Protein AF-A0A7Y2FA26-F1 (afdb_monomer_lite)

Radius of gyration: 32.88 Å; chains: 1; bounding box: 73×70×102 Å

Sequence (683 aa):
MTRTVPLDYLRNGADVVDGISVIQYDFAPSWLGDDPNRPGIVADTTYFNIISEQQKERVREVLTLFSEYLGVSFVEVEGEPTSPAFFSIAVGDLYGGDERATSGSTGLGGASNLAVVTRDRNLDGIPDLGVLDFQDFDESTDDQFGGEFFRGAMFVVGQLLGYGYADDLPQPVSQSTDFIFAPGTANEPAFPSVADIVHGQYLYRPDSIDIDLYRFTLDAPGQLAVETIAERLGDPSLLDTNIKLYRADGTGSFVELAQNDDYFSNDSLINVRVNAGTYMVGVSAKGNNTYDPSIPGSGFGGRSEGTYELRLDFRPSVTTSILDTTGVALDGDADGRPGGFFDFWFVPSDANNTLYVDKVGISTAGQLGTVGNPYREIDQAIAAAQPGDTIRIVGNGGVDGLVETAEDNFSYQIGFSNNGLPLPDGSSLNLPQGVRMIIDSGAILKMSRSRIGVGSVSPLIDVSDAALQVLGTPTIIGNNGLPARDAANQIIPGSVFITSVNDDTVGMGNSSGFTPEARAGDWGGIDFRGDLDTADELRRNRENEGVFLNHIQFADLRYGGGAVSIGGRQVVVSPIDMAITRATIINSNVTLSADAAMAATPDTFAETRFTDNRFQADNAFTPDYVRVGPNIRGNFIDENSINGLFIRLQTRTGDVLETITTSTRMDDTDITHVLTENLVIEG

Secondary structure (DSSP, 8-state):
------TTSBSS-----SS-EEEEEE--SEEEE--TTSSS----EEEE----HHHHHHHHHHHHHHHHHSSEEEEE-SSS-SSSSEEEEEEE-GGGT-TT-----S-SS-----SEEEE-SS-SSS--EEEEETTTS-STTTTSTTSHHHHHHHHHHHHHTTB---TTSSS--TTSGGGTTS--SSS---SS-HHHHHHHHHHS------EEEEEEEESS-EEEEEEEESTTSSS-----EEEEEEEE-TTS-EEEEEEES-BBBTB-EEEEEE-SEEEEEEEEETT--S--TTSTT-----------EEEEEEEEPP----B-TTSPBPBSS--SSSB-----------TTTEEEE-TTPPP-SS-TTBTTB-BSSHHHHHHH--TT-EEEEPP--TTTT-TT-TTTSBPEEEEB-TTSPBPTT-S-EEPPTT-EEEEETT-EEEEES--EEES-SBTTB--TT-EEEEE-BSS-B-TTSSB-B-TTSPBPPBPEEEEETT--SS-B-PPSS--PPP-TTSS--EEEE-HHHHS-TTS--GGGGT----EEESEEEES---EEEETTEEEE--SEEEES---EEES-EEES-SSEEEEE-GGGGBEEETTSHHHHSTT----S-EEES-EEES-EEESSSEEEEEE--B-TTSSSBPPB-S-B----TTS-EE--SPPPB--

Structure (mmCIF, N/CA/C/O backbone):
data_AF-A0A7Y2FA26-F1
#
_entry.id   AF-A0A7Y2FA26-F1
#
loop_
_atom_site.group_PDB
_atom_site.id
_atom_site.type_symbol
_atom_site.label_atom_id
_atom_site.label_alt_id
_atom_site.label_comp_id
_atom_site.label_asym_id
_atom_site.label_entity_id
_atom_site.label_seq_id
_atom_site.pdbx_PDB_ins_code
_atom_site.Cartn_x
_atom_site.Cartn_y
_atom_site.Cartn_z
_atom_site.occupancy
_atom_site.B_iso_or_equiv
_atom_site.auth_seq_id
_atom_site.auth_comp_id
_atom_site.auth_asym_id
_atom_site.auth_atom_id
_atom_site.pdbx_PDB_model_num
ATOM 1 N N . MET A 1 1 ? -32.741 -15.307 50.517 1.00 34.56 1 MET A N 1
ATOM 2 C CA . MET A 1 1 ? -31.558 -14.698 51.157 1.00 34.56 1 MET A CA 1
ATOM 3 C C . MET A 1 1 ? -31.200 -13.483 50.326 1.00 34.56 1 MET A C 1
ATOM 5 O O . MET A 1 1 ? -30.686 -13.641 49.232 1.00 34.56 1 MET A O 1
ATOM 9 N N . THR A 1 2 ? -31.601 -12.297 50.770 1.00 34.31 2 THR A N 1
ATOM 10 C CA . THR A 1 2 ? -31.262 -11.022 50.129 1.00 34.31 2 THR A CA 1
ATOM 11 C C . THR A 1 2 ? -29.808 -10.704 50.458 1.00 34.31 2 THR A C 1
ATOM 13 O O . THR A 1 2 ? -29.495 -10.402 51.608 1.00 34.31 2 THR A O 1
ATOM 16 N N . ARG A 1 3 ? -28.911 -10.864 49.481 1.00 29.09 3 ARG A N 1
ATOM 17 C CA . ARG A 1 3 ? -27.505 -10.472 49.611 1.00 29.09 3 ARG A CA 1
ATOM 18 C C . ARG A 1 3 ? -27.429 -8.967 49.370 1.00 29.09 3 ARG A C 1
ATOM 20 O O . ARG A 1 3 ? -27.538 -8.532 48.231 1.00 29.09 3 ARG A O 1
ATOM 27 N N . THR A 1 4 ? -27.305 -8.191 50.439 1.00 31.19 4 THR A N 1
ATOM 28 C CA . THR A 1 4 ? -27.004 -6.759 50.361 1.00 31.19 4 THR A CA 1
ATOM 29 C C . THR A 1 4 ? -25.598 -6.614 49.777 1.00 31.19 4 THR A C 1
ATOM 31 O O . THR A 1 4 ? -24.632 -7.050 50.401 1.00 31.19 4 THR A O 1
ATOM 34 N N . VAL A 1 5 ? -25.495 -6.099 48.553 1.00 37.56 5 VAL A N 1
ATOM 35 C CA . VAL A 1 5 ? -24.223 -5.669 47.953 1.00 37.56 5 VAL A CA 1
ATOM 36 C C . VAL A 1 5 ? -23.851 -4.329 48.611 1.00 37.56 5 VAL A C 1
ATOM 38 O O . VAL A 1 5 ? -24.766 -3.534 48.845 1.00 37.56 5 VAL A O 1
ATOM 41 N N . PRO A 1 6 ? -22.583 -4.071 48.981 1.00 45.22 6 PRO A N 1
ATOM 42 C CA . PRO A 1 6 ? -22.168 -2.745 49.437 1.00 45.22 6 PRO A CA 1
ATOM 43 C C . PRO A 1 6 ? -22.497 -1.703 48.360 1.00 45.22 6 PRO A C 1
ATOM 45 O O . PRO A 1 6 ? -22.300 -1.945 47.174 1.00 45.22 6 PRO A O 1
ATOM 48 N N . LEU A 1 7 ? -23.075 -0.586 48.790 1.00 49.38 7 LEU A N 1
ATOM 49 C CA . LEU A 1 7 ? -23.899 0.333 47.999 1.00 49.38 7 LEU A CA 1
ATOM 50 C C . LEU A 1 7 ? -23.114 1.321 47.112 1.00 49.38 7 LEU A C 1
ATOM 52 O O . LEU A 1 7 ? -23.710 2.294 46.676 1.00 49.38 7 LEU A O 1
ATOM 56 N N . ASP A 1 8 ? -21.822 1.094 46.853 1.00 67.56 8 ASP A N 1
ATOM 57 C CA . ASP A 1 8 ? -20.940 2.140 46.300 1.00 67.56 8 ASP A CA 1
ATOM 58 C C . ASP A 1 8 ? -19.988 1.686 45.177 1.00 67.56 8 ASP A C 1
ATOM 60 O O . ASP A 1 8 ? -19.121 2.456 44.784 1.00 67.56 8 ASP A O 1
ATOM 64 N N . TYR A 1 9 ? -20.131 0.466 44.632 1.00 79.38 9 TYR A N 1
ATOM 65 C CA . TYR A 1 9 ? -19.304 -0.008 43.498 1.00 79.38 9 TYR A CA 1
ATOM 66 C C . TYR A 1 9 ? -19.888 0.317 42.116 1.00 79.38 9 TYR A C 1
ATOM 68 O O . TYR A 1 9 ? -19.185 0.227 41.113 1.00 79.38 9 TYR A O 1
ATOM 76 N N . LEU A 1 10 ? -21.174 0.659 42.052 1.00 84.31 10 LEU A N 1
ATOM 77 C CA . LEU A 1 10 ? -21.909 0.982 40.831 1.00 84.31 10 LEU A CA 1
ATOM 78 C C . LEU A 1 10 ? -22.829 2.160 41.138 1.00 84.31 10 LEU A C 1
ATOM 80 O O . LEU A 1 10 ? -23.618 2.087 42.081 1.00 84.31 10 LEU A O 1
ATOM 84 N N . ARG A 1 11 ? -22.735 3.227 40.349 1.00 81.38 11 ARG A N 1
ATOM 85 C CA . ARG A 1 11 ? -23.596 4.415 40.463 1.00 81.38 11 ARG A CA 1
ATOM 86 C C . ARG A 1 11 ? -24.843 4.304 39.589 1.00 81.38 11 ARG A C 1
ATOM 88 O O . ARG A 1 11 ? -25.875 4.878 39.924 1.00 81.38 11 ARG A O 1
ATOM 95 N N . ASN A 1 12 ? -24.759 3.495 38.532 1.00 81.12 12 ASN A N 1
ATOM 96 C CA . ASN A 1 12 ? -25.825 3.284 37.560 1.00 81.12 12 ASN A CA 1
ATOM 97 C C . ASN A 1 12 ? -26.496 1.905 37.703 1.00 81.12 12 ASN A C 1
ATOM 99 O O . ASN A 1 12 ? -25.989 0.981 38.348 1.00 81.12 12 ASN A O 1
ATOM 103 N N . GLY A 1 13 ? -27.700 1.795 37.136 1.00 83.25 13 GLY A N 1
ATOM 104 C CA . GLY A 1 13 ? -28.491 0.563 37.113 1.00 83.25 13 GLY A CA 1
ATOM 105 C C . GLY A 1 13 ? -27.959 -0.476 36.123 1.00 83.25 13 GLY A C 1
ATOM 106 O O . GLY A 1 13 ? -27.009 -0.223 35.396 1.00 83.25 13 GLY A O 1
ATOM 107 N N . ALA A 1 14 ? -28.587 -1.656 36.102 1.00 86.81 14 ALA A N 1
ATOM 108 C CA . ALA A 1 14 ? -28.282 -2.669 35.091 1.00 86.81 14 ALA A CA 1
ATOM 109 C C . ALA A 1 14 ? -28.565 -2.134 33.684 1.00 86.81 14 ALA A C 1
ATOM 111 O O . ALA A 1 14 ? -29.518 -1.369 33.523 1.00 86.81 14 ALA A O 1
ATOM 112 N N . ASP A 1 15 ? -27.822 -2.629 32.696 1.00 88.75 15 ASP A N 1
ATOM 113 C CA . ASP A 1 15 ? -28.067 -2.306 31.293 1.00 88.75 15 ASP A CA 1
ATOM 114 C C . ASP A 1 15 ? -29.520 -2.603 30.877 1.00 88.75 15 ASP A C 1
ATOM 116 O O . ASP A 1 15 ? -30.093 -3.649 31.232 1.00 88.75 15 ASP A O 1
ATOM 120 N N . VAL A 1 16 ? -30.098 -1.655 30.143 1.00 87.44 16 VAL A N 1
ATOM 121 C CA . VAL A 1 16 ? -31.459 -1.668 29.588 1.00 87.44 16 VAL A CA 1
ATOM 122 C C . VAL A 1 16 ? -31.486 -1.326 28.097 1.00 87.44 16 VAL A C 1
ATOM 124 O O . VAL A 1 16 ? -32.577 -1.270 27.528 1.00 87.44 16 VAL A O 1
ATOM 127 N N . VAL A 1 17 ? -30.332 -1.043 27.488 1.00 84.88 17 VAL A N 1
ATOM 128 C CA . VAL A 1 17 ? -30.215 -0.756 26.060 1.00 84.88 17 VAL A CA 1
ATOM 129 C C . VAL A 1 17 ? -30.217 -2.086 25.310 1.00 84.88 17 VAL A C 1
ATOM 131 O O . VAL A 1 17 ? -29.514 -3.022 25.683 1.00 84.88 17 VAL A O 1
ATOM 134 N N . ASP A 1 18 ? -31.048 -2.190 24.274 1.00 84.94 18 ASP A N 1
ATOM 135 C CA . ASP A 1 18 ? -30.964 -3.311 23.339 1.00 84.94 18 ASP A CA 1
ATOM 136 C C . ASP A 1 18 ? -29.778 -3.043 22.398 1.00 84.94 18 ASP A C 1
ATOM 138 O O . ASP A 1 18 ? -29.770 -2.005 21.736 1.00 84.94 18 ASP A O 1
ATOM 142 N N . GLY A 1 19 ? -28.810 -3.961 22.328 1.00 86.50 19 GLY A N 1
ATOM 143 C CA . GLY A 1 19 ? -27.636 -3.825 21.457 1.00 86.50 19 GLY A CA 1
ATOM 144 C C . GLY A 1 19 ? -26.409 -3.244 22.162 1.00 86.50 19 GLY A C 1
ATOM 145 O O . GLY A 1 19 ? -26.139 -3.581 23.316 1.00 86.50 19 GLY A O 1
ATOM 146 N N . ILE A 1 20 ? -25.649 -2.407 21.456 1.00 91.38 20 ILE A N 1
ATOM 147 C CA . ILE A 1 20 ? -24.400 -1.794 21.929 1.00 91.38 20 ILE A CA 1
ATOM 148 C C . ILE A 1 20 ? -24.616 -0.309 22.224 1.00 91.38 20 ILE A C 1
ATOM 150 O O . ILE A 1 20 ? -25.138 0.450 21.410 1.00 91.38 20 ILE A O 1
ATOM 154 N N . SER A 1 21 ? -24.180 0.140 23.401 1.00 92.00 21 SER A N 1
ATOM 155 C CA . SER A 1 21 ? -24.270 1.555 23.767 1.00 92.00 21 SER A CA 1
ATOM 156 C C . SER A 1 21 ? -23.215 2.380 23.031 1.00 92.00 21 SER A C 1
ATOM 158 O O . SER A 1 21 ? -22.034 2.063 23.094 1.00 92.00 21 SER A O 1
ATOM 160 N N . VAL A 1 22 ? -23.607 3.483 22.392 1.00 92.06 22 VAL A N 1
ATOM 161 C CA . VAL A 1 22 ? -22.663 4.422 21.762 1.00 92.06 22 VAL A CA 1
ATOM 162 C C . VAL A 1 22 ? -22.507 5.660 22.640 1.00 92.06 22 VAL A C 1
ATOM 164 O O . VAL A 1 22 ? -23.481 6.377 22.879 1.00 92.06 22 VAL A O 1
ATOM 167 N N . ILE A 1 23 ? -21.285 5.922 23.106 1.00 93.25 23 ILE A N 1
ATOM 168 C CA . ILE A 1 23 ? -20.956 7.077 23.948 1.00 93.25 23 ILE A CA 1
ATOM 169 C C . ILE A 1 23 ? -20.009 8.003 23.189 1.00 93.25 23 ILE A C 1
ATOM 171 O O . ILE A 1 23 ? -18.946 7.589 22.727 1.00 93.25 23 ILE A O 1
ATOM 175 N N . GLN A 1 24 ? -20.392 9.270 23.066 1.00 94.88 24 GLN A N 1
ATOM 176 C CA . GLN A 1 24 ? -19.526 10.285 22.476 1.00 94.88 24 GLN A CA 1
ATOM 177 C C . GLN A 1 24 ? -18.546 10.821 23.514 1.00 94.88 24 GLN A C 1
ATOM 179 O O . GLN A 1 24 ? -18.887 10.950 24.689 1.00 94.88 24 GLN A O 1
ATOM 184 N N . TYR A 1 25 ? -17.340 11.176 23.094 1.00 95.75 25 TYR A N 1
ATOM 185 C CA . TYR A 1 25 ? -16.416 11.882 23.968 1.00 95.75 25 TYR A CA 1
ATOM 186 C C . TYR A 1 25 ? -15.648 12.964 23.229 1.00 95.75 25 TYR A C 1
ATOM 188 O O . TYR A 1 25 ? -15.497 12.919 22.009 1.00 95.75 25 TYR A O 1
ATOM 196 N N . ASP A 1 26 ? -15.160 13.942 23.980 1.00 95.25 26 ASP A N 1
ATOM 197 C CA . ASP A 1 26 ? -14.295 14.984 23.450 1.00 95.25 26 ASP A CA 1
ATOM 198 C C . ASP A 1 26 ? -13.164 15.353 24.419 1.00 95.25 26 ASP A C 1
ATOM 200 O O . ASP A 1 26 ? -13.172 15.051 25.620 1.00 95.25 26 ASP A O 1
ATOM 204 N N . PHE A 1 27 ? -12.181 16.059 23.869 1.00 95.06 27 PHE A N 1
ATOM 205 C CA . PHE A 1 27 ? -11.164 16.774 24.630 1.00 95.06 27 PHE A CA 1
ATOM 206 C C . PHE A 1 27 ? -11.490 18.267 24.602 1.00 95.06 27 PHE A C 1
ATOM 208 O O . PHE A 1 27 ? -10.803 19.050 23.941 1.00 95.06 27 PHE A O 1
ATOM 215 N N . ALA A 1 28 ? -12.575 18.657 25.285 1.00 89.62 28 ALA A N 1
ATOM 216 C CA . ALA A 1 28 ? -13.088 20.026 25.275 1.00 89.62 28 ALA A CA 1
ATOM 217 C C . ALA A 1 28 ? -11.958 21.049 25.526 1.00 89.62 28 ALA A C 1
ATOM 219 O O . ALA A 1 28 ? -11.237 20.911 26.516 1.00 89.62 28 ALA A O 1
ATOM 220 N N . PRO A 1 29 ? -11.787 22.097 24.694 1.00 90.62 29 PRO A N 1
ATOM 221 C CA . PRO A 1 29 ? -10.668 23.043 24.826 1.00 90.62 29 PRO A CA 1
ATOM 222 C C . PRO A 1 29 ? -10.737 23.874 26.116 1.00 90.62 29 PRO A C 1
ATOM 224 O O . PRO A 1 29 ? -9.737 24.420 26.588 1.00 90.62 29 PRO A O 1
ATOM 227 N N . SER A 1 30 ? -11.932 23.990 26.689 1.00 91.75 30 SER A N 1
ATOM 228 C CA . SER A 1 30 ? -12.198 24.690 27.939 1.00 91.75 30 SER A CA 1
ATOM 229 C C . SER A 1 30 ? -13.490 24.187 28.570 1.00 91.75 30 SER A C 1
ATOM 231 O O . SER A 1 30 ? -14.374 23.714 27.856 1.00 91.75 30 SER A O 1
ATOM 233 N N . TRP A 1 31 ? -13.647 24.379 29.877 1.00 91.19 31 TRP A N 1
ATOM 234 C CA . TRP A 1 31 ? -14.898 24.116 30.592 1.00 91.19 31 TRP A CA 1
ATOM 235 C C . TRP A 1 31 ? -15.233 25.249 31.564 1.00 91.19 31 TRP A C 1
ATOM 237 O O . TRP A 1 31 ? -14.396 26.099 31.877 1.00 91.19 31 TRP A O 1
ATOM 247 N N . LEU A 1 32 ? -16.486 25.279 32.019 1.00 89.81 32 LEU A N 1
ATOM 248 C CA . LEU A 1 32 ? -16.944 26.219 33.037 1.00 89.81 32 LEU A CA 1
ATOM 249 C C . LEU A 1 32 ? -16.849 25.588 34.425 1.00 89.81 32 LEU A C 1
ATOM 251 O O . LEU A 1 32 ? -17.321 24.474 34.646 1.00 89.81 32 LEU A O 1
ATOM 255 N N . GLY A 1 33 ? -16.268 26.340 35.349 1.00 87.31 33 GLY A N 1
ATOM 256 C CA . GLY A 1 33 ? -16.162 26.031 36.765 1.00 87.31 33 GLY A CA 1
ATOM 257 C C . GLY A 1 33 ? -16.348 27.288 37.612 1.00 87.31 33 GLY A C 1
ATOM 258 O O . GLY A 1 33 ? -16.713 28.355 37.110 1.00 87.31 33 GLY A O 1
ATOM 259 N N . ASP A 1 34 ? -16.117 27.163 38.913 1.00 86.56 34 ASP A N 1
ATOM 260 C CA . ASP A 1 34 ? -16.269 28.262 39.868 1.00 86.56 34 ASP A CA 1
ATOM 261 C C . ASP A 1 34 ? -14.963 29.043 40.057 1.00 86.56 34 ASP A C 1
ATOM 263 O O . ASP A 1 34 ? -13.884 28.502 39.851 1.00 86.56 34 ASP A O 1
ATOM 267 N N . ASP A 1 35 ? -15.038 30.319 40.452 1.00 82.50 35 ASP A N 1
ATOM 268 C CA . ASP A 1 35 ? -13.843 31.094 40.824 1.00 82.50 35 ASP A CA 1
ATOM 269 C C . ASP A 1 35 ? -13.529 30.866 42.313 1.00 82.50 35 ASP A C 1
ATOM 271 O O . ASP A 1 35 ? -14.308 31.321 43.161 1.00 82.50 35 ASP A O 1
ATOM 275 N N . PRO A 1 36 ? -12.374 30.283 42.683 1.00 80.56 36 PRO A N 1
ATOM 276 C CA . PRO A 1 36 ? -12.009 30.090 44.089 1.00 80.56 36 PRO A CA 1
ATOM 277 C C . PRO A 1 36 ? -11.857 31.414 44.857 1.00 80.56 36 PRO A C 1
ATOM 279 O O . PRO A 1 36 ? -11.868 31.437 46.089 1.00 80.56 36 PRO A O 1
ATOM 282 N N . ASN A 1 37 ? -11.729 32.541 44.148 1.00 82.88 37 ASN A N 1
ATOM 283 C CA . ASN A 1 37 ? -11.592 33.874 44.727 1.00 82.88 37 ASN A CA 1
ATOM 284 C C . ASN A 1 37 ? -12.916 34.649 44.808 1.00 82.88 37 ASN A C 1
ATOM 286 O O . ASN A 1 37 ? -12.928 35.757 45.360 1.00 82.88 37 ASN A O 1
ATOM 290 N N . ARG A 1 38 ? -14.029 34.115 44.280 1.00 80.44 38 ARG A N 1
ATOM 291 C CA . ARG A 1 38 ? -15.352 34.753 44.371 1.00 80.44 38 ARG A CA 1
ATOM 292 C C . ARG A 1 38 ? -16.286 33.940 45.266 1.00 80.44 38 ARG A C 1
ATOM 294 O O . ARG A 1 38 ? -16.364 32.727 45.156 1.00 80.44 38 ARG A O 1
ATOM 301 N N . PRO A 1 39 ? -17.051 34.595 46.152 1.00 74.38 39 PRO A N 1
ATOM 302 C CA . PRO A 1 39 ? -18.047 33.898 46.951 1.00 74.38 39 PRO A CA 1
ATOM 303 C C . PRO A 1 39 ? -19.261 33.489 46.100 1.00 74.38 39 PRO A C 1
ATOM 305 O O . PRO A 1 39 ? -19.974 34.352 45.586 1.00 74.38 39 PRO A O 1
ATOM 308 N N . GLY A 1 40 ? -19.540 32.185 46.039 1.00 74.00 40 GLY A N 1
ATOM 309 C CA . GLY A 1 40 ? -20.720 31.597 45.392 1.00 74.00 40 GLY A CA 1
ATOM 310 C C . GLY A 1 40 ? -20.357 30.421 44.480 1.00 74.00 40 GLY A C 1
ATOM 311 O O . GLY A 1 40 ? -19.214 30.314 44.066 1.00 74.00 40 GLY A O 1
ATOM 312 N N . ILE A 1 41 ? -21.334 29.556 44.184 1.00 77.75 41 ILE A N 1
ATOM 313 C CA . ILE A 1 41 ? -21.231 28.495 43.168 1.00 77.75 41 ILE A CA 1
ATOM 314 C C . ILE A 1 41 ? -22.084 28.969 41.987 1.00 77.75 41 ILE A C 1
ATOM 316 O O . ILE A 1 41 ? -23.315 28.945 42.063 1.00 77.75 41 ILE A O 1
ATOM 320 N N . VAL A 1 42 ? -21.440 29.540 40.974 1.00 77.81 42 VAL A N 1
ATOM 321 C CA . VAL A 1 42 ? -22.066 30.234 39.835 1.00 77.81 42 VAL A CA 1
ATOM 322 C C . VAL A 1 42 ? -21.649 29.626 38.488 1.00 77.81 42 VAL A C 1
ATOM 324 O O . VAL A 1 42 ? -22.351 29.841 37.503 1.00 77.81 42 VAL A O 1
ATOM 327 N N . ALA A 1 43 ? -20.564 28.848 38.442 1.00 81.12 43 ALA A N 1
ATOM 328 C CA . ALA A 1 43 ? -19.956 28.288 37.236 1.00 81.12 43 ALA A CA 1
ATOM 329 C C . ALA A 1 43 ? -19.643 29.357 36.164 1.00 81.12 43 ALA A C 1
ATOM 331 O O . ALA A 1 43 ? -19.945 29.187 34.983 1.00 81.12 43 ALA A O 1
ATOM 332 N N . ASP A 1 44 ? -19.091 30.504 36.584 1.00 83.31 44 ASP A N 1
ATOM 333 C CA . ASP A 1 44 ? -18.848 31.676 35.728 1.00 83.31 44 ASP A CA 1
ATOM 334 C C . ASP A 1 44 ? -17.389 31.830 35.266 1.00 83.31 44 ASP A C 1
ATOM 336 O O . ASP A 1 44 ? -17.057 32.812 34.594 1.00 83.31 44 ASP A O 1
ATOM 340 N N . THR A 1 45 ? -16.520 30.882 35.619 1.00 88.88 45 THR A N 1
ATOM 341 C CA . THR A 1 45 ? -15.085 30.937 35.332 1.00 88.88 45 THR A CA 1
ATOM 342 C C . THR A 1 45 ? -14.692 29.885 34.313 1.00 88.88 45 THR A C 1
ATOM 344 O O . THR A 1 45 ? -15.009 28.709 34.450 1.00 88.88 45 THR A O 1
ATOM 347 N N . THR A 1 46 ? -13.992 30.319 33.269 1.00 91.94 46 THR A N 1
ATOM 348 C CA . THR A 1 46 ? -13.496 29.433 32.216 1.00 91.94 46 THR A CA 1
ATOM 349 C C . THR A 1 46 ? -12.137 28.864 32.602 1.00 91.94 46 THR A C 1
ATOM 351 O O . THR A 1 46 ? -11.184 29.616 32.812 1.00 91.94 46 THR A O 1
ATOM 354 N N . TYR A 1 47 ? -12.056 27.541 32.640 1.00 92.44 47 TYR A N 1
ATOM 355 C CA . TYR A 1 47 ? -10.832 26.765 32.787 1.00 92.44 47 TYR A CA 1
ATOM 356 C C . TYR A 1 47 ? -10.391 26.234 31.423 1.00 92.44 47 TYR A C 1
ATOM 358 O O . TYR A 1 47 ? -11.229 25.994 30.554 1.00 92.44 47 TYR A O 1
ATOM 366 N N . PHE A 1 48 ? -9.085 26.070 31.223 1.00 93.19 48 PHE A N 1
ATOM 367 C CA . PHE A 1 48 ? -8.514 25.613 29.955 1.00 93.19 48 PHE A CA 1
ATOM 368 C C . PHE A 1 48 ? -8.006 24.187 30.070 1.00 93.19 48 PHE A C 1
ATOM 370 O O . PHE A 1 48 ? -7.359 23.838 31.057 1.00 93.19 48 PHE A O 1
ATOM 377 N N . ASN A 1 49 ? -8.265 23.402 29.030 1.00 93.88 49 ASN A N 1
ATOM 378 C CA . ASN A 1 49 ? -7.739 22.055 28.916 1.00 93.88 49 ASN A CA 1
ATOM 379 C C . ASN A 1 49 ? -6.325 22.109 28.360 1.00 93.88 49 ASN A C 1
ATOM 381 O O . ASN A 1 49 ? -6.099 22.633 27.269 1.00 93.88 49 ASN A O 1
ATOM 385 N N . ILE A 1 50 ? -5.382 21.595 29.139 1.00 93.69 50 ILE A N 1
ATOM 386 C CA . ILE A 1 50 ? -3.961 21.552 28.790 1.00 93.69 50 ILE A CA 1
ATOM 387 C C . ILE A 1 50 ? -3.484 20.129 28.486 1.00 93.69 50 ILE A C 1
ATOM 389 O O . ILE A 1 50 ? -2.282 19.880 28.503 1.00 93.69 50 ILE A O 1
ATOM 393 N N . ILE A 1 51 ? -4.415 19.215 28.188 1.00 92.81 51 ILE A N 1
ATOM 394 C CA . ILE A 1 51 ? -4.106 17.839 27.792 1.00 92.81 51 ILE A CA 1
ATOM 395 C C . ILE A 1 51 ? -3.189 17.808 26.561 1.00 92.81 51 ILE A C 1
ATOM 397 O O . ILE A 1 51 ? -3.439 18.486 25.559 1.00 92.81 51 ILE A O 1
ATOM 401 N N . SER A 1 52 ? -2.113 17.025 26.641 1.00 91.75 52 SER A N 1
ATOM 402 C CA . SER A 1 52 ? -1.157 16.850 25.542 1.00 91.75 52 SER A CA 1
ATOM 403 C C . SER A 1 52 ? -1.672 15.856 24.488 1.00 91.75 52 SER A C 1
ATOM 405 O O . SER A 1 52 ? -2.559 15.052 24.766 1.00 91.75 52 SER A O 1
ATOM 407 N N . GLU A 1 53 ? -1.105 15.851 23.274 1.00 88.50 53 GLU A N 1
ATOM 408 C CA . GLU A 1 53 ? -1.464 14.840 22.257 1.00 88.50 53 GLU A CA 1
ATOM 409 C C . GLU A 1 53 ? -1.136 13.409 22.718 1.00 88.50 53 GLU A C 1
ATOM 411 O O . GLU A 1 53 ? -1.937 12.500 22.521 1.00 88.50 53 GLU A O 1
ATOM 416 N N . GLN A 1 54 ? -0.022 13.223 23.436 1.00 87.81 54 GLN A N 1
ATOM 417 C CA . GLN A 1 54 ? 0.358 11.930 24.024 1.00 87.81 54 GLN A CA 1
ATOM 418 C C . GLN A 1 54 ? -0.666 11.461 25.069 1.00 87.81 54 GLN A C 1
ATOM 420 O O . GLN A 1 54 ? -1.018 10.286 25.132 1.00 87.81 54 GLN A O 1
ATOM 425 N N . GLN A 1 55 ? -1.198 12.384 25.869 1.00 92.06 55 GLN A N 1
ATOM 426 C CA . GLN A 1 55 ? -2.241 12.090 26.850 1.00 92.06 55 GLN A CA 1
ATOM 427 C C . GLN A 1 55 ? -3.581 11.753 26.190 1.00 92.06 55 GLN A C 1
ATOM 429 O O . GLN A 1 55 ? -4.264 10.831 26.636 1.00 92.06 55 GLN A O 1
ATOM 434 N N . LYS A 1 56 ? -3.945 12.437 25.096 1.00 93.44 56 LYS A N 1
ATOM 435 C CA . LYS A 1 56 ? -5.129 12.077 24.300 1.00 93.44 56 LYS A CA 1
ATOM 436 C C . LYS A 1 56 ? -5.026 10.649 23.769 1.00 93.44 56 LYS A C 1
ATOM 438 O O . LYS A 1 56 ? -5.979 9.888 23.910 1.00 93.44 56 LYS A O 1
ATOM 443 N N . GLU A 1 57 ? -3.869 10.255 23.233 1.00 91.56 57 GLU A N 1
ATOM 444 C CA . GLU A 1 57 ? -3.614 8.872 22.802 1.00 91.56 57 GLU A CA 1
ATOM 445 C C . GLU A 1 57 ? -3.808 7.867 23.947 1.00 91.56 57 GLU A C 1
ATOM 447 O O . GLU A 1 57 ? -4.483 6.854 23.766 1.00 91.56 57 GLU A O 1
ATOM 452 N N . ARG A 1 58 ? -3.304 8.160 25.155 1.00 92.94 58 ARG A N 1
ATOM 453 C CA . ARG A 1 58 ? -3.501 7.284 26.327 1.00 92.94 58 ARG A CA 1
ATOM 454 C C . ARG A 1 58 ? -4.959 7.167 26.747 1.00 92.94 58 ARG A C 1
ATOM 456 O O . ARG A 1 58 ? -5.392 6.088 27.139 1.00 92.94 58 ARG A O 1
ATOM 463 N N . VAL A 1 59 ? -5.733 8.243 26.646 1.00 95.88 59 VAL A N 1
ATOM 464 C CA . VAL A 1 59 ? -7.177 8.196 26.907 1.00 95.88 59 VAL A CA 1
ATOM 465 C C . VAL A 1 59 ? -7.897 7.336 25.862 1.00 95.88 59 VAL A C 1
ATOM 467 O O . VAL A 1 59 ? -8.721 6.504 26.239 1.00 95.88 59 VAL A O 1
ATOM 470 N N . ARG A 1 60 ? -7.560 7.470 24.571 1.00 95.06 60 ARG A N 1
ATOM 471 C CA . ARG A 1 60 ? -8.108 6.618 23.495 1.00 95.06 60 ARG A CA 1
ATOM 472 C C . ARG A 1 60 ? -7.815 5.138 23.736 1.00 95.06 60 ARG A C 1
ATOM 474 O O . ARG A 1 60 ? -8.699 4.297 23.590 1.00 95.06 60 ARG A O 1
ATOM 481 N N . GLU A 1 61 ? -6.599 4.825 24.173 1.00 94.00 61 GLU A N 1
ATOM 482 C CA . GLU A 1 61 ? -6.190 3.467 24.539 1.00 94.00 61 GLU A CA 1
ATOM 483 C C . GLU A 1 61 ? -7.019 2.914 25.710 1.00 94.00 61 GLU A C 1
ATOM 485 O O . GLU A 1 61 ? -7.517 1.792 25.646 1.00 94.00 61 GLU A O 1
ATOM 490 N N . VAL A 1 62 ? -7.246 3.717 26.754 1.00 96.06 62 VAL A N 1
ATOM 491 C CA . VAL A 1 62 ? -8.118 3.351 27.883 1.00 96.06 62 VAL A CA 1
ATOM 492 C C . VAL A 1 62 ? -9.550 3.059 27.428 1.00 96.06 62 VAL A C 1
ATOM 494 O O . VAL A 1 62 ? -10.131 2.050 27.830 1.00 96.06 62 VAL A O 1
ATOM 497 N N . LEU A 1 63 ? -10.126 3.920 26.588 1.00 96.44 63 LEU A N 1
ATOM 498 C CA . LEU A 1 63 ? -11.472 3.726 26.040 1.00 96.44 63 LEU A CA 1
ATOM 499 C C . LEU A 1 63 ? -11.549 2.437 25.213 1.00 96.44 63 LEU A C 1
ATOM 501 O O . LEU A 1 63 ? -12.474 1.642 25.390 1.00 96.44 63 LEU A O 1
ATOM 505 N N . THR A 1 64 ? -10.524 2.185 24.396 1.00 92.94 64 THR A N 1
ATOM 506 C CA . THR A 1 64 ? -10.383 0.951 23.614 1.00 92.94 64 THR A CA 1
ATOM 507 C C . THR A 1 64 ? -10.377 -0.274 24.526 1.00 92.94 64 THR A C 1
ATOM 509 O O . THR A 1 64 ? -11.165 -1.190 24.308 1.00 92.94 64 THR A O 1
ATOM 512 N N . LEU A 1 65 ? -9.592 -0.268 25.608 1.00 94.88 65 LEU A N 1
ATOM 513 C CA . LEU A 1 65 ? -9.540 -1.366 26.583 1.00 94.88 65 LEU A CA 1
ATOM 514 C C . LEU A 1 65 ? -10.884 -1.633 27.275 1.00 94.88 65 LEU A C 1
ATOM 516 O O . LEU A 1 65 ? -11.188 -2.781 27.595 1.00 94.88 65 LEU A O 1
ATOM 520 N N . PHE A 1 66 ? -11.711 -0.612 27.511 1.00 95.38 66 PHE A N 1
ATOM 521 C CA . PHE A 1 66 ? -13.071 -0.824 28.014 1.00 95.38 66 PHE A CA 1
ATOM 522 C C . PHE A 1 66 ? -13.987 -1.429 26.941 1.00 95.38 66 PHE A C 1
ATOM 524 O O . PHE A 1 66 ? -14.647 -2.430 27.225 1.00 95.38 66 PHE A O 1
ATOM 531 N N . SER A 1 67 ? -13.997 -0.890 25.715 1.00 92.69 67 SER A N 1
ATOM 532 C CA . SER A 1 67 ? -14.769 -1.462 24.589 1.00 92.69 67 SER A CA 1
ATOM 533 C C . SER A 1 67 ? -14.337 -2.897 24.247 1.00 92.69 67 SER A C 1
ATOM 535 O O . SER A 1 67 ? -15.166 -3.732 23.897 1.00 92.69 67 SER A O 1
ATOM 537 N N . GLU A 1 68 ? -13.063 -3.196 24.536 1.00 90.31 68 GLU A N 1
ATOM 538 C CA . GLU A 1 68 ? -12.474 -4.482 24.895 1.00 90.31 68 GLU A CA 1
ATOM 539 C C . GLU A 1 68 ? -13.512 -5.482 25.376 1.00 90.31 68 GLU A C 1
ATOM 541 O O . GLU A 1 68 ? -13.755 -6.490 24.743 1.00 90.31 68 GLU A O 1
ATOM 546 N N . TYR A 1 69 ? -14.127 -5.223 26.525 1.00 92.44 69 TYR A N 1
ATOM 547 C CA . TYR A 1 69 ? -14.848 -6.237 27.297 1.00 92.44 69 TYR A CA 1
ATOM 548 C C . TYR A 1 69 ? -16.348 -5.984 27.421 1.00 92.44 69 TYR A C 1
ATOM 550 O O . TYR A 1 69 ? -17.077 -6.870 27.892 1.00 92.44 69 TYR A O 1
ATOM 558 N N . LEU A 1 70 ? -16.785 -4.784 27.052 1.00 93.88 70 LEU A N 1
ATOM 559 C CA . LEU A 1 70 ? -18.100 -4.233 27.346 1.00 93.88 70 LEU A CA 1
ATOM 560 C C . LEU A 1 70 ? -18.919 -4.052 26.067 1.00 93.88 70 LEU A C 1
ATOM 562 O O . LEU A 1 70 ? -18.365 -3.920 24.983 1.00 93.88 70 LEU A O 1
ATOM 566 N N . GLY A 1 71 ? -20.245 -4.012 26.200 1.00 93.00 71 GLY A N 1
ATOM 567 C CA . GLY A 1 71 ? -21.139 -3.652 25.095 1.00 93.00 71 GLY A CA 1
ATOM 568 C C . GLY A 1 71 ? -21.216 -2.140 24.879 1.00 93.00 71 GLY A C 1
ATOM 569 O O . GLY A 1 71 ? -22.301 -1.567 24.970 1.00 93.00 71 GLY A O 1
ATOM 570 N N . VAL A 1 72 ? -20.071 -1.484 24.665 1.00 92.50 72 VAL A N 1
ATOM 571 C CA . VAL A 1 72 ? -19.985 -0.029 24.477 1.00 92.50 72 VAL A CA 1
ATOM 572 C C . VAL A 1 72 ? -19.004 0.337 23.364 1.00 92.50 72 VAL A C 1
ATOM 574 O O . VAL A 1 72 ? -17.901 -0.201 23.300 1.00 92.50 72 VAL A O 1
ATOM 577 N N . SER A 1 73 ? -19.389 1.294 22.524 1.00 92.06 73 SER A N 1
ATOM 578 C CA . SER A 1 73 ? -18.544 1.904 21.498 1.00 92.06 73 SER A CA 1
ATOM 579 C C . SER A 1 73 ? -18.333 3.382 21.809 1.00 92.06 73 SER A C 1
ATOM 581 O O . SER A 1 73 ? -19.287 4.104 22.108 1.00 92.06 73 SER A O 1
ATOM 583 N N . PHE A 1 74 ? -17.086 3.840 21.723 1.00 94.19 74 PHE A N 1
ATOM 584 C CA . PHE A 1 74 ? -16.722 5.233 21.964 1.00 94.19 74 PHE A CA 1
ATOM 585 C C . PHE A 1 74 ? -16.477 5.959 20.647 1.00 94.19 74 PHE A C 1
ATOM 587 O O . PHE A 1 74 ? -15.785 5.438 19.778 1.00 94.19 74 PHE A O 1
ATOM 594 N N . VAL A 1 75 ? -17.026 7.164 20.510 1.00 92.56 75 VAL A N 1
ATOM 595 C CA . VAL A 1 75 ? -16.865 7.990 19.306 1.00 92.56 75 VAL A CA 1
ATOM 596 C C . VAL A 1 75 ? -16.321 9.354 19.704 1.00 92.56 75 VAL A C 1
ATOM 598 O O . VAL A 1 75 ? -17.001 10.112 20.398 1.00 92.56 75 VAL A O 1
ATOM 601 N N . GLU A 1 76 ? -15.106 9.672 19.261 1.00 93.25 76 GLU A N 1
ATOM 602 C CA . GLU A 1 76 ? -14.550 11.016 19.427 1.00 93.25 76 GLU A CA 1
ATOM 603 C C . GLU A 1 76 ? -15.316 12.000 18.545 1.00 93.25 76 GLU A C 1
ATOM 605 O O . GLU A 1 76 ? -15.550 11.734 17.364 1.00 93.25 76 GLU A O 1
ATOM 610 N N . VAL A 1 77 ? -15.712 13.140 19.104 1.00 91.88 77 VAL A N 1
ATOM 611 C CA . VAL A 1 77 ? -16.408 14.192 18.360 1.00 91.88 77 VAL A CA 1
ATOM 612 C C . VAL A 1 77 ? -15.667 15.517 18.465 1.00 91.88 77 VAL A C 1
ATOM 614 O O . VAL A 1 77 ? -15.200 15.914 19.530 1.00 91.88 77 VAL A O 1
ATOM 617 N N . GLU A 1 78 ? -15.596 16.236 17.346 1.00 86.06 78 GLU A N 1
ATOM 618 C CA . GLU A 1 78 ? -15.155 17.627 17.327 1.00 86.06 78 GLU A CA 1
ATOM 619 C C . GLU A 1 78 ? -16.375 18.556 17.413 1.00 86.06 78 GLU A C 1
ATOM 621 O O . GLU A 1 78 ? -17.209 18.601 16.506 1.00 86.06 78 GLU A O 1
ATOM 626 N N . GLY A 1 79 ? -16.474 19.333 18.494 1.00 75.56 79 GLY A N 1
ATOM 627 C CA . GLY A 1 79 ? -17.529 20.332 18.683 1.00 75.56 79 GLY A CA 1
ATOM 628 C C . GLY A 1 79 ? -18.626 19.900 19.656 1.00 75.56 79 GLY A C 1
ATOM 629 O O . GLY A 1 79 ? -18.381 19.142 20.586 1.00 75.56 79 GLY A O 1
ATOM 630 N N . GLU A 1 80 ? -19.832 20.449 19.485 1.00 76.81 80 GLU A N 1
ATOM 631 C CA . GLU A 1 80 ? -20.946 20.183 20.404 1.00 76.81 80 GLU A CA 1
ATOM 632 C C . GLU A 1 80 ? -21.432 18.727 20.277 1.00 76.81 80 GLU A C 1
ATOM 634 O O . GLU A 1 80 ? -21.636 18.251 19.152 1.00 76.81 80 GLU A O 1
ATOM 639 N N . PRO A 1 81 ? -21.676 18.029 21.399 1.00 77.31 81 PRO A N 1
ATOM 640 C CA . PRO A 1 81 ? -22.140 16.649 21.383 1.00 77.31 81 PRO A CA 1
ATOM 641 C C . PRO A 1 81 ? -23.485 16.524 20.664 1.00 77.31 81 PRO A C 1
ATOM 643 O O . PRO A 1 81 ? -24.386 17.355 20.804 1.00 77.31 81 PRO A O 1
ATOM 646 N N . THR A 1 82 ? -23.636 15.450 19.892 1.00 83.44 82 THR A N 1
ATOM 647 C CA . THR A 1 82 ? -24.873 15.142 19.152 1.00 83.44 82 THR A CA 1
ATOM 648 C C . THR A 1 82 ? -25.702 14.048 19.825 1.00 83.44 82 THR A C 1
ATOM 650 O O . THR A 1 82 ? -26.866 13.853 19.470 1.00 83.44 82 THR A O 1
ATOM 653 N N . SER A 1 83 ? -25.130 13.373 20.826 1.00 84.19 83 SER A N 1
ATOM 654 C CA . SER A 1 83 ? -25.775 12.370 21.672 1.00 84.19 83 SER A CA 1
ATOM 655 C C . SER A 1 83 ? -25.909 12.870 23.117 1.00 84.19 83 SER A C 1
ATOM 657 O O . SER A 1 83 ? -25.001 13.536 23.613 1.00 84.19 83 SER A O 1
ATOM 659 N N . PRO A 1 84 ? -27.002 12.532 23.832 1.00 79.88 84 PRO A N 1
ATOM 660 C CA . PRO A 1 84 ? -27.085 12.753 25.276 1.00 79.88 84 PRO A CA 1
ATOM 661 C C . PRO A 1 84 ? -26.114 11.864 26.072 1.00 79.88 84 PRO A C 1
ATOM 663 O O . PRO A 1 84 ? -25.778 12.209 27.198 1.00 79.88 84 PRO A O 1
ATOM 666 N N . ALA A 1 85 ? -25.666 10.735 25.509 1.00 87.50 85 ALA A N 1
ATOM 667 C CA . ALA A 1 85 ? -24.614 9.909 26.094 1.00 87.50 85 ALA A CA 1
ATOM 668 C C . ALA A 1 85 ? -23.254 10.465 25.657 1.00 87.50 85 ALA A C 1
ATOM 670 O O . ALA A 1 85 ? -22.766 10.154 24.566 1.00 87.50 85 ALA A O 1
ATOM 671 N N . PHE A 1 86 ? -22.690 11.334 26.494 1.00 92.44 86 PHE A N 1
ATOM 672 C CA . PHE A 1 86 ? -21.474 12.076 26.195 1.00 92.44 86 PHE A CA 1
ATOM 673 C C . PHE A 1 86 ? -20.669 12.386 27.462 1.00 92.44 86 PHE A C 1
ATOM 675 O O . PHE A 1 86 ? -21.256 12.647 28.512 1.00 92.44 86 PHE A O 1
ATOM 682 N N . PHE A 1 87 ? -19.339 12.423 27.355 1.00 94.88 87 PHE A N 1
ATOM 683 C CA . PHE A 1 87 ? -18.484 13.015 28.384 1.00 94.88 87 PHE A CA 1
ATOM 684 C C . PHE A 1 87 ? -17.264 13.746 27.809 1.00 94.88 87 PHE A C 1
ATOM 686 O O . PHE A 1 87 ? -16.766 13.421 26.736 1.00 94.88 87 PHE A O 1
ATOM 693 N N . SER A 1 88 ? -16.733 14.701 28.571 1.00 94.38 88 SER A N 1
ATOM 694 C CA . SER A 1 88 ? -15.476 15.393 28.263 1.00 94.38 88 SER A CA 1
ATOM 695 C C . SER A 1 88 ? -14.352 14.936 29.181 1.00 94.38 88 SER A C 1
ATOM 697 O O . SER A 1 88 ? -14.567 14.756 30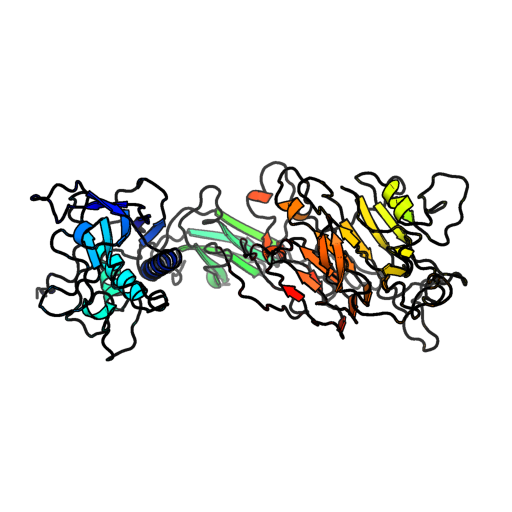.383 1.00 94.38 88 SER A O 1
ATOM 699 N N . ILE A 1 89 ? -13.135 14.836 28.647 1.00 96.00 89 ILE A N 1
ATOM 700 C CA . ILE A 1 89 ? -11.924 14.579 29.438 1.00 96.00 89 ILE A CA 1
ATOM 701 C C . ILE A 1 89 ? -10.975 15.770 29.324 1.00 96.00 89 ILE A C 1
ATOM 703 O O . ILE A 1 89 ? -10.655 16.240 28.229 1.00 96.00 89 ILE A O 1
ATOM 707 N N . ALA A 1 90 ? -10.517 16.264 30.473 1.00 95.06 90 ALA A N 1
ATOM 708 C CA . ALA A 1 90 ? -9.630 17.411 30.551 1.00 95.06 90 ALA A CA 1
ATOM 709 C C . ALA A 1 90 ? -8.488 17.217 31.548 1.00 95.06 90 ALA A C 1
ATOM 711 O O . ALA A 1 90 ? -8.631 16.532 32.557 1.00 95.06 90 ALA A O 1
ATOM 712 N N . VAL A 1 91 ? -7.368 17.884 31.277 1.00 94.19 91 VAL A N 1
ATOM 713 C CA . VAL A 1 91 ? -6.255 18.054 32.216 1.00 94.19 91 VAL A CA 1
ATOM 714 C C . VAL A 1 91 ? -6.189 19.527 32.605 1.00 94.19 91 VAL A C 1
ATOM 716 O O . VAL A 1 91 ? -6.191 20.399 31.732 1.00 94.19 91 VAL A O 1
ATOM 719 N N . GLY A 1 92 ? -6.156 19.819 33.904 1.00 91.69 92 GLY A N 1
ATOM 720 C CA . GLY A 1 92 ? -6.077 21.184 34.420 1.00 91.69 92 GLY A CA 1
ATOM 721 C C . GLY A 1 92 ? -6.370 21.276 35.914 1.00 91.69 92 GLY A C 1
ATOM 722 O O . GLY A 1 92 ? -6.121 20.336 36.659 1.00 91.69 92 GLY A O 1
ATOM 723 N N . ASP A 1 93 ? -6.848 22.436 36.365 1.00 89.19 93 ASP A N 1
ATOM 724 C CA . ASP A 1 93 ? -7.108 22.687 37.789 1.00 89.19 93 ASP A CA 1
ATOM 725 C C . ASP A 1 93 ? -8.396 21.986 38.253 1.00 89.19 93 ASP A C 1
ATOM 727 O O . ASP A 1 93 ? -9.484 22.238 37.716 1.00 89.19 93 ASP A O 1
ATOM 731 N N . LEU A 1 94 ? -8.275 21.134 39.276 1.00 89.19 94 LEU A N 1
ATOM 732 C CA . LEU A 1 94 ? -9.375 20.340 39.827 1.00 89.19 94 LEU A CA 1
ATOM 733 C C . LEU A 1 94 ? -10.519 21.196 40.375 1.00 89.19 94 LEU A C 1
ATOM 735 O O . LEU A 1 94 ? -11.668 20.752 40.332 1.00 89.19 94 LEU A O 1
ATOM 739 N N . TYR A 1 95 ? -10.247 22.424 40.833 1.00 87.88 95 TYR A N 1
ATOM 740 C CA . TYR A 1 95 ? -11.292 23.323 41.335 1.00 87.88 95 TYR A CA 1
ATOM 741 C C . TYR A 1 95 ? -12.343 23.633 40.259 1.00 87.88 95 TYR A C 1
ATOM 743 O O . TYR A 1 95 ? -13.524 23.829 40.551 1.00 87.88 95 TYR A O 1
ATOM 751 N N . GLY A 1 96 ? -11.932 23.643 38.985 1.00 85.62 96 GLY A N 1
ATOM 752 C CA . GLY A 1 96 ? -12.856 23.829 37.871 1.00 85.62 96 GLY A CA 1
ATOM 753 C C . GLY A 1 96 ? -13.845 22.667 37.712 1.00 85.62 96 GLY A C 1
ATOM 754 O O . GLY A 1 96 ? -14.961 22.872 37.229 1.00 85.62 96 GLY A O 1
ATOM 755 N N . GLY A 1 97 ? -13.450 21.454 38.108 1.00 85.38 97 GLY A N 1
ATOM 756 C CA . GLY A 1 97 ? -14.284 20.251 38.064 1.00 85.38 97 GLY A CA 1
ATOM 757 C C . GLY A 1 97 ? -15.123 20.037 39.330 1.00 85.38 97 GLY A C 1
ATOM 758 O O . GLY A 1 97 ? -16.297 19.699 39.221 1.00 85.38 97 GLY A O 1
ATOM 759 N N . ASP A 1 98 ? -14.569 20.290 40.515 1.00 87.56 98 ASP A N 1
ATOM 760 C CA . ASP A 1 98 ? -15.270 20.206 41.805 1.00 87.56 98 ASP A CA 1
ATOM 761 C C . ASP A 1 98 ? -14.827 21.366 42.705 1.00 87.56 98 ASP A C 1
ATOM 763 O O . ASP A 1 98 ? -13.651 21.476 43.051 1.00 87.56 98 ASP A O 1
ATOM 767 N N . GLU A 1 99 ? -15.772 22.202 43.150 1.00 82.75 99 GLU A N 1
ATOM 768 C CA . GLU A 1 99 ? -15.497 23.373 43.992 1.00 82.75 99 GLU A CA 1
ATOM 769 C C . GLU A 1 99 ? -14.911 23.036 45.382 1.00 82.75 99 GLU A C 1
ATOM 771 O O . GLU A 1 99 ? -14.567 23.928 46.167 1.00 82.75 99 GLU A O 1
ATOM 776 N N . ARG A 1 100 ? -14.848 21.745 45.728 1.00 81.56 100 ARG A N 1
ATOM 777 C CA . ARG A 1 100 ? -14.287 21.204 46.975 1.00 81.56 100 ARG A CA 1
ATOM 778 C C . ARG A 1 100 ? -12.891 20.620 46.789 1.00 81.56 100 ARG A C 1
ATOM 780 O O . ARG A 1 100 ? -12.244 20.321 47.795 1.00 81.56 100 ARG A O 1
ATOM 787 N N . ALA A 1 101 ? -12.448 20.442 45.548 1.00 82.56 101 ALA A N 1
ATOM 788 C CA . ALA A 1 101 ? -11.127 19.943 45.214 1.00 82.56 101 ALA A CA 1
ATOM 789 C C . ALA A 1 101 ? -10.174 21.103 44.915 1.00 82.56 101 ALA A C 1
ATOM 791 O O . ALA A 1 101 ? -10.576 22.175 44.473 1.00 82.56 101 ALA A O 1
ATOM 792 N N . THR A 1 102 ? -8.890 20.900 45.184 1.00 78.06 102 THR A N 1
ATOM 793 C CA . THR A 1 102 ? -7.848 21.897 44.926 1.00 78.06 102 THR A CA 1
ATOM 794 C C . THR A 1 102 ? -6.637 21.198 44.348 1.00 78.06 102 THR A C 1
ATOM 796 O O . THR A 1 102 ? -6.145 20.271 44.991 1.00 78.06 102 THR A O 1
ATOM 799 N N . SER A 1 103 ? -6.134 21.676 43.211 1.00 77.00 103 SER A N 1
ATOM 800 C CA . SER A 1 103 ? -4.844 21.231 42.683 1.00 77.00 103 SER A CA 1
ATOM 801 C C . SER A 1 103 ? -3.702 21.659 43.605 1.00 77.00 103 SER A C 1
ATOM 803 O O . SER A 1 103 ? -3.655 22.811 44.058 1.00 77.00 103 SER A O 1
ATOM 805 N N . GLY A 1 104 ? -2.784 20.746 43.920 1.00 65.06 104 GLY A N 1
ATOM 806 C CA . GLY A 1 104 ? -1.682 21.041 44.835 1.00 65.06 104 GLY A CA 1
ATOM 807 C C . GLY A 1 104 ? -0.698 19.891 45.030 1.00 65.06 104 GLY A C 1
ATOM 808 O O . GLY A 1 104 ? -1.079 18.841 45.535 1.00 65.06 104 GLY A O 1
ATOM 809 N N . SER A 1 105 ? 0.596 20.130 44.778 1.00 50.34 105 SER A N 1
ATOM 810 C CA . SER A 1 105 ? 1.635 19.126 45.058 1.00 50.34 105 SER A CA 1
ATOM 811 C C . SER A 1 105 ? 1.707 18.771 46.549 1.00 50.34 105 SER A C 1
ATOM 813 O O . SER A 1 105 ? 1.708 19.659 47.413 1.00 50.34 105 SER A O 1
ATOM 815 N N . THR A 1 106 ? 1.888 17.485 46.844 1.00 49.00 106 THR A N 1
ATOM 816 C CA . THR A 1 106 ? 2.132 16.943 48.188 1.00 49.00 106 THR A CA 1
ATOM 817 C C . THR A 1 106 ? 3.065 17.817 49.048 1.00 49.00 106 THR A C 1
ATOM 819 O O . THR A 1 106 ? 4.262 17.972 48.807 1.00 49.00 106 THR A O 1
ATOM 822 N N . GLY A 1 107 ? 2.518 18.398 50.119 1.00 39.38 107 GLY A N 1
ATOM 823 C CA . GLY A 1 107 ? 3.302 19.267 50.993 1.00 39.38 107 GLY A CA 1
ATOM 824 C C . GLY A 1 107 ? 2.560 19.751 52.231 1.00 39.38 107 GLY A C 1
ATOM 825 O O . GLY A 1 107 ? 2.139 20.897 52.294 1.00 39.38 107 GLY A O 1
ATOM 826 N N . LEU A 1 108 ? 2.500 18.897 53.259 1.00 34.50 108 LEU A N 1
ATOM 827 C CA . LEU A 1 108 ? 2.210 19.255 54.659 1.00 34.50 108 LEU A CA 1
ATOM 828 C C . LEU A 1 108 ? 0.809 19.837 54.943 1.00 34.50 108 LEU A C 1
ATOM 830 O O . LEU A 1 108 ? 0.651 21.035 55.161 1.00 34.50 108 LEU A O 1
ATOM 834 N N . GLY A 1 109 ? -0.171 18.950 55.153 1.00 36.94 109 GLY A N 1
ATOM 835 C CA . GLY A 1 109 ? -1.316 19.262 56.019 1.00 36.94 109 GLY A CA 1
ATOM 836 C C . GLY A 1 109 ? -2.701 18.917 55.480 1.00 36.94 109 GLY A C 1
ATOM 837 O O . GLY A 1 109 ? -3.524 19.806 55.328 1.00 36.94 109 GLY A O 1
ATOM 838 N N . GLY A 1 110 ? -2.997 17.627 55.308 1.00 37.53 110 GLY A N 1
ATOM 839 C CA . GLY A 1 110 ? -4.353 17.091 55.499 1.00 37.53 110 GLY A CA 1
ATOM 840 C C . GLY A 1 110 ? -5.459 17.479 54.506 1.00 37.53 110 GLY A C 1
ATOM 841 O O . GLY A 1 110 ? -6.618 17.238 54.835 1.00 37.53 110 GLY A O 1
ATOM 842 N N . ALA A 1 111 ? -5.148 18.040 53.334 1.00 40.66 111 ALA A N 1
ATOM 843 C CA . ALA A 1 111 ? -6.099 18.112 52.220 1.00 40.66 111 ALA A CA 1
ATOM 844 C C . ALA A 1 111 ? -6.114 16.775 51.452 1.00 40.66 111 ALA A C 1
ATOM 846 O O . ALA A 1 111 ? -5.086 16.108 51.351 1.00 40.66 111 ALA A O 1
ATOM 847 N N . SER A 1 112 ? -7.296 16.359 50.990 1.00 48.84 112 SER A N 1
ATOM 848 C CA . SER A 1 112 ? -7.529 15.103 50.265 1.00 48.84 112 SER A CA 1
ATOM 849 C C . SER A 1 112 ? -6.666 15.030 48.999 1.00 48.84 112 SER A C 1
ATOM 851 O O . SER A 1 112 ? -6.700 15.955 48.197 1.00 48.84 112 SER A O 1
ATOM 853 N N . ASN A 1 113 ? -5.918 13.935 48.835 1.00 60.09 113 ASN A N 1
ATOM 854 C CA . ASN A 1 113 ? -5.000 13.658 47.723 1.00 60.09 113 ASN A CA 1
ATOM 855 C C . ASN A 1 113 ? -5.781 13.206 46.474 1.00 60.09 113 ASN A C 1
ATOM 857 O O . ASN A 1 113 ? -5.755 12.030 46.114 1.00 60.09 113 ASN A O 1
ATOM 861 N N . LEU A 1 114 ? -6.590 14.103 45.909 1.00 75.50 114 LEU A N 1
ATOM 862 C CA . LEU A 1 114 ? -7.409 13.811 44.734 1.00 75.50 114 LEU A CA 1
ATOM 863 C C . LEU A 1 114 ? -6.583 14.074 43.477 1.00 75.50 114 LEU A C 1
ATOM 865 O O . LEU A 1 114 ? -6.184 15.204 43.266 1.00 75.50 114 LEU A O 1
ATOM 869 N N . ALA A 1 115 ? -6.381 13.049 42.652 1.00 83.50 115 ALA A N 1
ATOM 870 C CA . ALA A 1 115 ? -5.743 13.177 41.336 1.00 83.50 115 ALA A CA 1
ATOM 871 C C . ALA A 1 115 ? -6.741 13.555 40.229 1.00 83.50 115 ALA A C 1
ATOM 873 O O . ALA A 1 115 ? -6.379 13.997 39.141 1.00 83.50 115 ALA A O 1
ATOM 874 N N . VAL A 1 116 ? -8.016 13.255 40.480 1.00 88.56 116 VAL A N 1
ATOM 875 C CA . VAL A 1 116 ? -9.089 13.255 39.493 1.00 88.56 116 VAL A CA 1
ATOM 876 C C . VAL A 1 116 ? -10.385 13.675 40.173 1.00 88.56 116 VAL A C 1
ATOM 878 O O . VAL A 1 116 ? -10.688 13.220 41.280 1.00 88.56 116 VAL A O 1
ATOM 881 N N . VAL A 1 117 ? -11.182 14.484 39.480 1.00 90.31 117 VAL A N 1
ATOM 882 C CA . VAL A 1 117 ? -12.562 14.805 39.858 1.00 90.31 117 VAL A CA 1
ATOM 883 C C . VAL A 1 117 ? -13.509 14.596 38.686 1.00 90.31 117 VAL A C 1
ATOM 885 O O . VAL A 1 117 ? -13.110 14.656 37.523 1.00 90.31 117 VAL A O 1
ATOM 888 N N . THR A 1 118 ? -14.783 14.373 38.994 1.00 91.81 118 THR A N 1
ATOM 889 C CA . THR A 1 118 ? -15.844 14.276 37.990 1.00 91.81 118 THR A CA 1
ATOM 890 C C . THR A 1 118 ? -16.954 15.269 38.294 1.00 91.81 118 THR A C 1
ATOM 892 O O . THR A 1 118 ? -17.342 15.401 39.456 1.00 91.81 118 THR A O 1
ATOM 895 N N . ARG A 1 119 ? -17.511 15.912 37.267 1.00 90.31 119 ARG A N 1
ATOM 896 C CA . ARG A 1 119 ? -18.636 16.848 37.380 1.00 90.31 119 ARG A CA 1
ATOM 897 C C . ARG A 1 119 ? -19.804 16.369 36.532 1.00 90.31 119 ARG A C 1
ATOM 899 O O . ARG A 1 119 ? -19.602 15.869 35.433 1.00 90.31 119 ARG A O 1
ATOM 906 N N . ASP A 1 120 ? -21.008 16.571 37.042 1.00 88.50 120 ASP A N 1
ATOM 907 C CA . ASP A 1 120 ? -22.253 16.483 36.284 1.00 88.50 120 ASP A CA 1
ATOM 908 C C . ASP A 1 120 ? -22.651 17.912 35.872 1.00 88.50 120 ASP A C 1
ATOM 910 O O . ASP A 1 120 ? -23.067 18.720 36.713 1.00 88.50 120 ASP A O 1
ATOM 914 N N . ARG A 1 121 ? -22.414 18.276 34.604 1.00 86.38 121 ARG A N 1
ATOM 915 C CA . ARG A 1 121 ? -22.688 19.628 34.088 1.00 86.38 121 ARG A CA 1
ATOM 916 C C . ARG A 1 121 ? -24.158 19.827 33.731 1.00 86.38 121 ARG A C 1
ATOM 918 O O . ARG A 1 121 ? -24.636 20.963 33.796 1.00 86.38 121 ARG A O 1
ATOM 925 N N . ASN A 1 122 ? -24.865 18.768 33.346 1.00 83.31 122 ASN A N 1
ATOM 926 C CA . ASN A 1 122 ? -26.245 18.835 32.865 1.00 83.31 122 ASN A CA 1
ATOM 927 C C . ASN A 1 122 ? -27.296 18.559 33.974 1.00 83.31 122 ASN A C 1
ATOM 929 O O . ASN A 1 122 ? -28.486 18.818 33.767 1.00 83.31 122 ASN A O 1
ATOM 933 N N . LEU A 1 123 ? -26.843 18.149 35.164 1.00 82.50 123 LEU A N 1
ATOM 934 C CA . LEU A 1 123 ? -27.621 17.819 36.361 1.00 82.50 123 LEU A CA 1
ATOM 935 C C . LEU A 1 123 ? -28.576 16.628 36.180 1.00 82.50 123 LEU A C 1
ATOM 937 O O . LEU A 1 123 ? -29.651 16.600 36.794 1.00 82.50 123 LEU A O 1
ATOM 941 N N . ASP A 1 124 ? -28.213 15.657 35.341 1.00 79.25 124 ASP A N 1
ATOM 942 C CA . ASP A 1 124 ? -28.981 14.425 35.128 1.00 79.25 124 ASP A CA 1
ATOM 943 C C . ASP A 1 124 ? -28.648 13.301 36.132 1.00 79.25 124 ASP A C 1
ATOM 945 O O . ASP A 1 124 ? -29.355 12.290 36.196 1.00 79.25 124 ASP A O 1
ATOM 949 N N . GLY A 1 125 ? -27.651 13.522 36.993 1.00 78.88 125 GLY A N 1
ATOM 950 C CA . GLY A 1 125 ? -27.172 12.583 38.000 1.00 78.88 125 GLY A CA 1
ATOM 951 C C . GLY A 1 125 ? -25.997 11.718 37.541 1.00 78.88 125 GLY A C 1
ATOM 952 O O . GLY A 1 125 ? -25.526 10.902 38.338 1.00 78.88 125 GLY A O 1
ATOM 953 N N . ILE A 1 126 ? -25.521 11.886 36.305 1.00 82.50 126 ILE A N 1
ATOM 954 C CA . ILE A 1 126 ? -24.398 11.160 35.717 1.00 82.50 126 ILE A CA 1
ATOM 955 C C . ILE A 1 126 ? -23.277 12.165 35.417 1.00 82.50 126 ILE A C 1
ATOM 957 O O . ILE A 1 126 ? -23.505 13.179 34.763 1.00 82.50 126 ILE A O 1
ATOM 961 N N . PRO A 1 127 ? -22.043 11.931 35.893 1.00 89.12 127 PRO A N 1
ATOM 962 C CA . PRO A 1 127 ? -20.941 12.815 35.547 1.00 89.12 127 PRO A CA 1
ATOM 963 C C . PRO A 1 127 ? -20.620 12.776 34.046 1.00 89.12 127 PRO A C 1
ATOM 965 O O . PRO A 1 127 ? -20.448 11.702 33.477 1.00 89.12 127 PRO A O 1
ATOM 968 N N . ASP A 1 128 ? -20.476 13.952 33.435 1.00 90.69 128 ASP A N 1
ATOM 969 C CA . ASP A 1 128 ? -20.202 14.155 32.006 1.00 90.69 128 ASP A CA 1
ATOM 970 C C . ASP A 1 128 ? -18.899 14.946 31.764 1.00 90.69 128 ASP A C 1
ATOM 972 O O . ASP A 1 128 ? -18.589 15.330 30.636 1.00 90.69 128 ASP A O 1
ATOM 976 N N . LEU A 1 129 ? -18.118 15.214 32.814 1.00 93.44 129 LEU A N 1
ATOM 977 C CA . LEU A 1 129 ? -16.791 15.828 32.750 1.00 93.44 129 LEU A CA 1
ATOM 978 C C . LEU A 1 129 ? -15.849 15.131 33.732 1.00 93.44 129 LEU A C 1
ATOM 980 O O . LEU A 1 129 ? -16.142 15.073 34.924 1.00 93.44 129 LEU A O 1
ATOM 984 N N . GLY A 1 130 ? -14.700 14.667 33.248 1.00 95.12 130 GLY A N 1
ATOM 985 C CA . GLY A 1 130 ? -13.572 14.215 34.059 1.00 95.12 130 GLY A CA 1
ATOM 986 C C . GLY A 1 130 ? -12.405 15.194 33.965 1.00 95.12 130 GLY A C 1
ATOM 987 O O . GLY A 1 130 ? -11.975 15.521 32.860 1.00 95.12 130 GLY A O 1
ATOM 988 N N . VAL A 1 131 ? -11.885 15.654 35.105 1.00 94.00 131 VAL A N 1
ATOM 989 C CA . VAL A 1 131 ? -10.709 16.537 35.170 1.00 94.00 131 VAL A CA 1
ATOM 990 C C . VAL A 1 131 ? -9.589 15.826 35.921 1.00 94.00 131 VAL A C 1
ATOM 992 O O . VAL A 1 131 ? -9.781 15.431 37.071 1.00 94.00 131 VAL A O 1
ATOM 995 N N . LEU A 1 132 ? -8.438 15.670 35.268 1.00 93.12 132 LEU A N 1
ATOM 996 C CA . LEU A 1 132 ? -7.194 15.170 35.853 1.00 93.12 132 LEU A CA 1
ATOM 997 C C . LEU A 1 132 ? -6.294 16.347 36.260 1.00 93.12 132 LEU A C 1
ATOM 999 O O . LEU A 1 132 ? -6.214 17.339 35.528 1.00 93.12 132 LEU A O 1
ATOM 1003 N N . ASP A 1 133 ? -5.621 16.242 37.408 1.00 90.44 133 ASP A N 1
ATOM 1004 C CA . ASP A 1 133 ? -4.780 17.324 37.928 1.00 90.44 133 ASP A CA 1
ATOM 1005 C C . ASP A 1 133 ? -3.505 17.492 37.102 1.00 90.44 133 ASP A C 1
ATOM 1007 O O . ASP A 1 133 ? -2.671 16.595 37.011 1.00 90.44 133 ASP A O 1
ATOM 1011 N N . PHE A 1 134 ? -3.308 18.681 36.541 1.00 86.50 134 PHE A N 1
ATOM 1012 C CA . PHE A 1 134 ? -2.099 18.982 35.781 1.00 86.50 134 PHE A CA 1
ATOM 1013 C C . PHE A 1 134 ? -0.814 18.980 36.616 1.00 86.50 134 PHE A C 1
ATOM 1015 O O . PHE A 1 134 ? 0.261 18.916 36.033 1.00 86.50 134 PHE A O 1
ATOM 1022 N N . GLN A 1 135 ? -0.903 19.130 37.943 1.00 85.25 135 GLN A N 1
ATOM 1023 C CA . GLN A 1 135 ? 0.278 19.127 38.815 1.00 85.25 135 GLN A CA 1
ATOM 1024 C C . GLN A 1 135 ? 0.772 17.725 39.159 1.00 85.25 135 GLN A C 1
ATOM 1026 O O . GLN A 1 135 ? 1.932 17.586 39.533 1.00 85.25 135 GLN A O 1
ATOM 1031 N N . ASP A 1 136 ? -0.103 16.724 39.061 1.00 82.50 136 ASP A N 1
ATOM 1032 C CA . ASP A 1 136 ? 0.219 15.332 39.376 1.00 82.50 136 ASP A CA 1
ATOM 1033 C C . ASP A 1 136 ? 0.628 14.528 38.127 1.00 82.50 136 ASP A C 1
ATOM 1035 O O . ASP A 1 136 ? 1.134 13.420 38.263 1.00 82.50 136 ASP A O 1
ATOM 1039 N N . PHE A 1 137 ? 0.405 15.065 36.920 1.00 84.94 137 PHE A N 1
ATOM 1040 C CA . PHE A 1 137 ? 0.703 14.412 35.637 1.00 84.94 137 PHE A CA 1
ATOM 1041 C C . PHE A 1 137 ? 1.527 15.326 34.713 1.00 84.94 137 PHE A C 1
ATOM 1043 O O . PHE A 1 137 ? 1.140 15.585 33.567 1.00 84.94 137 PHE A O 1
ATOM 1050 N N . ASP A 1 138 ? 2.624 15.885 35.232 1.00 78.31 138 ASP A N 1
ATOM 1051 C CA . ASP A 1 138 ? 3.506 16.808 34.506 1.00 78.31 138 ASP A CA 1
ATOM 1052 C C . ASP A 1 138 ? 4.848 16.190 34.073 1.00 78.31 138 ASP A C 1
ATOM 1054 O O . ASP A 1 138 ? 5.582 16.808 33.287 1.00 78.31 138 ASP A O 1
ATOM 1058 N N . GLU A 1 139 ? 5.176 14.969 34.514 1.00 74.12 139 GLU A N 1
ATOM 1059 C CA . GLU A 1 139 ? 6.405 14.292 34.118 1.00 74.12 139 GLU A CA 1
ATOM 1060 C C . GLU A 1 139 ? 6.207 13.489 32.824 1.00 74.12 139 GLU A C 1
ATOM 1062 O O . GLU A 1 139 ? 5.285 12.696 32.662 1.00 74.12 139 GLU A O 1
ATOM 1067 N N . SER A 1 140 ? 7.156 13.603 31.887 1.00 68.25 140 SER A N 1
ATOM 1068 C CA . SER A 1 140 ? 7.102 12.869 30.604 1.00 68.25 140 SER A CA 1
ATOM 1069 C C . SER A 1 140 ? 7.070 11.335 30.736 1.00 68.25 140 SER A C 1
ATOM 1071 O O . SER A 1 140 ? 6.838 10.629 29.757 1.00 68.25 140 SER A O 1
ATOM 1073 N N . THR A 1 141 ? 7.377 10.796 31.918 1.00 72.94 141 THR A N 1
ATOM 1074 C CA . THR A 1 141 ? 7.302 9.360 32.218 1.00 72.94 141 THR A CA 1
ATOM 1075 C C . THR A 1 141 ? 5.900 8.894 32.594 1.00 72.94 141 THR A C 1
ATOM 1077 O O . THR A 1 141 ? 5.639 7.692 32.520 1.00 72.94 141 THR A O 1
ATOM 1080 N N . ASP A 1 142 ? 5.001 9.809 32.949 1.00 78.38 142 ASP A N 1
ATOM 1081 C CA . ASP A 1 142 ? 3.661 9.483 33.445 1.00 78.38 142 ASP A CA 1
ATOM 1082 C C . ASP A 1 142 ? 2.745 9.012 32.315 1.00 78.38 142 ASP A C 1
ATOM 1084 O O . ASP A 1 142 ? 1.883 8.154 32.524 1.00 78.38 142 ASP A O 1
ATOM 1088 N N . ASP A 1 143 ? 3.014 9.501 31.102 1.00 82.44 143 ASP A N 1
ATOM 1089 C CA . ASP A 1 143 ? 2.288 9.219 29.863 1.00 82.44 143 ASP A CA 1
ATOM 1090 C C . ASP A 1 143 ? 2.674 7.864 29.226 1.00 82.44 143 ASP A C 1
ATOM 1092 O O . ASP A 1 143 ? 2.337 7.583 28.074 1.00 82.44 143 ASP A O 1
ATOM 1096 N N . GLN A 1 144 ? 3.407 6.997 29.935 1.00 85.75 144 GLN A N 1
ATOM 1097 C CA . GLN A 1 144 ? 3.693 5.627 29.489 1.00 85.75 144 GLN A CA 1
ATOM 1098 C C . GLN A 1 144 ? 2.486 4.700 29.705 1.00 85.75 144 GLN A C 1
ATOM 1100 O O . GLN A 1 144 ? 1.653 4.926 30.582 1.00 85.75 144 GLN A O 1
ATOM 1105 N N . PHE A 1 145 ? 2.406 3.605 28.941 1.00 84.06 145 PHE A N 1
ATOM 1106 C CA . PHE A 1 145 ? 1.403 2.563 29.183 1.00 84.06 145 PHE A CA 1
ATOM 1107 C C . PHE A 1 145 ? 1.533 2.001 30.606 1.00 84.06 145 PHE A C 1
ATOM 1109 O O . PHE A 1 145 ? 2.625 1.618 31.031 1.00 84.06 145 PHE A O 1
ATOM 1116 N N . GLY A 1 146 ? 0.428 1.964 31.355 1.00 85.19 146 GLY A N 1
ATOM 1117 C CA . GLY A 1 146 ? 0.437 1.588 32.775 1.00 85.19 146 GLY A CA 1
ATOM 1118 C C . GLY A 1 146 ? 1.072 2.627 33.717 1.00 85.19 146 GLY A C 1
ATOM 1119 O O . GLY A 1 146 ? 1.142 2.382 34.924 1.00 85.19 146 GLY A O 1
ATOM 1120 N N . GLY A 1 147 ? 1.515 3.777 33.196 1.00 88.19 147 GLY A N 1
ATOM 1121 C CA . GLY A 1 147 ? 2.041 4.919 33.947 1.00 88.19 147 GLY A CA 1
ATOM 1122 C C . GLY A 1 147 ? 0.992 5.594 34.836 1.00 88.19 147 GLY A C 1
ATOM 1123 O O . GLY A 1 147 ? -0.139 5.123 34.960 1.00 88.19 147 GLY A O 1
ATOM 1124 N N . GLU A 1 148 ? 1.376 6.666 35.528 1.00 89.19 148 GLU A N 1
ATOM 1125 C CA . GLU A 1 148 ? 0.484 7.377 36.460 1.00 89.19 148 GLU A CA 1
ATOM 1126 C C . GLU A 1 148 ? -0.693 8.029 35.734 1.00 89.19 148 GLU A C 1
ATOM 1128 O O . GLU A 1 148 ? -1.841 7.790 36.117 1.00 89.19 148 GLU A O 1
ATOM 1133 N N . PHE A 1 149 ? -0.437 8.730 34.623 1.00 91.44 149 PHE A N 1
ATOM 1134 C CA . PHE A 1 149 ? -1.499 9.332 33.818 1.00 91.44 149 PHE A CA 1
ATOM 1135 C C . PHE A 1 149 ? -2.450 8.269 33.263 1.00 91.44 149 PHE A C 1
ATOM 1137 O O . PHE A 1 149 ? -3.666 8.387 33.399 1.00 91.44 149 PHE A O 1
ATOM 1144 N N . PHE A 1 150 ? -1.912 7.180 32.704 1.00 92.25 150 PHE A N 1
ATOM 1145 C CA . PHE A 1 150 ? -2.724 6.076 32.182 1.00 92.25 150 PHE A CA 1
ATOM 1146 C C . PHE A 1 150 ? -3.628 5.457 33.264 1.00 92.25 150 PHE A C 1
ATOM 1148 O O . PHE A 1 150 ? -4.803 5.176 33.023 1.00 92.25 150 PHE A O 1
ATOM 1155 N N . ARG A 1 151 ? -3.113 5.278 34.487 1.00 91.94 151 ARG A N 1
ATOM 1156 C CA . ARG A 1 151 ? -3.903 4.790 35.630 1.00 91.94 151 ARG A CA 1
ATOM 1157 C C . ARG A 1 151 ? -4.968 5.796 36.069 1.00 91.94 151 ARG A C 1
ATOM 1159 O O . ARG A 1 151 ? -6.088 5.381 36.364 1.00 91.94 151 ARG A O 1
ATOM 1166 N N . GLY A 1 152 ? -4.653 7.092 36.060 1.00 92.31 152 GLY A N 1
ATOM 1167 C CA . GLY A 1 152 ? -5.618 8.172 36.278 1.00 92.31 152 GLY A CA 1
ATOM 1168 C C . GLY A 1 152 ? -6.729 8.192 35.223 1.00 92.31 152 GLY A C 1
ATOM 1169 O O . GLY A 1 152 ? -7.905 8.307 35.568 1.00 92.31 152 GLY A O 1
ATOM 1170 N N . ALA A 1 153 ? -6.379 7.986 33.952 1.00 95.00 153 ALA A N 1
ATOM 1171 C CA . ALA A 1 153 ? -7.322 7.889 32.843 1.00 95.00 153 ALA A CA 1
ATOM 1172 C C . ALA A 1 153 ? -8.245 6.661 32.977 1.00 95.00 153 ALA A C 1
ATOM 1174 O O . ALA A 1 153 ? -9.463 6.793 32.869 1.00 95.00 153 ALA A O 1
ATOM 1175 N N . MET A 1 154 ? -7.702 5.480 33.305 1.00 94.69 154 MET A N 1
ATOM 1176 C CA . MET A 1 154 ? -8.505 4.282 33.613 1.00 94.69 154 MET A CA 1
ATOM 1177 C C . MET A 1 154 ? -9.499 4.533 34.750 1.00 94.69 154 MET A C 1
ATOM 1179 O O . MET A 1 154 ? -10.659 4.117 34.679 1.00 94.69 154 MET A O 1
ATOM 1183 N N . PHE A 1 155 ? -9.050 5.228 35.798 1.00 93.31 155 PHE A N 1
ATOM 1184 C CA . PHE A 1 155 ? -9.891 5.594 36.926 1.00 93.31 155 PHE A CA 1
ATOM 1185 C C . PHE A 1 155 ? -11.027 6.531 36.484 1.00 93.31 155 PHE A C 1
ATOM 1187 O O . PHE A 1 155 ? -12.195 6.185 36.656 1.00 93.31 155 PHE A O 1
ATOM 1194 N N . VAL A 1 156 ? -10.715 7.677 35.860 1.00 93.94 156 VAL A N 1
ATOM 1195 C CA . VAL A 1 156 ? -11.727 8.683 35.485 1.00 93.94 156 VAL A CA 1
ATOM 1196 C C . VAL A 1 156 ? -12.743 8.149 34.480 1.00 93.94 156 VAL A C 1
ATOM 1198 O O . VAL A 1 156 ? -13.936 8.385 34.650 1.00 93.94 156 VAL A O 1
ATOM 1201 N N . VAL A 1 157 ? -12.301 7.384 33.477 1.00 95.75 157 VAL A N 1
ATOM 1202 C CA . VAL A 1 157 ? -13.197 6.801 32.470 1.00 95.75 157 VAL A CA 1
ATOM 1203 C C . VAL A 1 157 ? -14.163 5.821 33.127 1.00 95.75 157 VAL A C 1
ATOM 1205 O O . VAL A 1 157 ? -15.361 5.891 32.870 1.00 95.75 157 VAL A O 1
ATOM 1208 N N . GLY A 1 158 ? -13.695 4.973 34.048 1.00 93.94 158 GLY A N 1
ATOM 1209 C CA . GLY A 1 158 ? -14.587 4.101 34.816 1.00 93.94 158 GLY A CA 1
ATOM 1210 C C . GLY A 1 158 ? -15.630 4.886 35.622 1.00 93.94 158 GLY A C 1
ATOM 1211 O O . GLY A 1 158 ? -16.815 4.546 35.594 1.00 93.94 158 GLY A O 1
ATOM 1212 N N . GLN A 1 159 ? -15.231 5.983 36.279 1.00 91.19 159 GLN A N 1
ATOM 1213 C CA . GLN A 1 159 ? -16.170 6.851 37.003 1.00 91.19 159 GLN A CA 1
ATOM 1214 C C . GLN A 1 159 ? -17.228 7.471 36.074 1.00 91.19 159 GLN A C 1
ATOM 1216 O O . GLN A 1 159 ? -18.406 7.490 36.436 1.00 91.19 159 GLN A O 1
ATOM 1221 N N . LEU A 1 160 ? -16.827 7.932 34.882 1.00 93.62 160 LEU A N 1
ATOM 1222 C CA . LEU A 1 160 ? -17.722 8.480 33.850 1.00 93.62 160 LEU A CA 1
ATOM 1223 C C . LEU A 1 160 ? -18.663 7.411 33.272 1.00 93.62 160 LEU A C 1
ATOM 1225 O O . LEU A 1 160 ? -19.825 7.689 32.994 1.00 93.62 160 LEU A O 1
ATOM 1229 N N . LEU A 1 161 ? -18.212 6.156 33.186 1.00 92.50 161 LEU A N 1
ATOM 1230 C CA . LEU A 1 161 ? -19.051 5.014 32.810 1.00 92.50 161 LEU A CA 1
ATO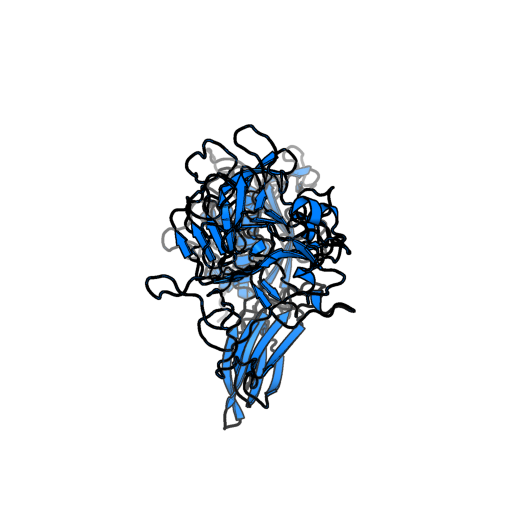M 1231 C C . LEU A 1 161 ? -20.069 4.618 33.893 1.00 92.50 161 LEU A C 1
ATOM 1233 O O . LEU A 1 161 ? -20.961 3.810 33.625 1.00 92.50 161 LEU A O 1
ATOM 1237 N N . GLY A 1 162 ? -19.968 5.182 35.101 1.00 90.75 162 GLY A N 1
ATOM 1238 C CA . GLY A 1 162 ? -20.872 4.920 36.221 1.00 90.75 162 GLY A CA 1
ATOM 1239 C C . GLY A 1 162 ? -20.335 3.915 37.240 1.00 90.75 162 GLY A C 1
ATOM 1240 O O . GLY A 1 162 ? -21.112 3.375 38.038 1.00 90.75 162 GLY A O 1
ATOM 1241 N N . TYR A 1 163 ? -19.030 3.646 37.237 1.00 91.06 163 TYR A N 1
ATOM 1242 C CA . TYR A 1 163 ? -18.397 2.806 38.245 1.00 91.06 163 TYR A CA 1
ATOM 1243 C C . TYR A 1 163 ? -18.277 3.593 39.550 1.00 91.06 163 TYR A C 1
ATOM 1245 O O . TYR A 1 163 ? -18.196 4.822 39.580 1.00 91.06 163 TYR A O 1
ATOM 1253 N N . GLY A 1 164 ? -18.302 2.867 40.657 1.00 87.88 164 GLY A N 1
ATOM 1254 C CA . GLY A 1 164 ? -18.037 3.407 41.979 1.00 87.88 164 GLY A CA 1
ATOM 1255 C C . GLY A 1 164 ? -16.631 3.066 42.472 1.00 87.88 164 GLY A C 1
ATOM 1256 O O . GLY A 1 164 ? -15.815 2.527 41.727 1.00 87.88 164 GLY A O 1
ATOM 1257 N N . TYR A 1 165 ? -16.339 3.390 43.729 1.00 88.25 165 TYR A N 1
ATOM 1258 C CA . TYR A 1 165 ? -15.007 3.203 44.309 1.00 88.25 165 TYR A CA 1
ATOM 1259 C C . TYR A 1 165 ? -14.797 1.760 44.765 1.00 88.25 165 TYR A C 1
ATOM 1261 O O . TYR A 1 165 ? -15.637 1.186 45.456 1.00 88.25 165 TYR A O 1
ATOM 1269 N N . ALA A 1 166 ? -13.652 1.181 44.411 1.00 87.50 166 ALA A N 1
ATOM 1270 C CA . ALA A 1 166 ? -13.313 -0.218 44.655 1.00 87.50 166 ALA A CA 1
ATOM 1271 C C . ALA A 1 166 ? -12.190 -0.420 45.693 1.00 87.50 166 ALA A C 1
ATOM 1273 O O . ALA A 1 166 ? -11.514 -1.449 45.674 1.00 87.50 166 ALA A O 1
ATOM 1274 N N . ASP A 1 167 ? -11.999 0.530 46.615 1.00 84.31 167 ASP A N 1
ATOM 1275 C CA . ASP A 1 167 ? -10.892 0.536 47.591 1.00 84.31 167 ASP A CA 1
ATOM 1276 C C . ASP A 1 167 ? -10.830 -0.742 48.452 1.00 84.31 167 ASP A C 1
ATOM 1278 O O . ASP A 1 167 ? -9.756 -1.265 48.754 1.00 84.31 167 ASP A O 1
ATOM 1282 N N . ASP A 1 168 ? -11.996 -1.299 48.793 1.00 85.19 168 ASP A N 1
ATOM 1283 C CA . ASP A 1 168 ? -12.128 -2.490 49.643 1.00 85.19 168 ASP A CA 1
ATOM 1284 C C . ASP A 1 168 ? -11.873 -3.826 48.908 1.00 85.19 168 ASP A C 1
ATOM 1286 O O . ASP A 1 168 ? -11.869 -4.891 49.539 1.00 85.19 168 ASP A O 1
ATOM 1290 N N . LEU A 1 169 ? -11.703 -3.816 47.579 1.00 85.88 169 LEU A N 1
ATOM 1291 C CA . LEU A 1 169 ? -11.417 -5.030 46.808 1.00 85.88 169 LEU A CA 1
ATOM 1292 C C . LEU A 1 169 ? -9.930 -5.431 46.903 1.00 85.88 169 LEU A C 1
ATOM 1294 O O . LEU A 1 169 ? -9.074 -4.611 47.237 1.00 85.88 169 LEU A O 1
ATOM 1298 N N . PRO A 1 170 ? -9.581 -6.703 46.613 1.00 86.00 170 PRO A N 1
ATOM 1299 C CA . PRO A 1 170 ? -8.186 -7.137 46.575 1.00 86.00 170 PRO A CA 1
ATOM 1300 C C . PRO A 1 170 ? -7.362 -6.338 45.555 1.00 86.00 170 PRO A C 1
ATOM 1302 O O . PRO A 1 170 ? -7.548 -6.489 44.352 1.00 86.00 170 PRO A O 1
ATOM 1305 N N . GLN A 1 171 ? -6.437 -5.517 46.050 1.00 86.38 171 GLN A N 1
ATOM 1306 C CA . GLN A 1 171 ? -5.603 -4.631 45.237 1.00 86.38 171 GLN A CA 1
ATOM 1307 C C . GLN A 1 171 ? -4.543 -5.406 44.421 1.00 86.38 171 GLN A C 1
ATOM 1309 O O . GLN A 1 171 ? -4.064 -6.453 44.880 1.00 86.38 171 GLN A O 1
ATOM 1314 N N . PRO A 1 172 ? -4.112 -4.889 43.256 1.00 87.81 172 PRO A N 1
ATOM 1315 C CA . PRO A 1 172 ? -4.555 -3.640 42.626 1.00 87.81 172 PRO A CA 1
ATOM 1316 C C . PRO A 1 172 ? -5.847 -3.807 41.796 1.00 87.81 172 PRO A C 1
ATOM 1318 O O . PRO A 1 172 ? -5.990 -4.782 41.061 1.00 87.81 172 PRO A O 1
ATOM 1321 N N . VAL A 1 173 ? -6.766 -2.837 41.883 1.00 89.06 173 VAL A N 1
ATOM 1322 C CA . VAL A 1 173 ? -7.955 -2.709 41.007 1.00 89.06 173 VAL A CA 1
ATOM 1323 C C . VAL A 1 173 ? -8.054 -1.285 40.464 1.00 89.06 173 VAL A C 1
ATOM 1325 O O . VAL A 1 173 ? -7.734 -0.345 41.189 1.00 89.06 173 VAL A O 1
ATOM 1328 N N . SER A 1 174 ? -8.494 -1.109 39.213 1.00 90.31 174 SER A N 1
ATOM 1329 C CA . SER A 1 174 ? -8.353 0.195 38.544 1.00 90.31 174 SER A CA 1
ATOM 1330 C C . SER A 1 174 ? -9.242 1.301 39.116 1.00 90.31 174 SER A C 1
ATOM 1332 O O . SER A 1 174 ? -8.875 2.466 39.048 1.00 90.31 174 SER A O 1
ATOM 1334 N N . GLN A 1 175 ? -10.371 0.941 39.735 1.00 90.75 175 GLN A N 1
ATOM 1335 C CA . GLN A 1 175 ? -11.285 1.882 40.397 1.00 90.75 175 GLN A CA 1
ATOM 1336 C C . GLN A 1 175 ? -10.985 2.098 41.891 1.00 90.75 175 GLN A C 1
ATOM 1338 O O . GLN A 1 175 ? -11.860 2.514 42.651 1.00 90.75 175 GLN A O 1
ATOM 1343 N N . SER A 1 176 ? -9.773 1.780 42.347 1.00 87.56 176 SER A N 1
ATOM 1344 C CA . SER A 1 176 ? -9.297 2.129 43.691 1.00 87.56 176 SER A CA 1
ATOM 1345 C C . SER A 1 176 ? -8.626 3.501 43.675 1.00 87.56 176 SER A C 1
ATOM 1347 O O . SER A 1 176 ? -7.861 3.808 42.765 1.00 87.56 176 SER A O 1
ATOM 1349 N N . THR A 1 177 ? -8.865 4.313 44.698 1.00 79.06 177 THR A N 1
ATOM 1350 C CA . THR A 1 177 ? -8.233 5.631 44.870 1.00 79.06 177 THR A CA 1
ATOM 1351 C C . THR A 1 177 ? -6.709 5.543 44.960 1.00 79.06 177 THR A C 1
ATOM 1353 O O . THR A 1 177 ? -6.008 6.366 44.376 1.00 79.06 177 THR A O 1
ATOM 1356 N N . ASP A 1 178 ? -6.183 4.500 45.609 1.00 82.31 178 ASP A N 1
ATOM 1357 C CA . ASP A 1 178 ? -4.739 4.271 45.735 1.00 82.31 178 ASP A CA 1
ATOM 1358 C C . ASP A 1 178 ? -4.095 3.800 44.415 1.00 82.31 178 ASP A C 1
ATOM 1360 O O . ASP A 1 178 ? -2.875 3.850 44.270 1.00 82.31 178 ASP A O 1
ATOM 1364 N N . PHE A 1 179 ? -4.881 3.347 43.429 1.00 84.62 179 PHE A N 1
ATOM 1365 C CA . PHE A 1 179 ? -4.364 2.749 42.192 1.00 84.62 179 PHE A CA 1
ATOM 1366 C C . PHE A 1 179 ? -3.497 3.701 41.363 1.00 84.62 179 PHE A C 1
ATOM 1368 O O . PHE A 1 179 ? -2.511 3.269 40.757 1.00 84.62 179 PHE A O 1
ATOM 1375 N N . ILE A 1 180 ? -3.854 4.987 41.358 1.00 85.56 180 ILE A N 1
ATOM 1376 C CA . ILE A 1 180 ? -3.239 6.010 40.508 1.00 85.56 180 ILE A CA 1
ATOM 1377 C C . ILE A 1 180 ? -1.759 6.190 40.873 1.00 85.56 180 ILE A C 1
ATOM 1379 O O . ILE A 1 180 ? -0.900 6.037 40.009 1.00 85.56 180 ILE A O 1
ATOM 1383 N N . PHE A 1 181 ? -1.448 6.383 42.159 1.00 85.25 181 PHE A N 1
ATOM 1384 C CA . PHE A 1 181 ? -0.082 6.682 42.621 1.00 85.25 181 PHE A CA 1
ATOM 1385 C C . PHE A 1 181 ? 0.594 5.534 43.383 1.00 85.25 181 PHE A C 1
ATOM 1387 O O . PHE A 1 181 ? 1.818 5.436 43.413 1.00 85.25 181 PHE A O 1
ATOM 1394 N N . ALA A 1 182 ? -0.173 4.638 44.009 1.00 83.81 182 ALA A N 1
ATOM 1395 C CA . ALA A 1 182 ? 0.351 3.592 44.890 1.00 83.81 182 ALA A CA 1
ATOM 1396 C C . ALA A 1 182 ? -0.391 2.248 44.720 1.00 83.81 182 ALA A C 1
ATOM 1398 O O . ALA A 1 182 ? -0.954 1.719 45.684 1.00 83.81 182 ALA A O 1
ATOM 1399 N N . PRO A 1 183 ? -0.388 1.651 43.512 1.00 82.25 183 PRO A N 1
ATOM 1400 C CA . PRO A 1 183 ? -1.116 0.423 43.243 1.00 82.25 183 PRO A CA 1
ATOM 1401 C C . PRO A 1 183 ? -0.577 -0.701 44.126 1.00 82.25 183 PRO A C 1
ATOM 1403 O O . PRO A 1 183 ? 0.632 -0.853 44.329 1.00 82.25 183 PRO A O 1
ATOM 1406 N N . GLY A 1 184 ? -1.491 -1.515 44.652 1.00 77.56 184 GLY A N 1
ATOM 1407 C CA . GLY A 1 184 ? -1.122 -2.679 45.448 1.00 77.56 184 GLY A CA 1
ATOM 1408 C C . GLY A 1 184 ? -0.183 -3.610 44.677 1.00 77.56 184 GLY A C 1
ATOM 1409 O O . GLY A 1 184 ? -0.386 -3.886 43.503 1.00 77.56 184 GLY A O 1
ATOM 1410 N N . THR A 1 185 ? 0.831 -4.141 45.356 1.00 81.31 185 THR A N 1
ATOM 1411 C CA . THR A 1 185 ? 1.844 -5.033 44.757 1.00 81.31 185 THR A CA 1
ATOM 1412 C C . THR A 1 185 ? 1.551 -6.515 44.982 1.00 81.31 185 THR A C 1
ATOM 1414 O O . THR A 1 185 ? 2.385 -7.375 44.701 1.00 81.31 185 THR A O 1
ATOM 1417 N N . ALA A 1 186 ? 0.376 -6.832 45.536 1.00 77.00 186 ALA A N 1
ATOM 1418 C CA . ALA A 1 186 ? -0.004 -8.200 45.869 1.00 77.00 186 ALA A CA 1
ATOM 1419 C C . ALA A 1 186 ? -0.222 -9.073 44.622 1.00 77.00 186 ALA A C 1
ATOM 1421 O O . ALA A 1 186 ? -0.028 -10.284 44.705 1.00 77.00 186 ALA A O 1
ATOM 1422 N N . ASN A 1 187 ? -0.593 -8.461 43.493 1.00 75.19 187 ASN A N 1
ATOM 1423 C CA . ASN A 1 187 ? -0.750 -9.088 42.183 1.00 75.19 187 ASN A CA 1
ATOM 1424 C C . ASN A 1 187 ? -0.268 -8.128 41.084 1.00 75.19 187 ASN A C 1
ATOM 1426 O O . ASN A 1 187 ? -0.056 -6.943 41.339 1.00 75.19 187 ASN A O 1
ATOM 1430 N N . GLU A 1 188 ? -0.120 -8.641 39.865 1.00 81.75 188 GLU A N 1
ATOM 1431 C CA . GLU A 1 188 ? 0.146 -7.825 38.680 1.00 81.75 188 GLU A CA 1
ATOM 1432 C C . GLU A 1 188 ? -1.108 -7.008 38.297 1.00 81.75 188 GLU A C 1
ATOM 1434 O O . GLU A 1 188 ? -2.208 -7.574 38.294 1.00 81.75 188 GLU A O 1
ATOM 1439 N N . PRO A 1 189 ? -0.984 -5.696 38.014 1.00 83.06 189 PRO A N 1
ATOM 1440 C CA . PRO A 1 189 ? -2.101 -4.882 37.547 1.00 83.06 189 PRO A CA 1
ATOM 1441 C C . PRO A 1 189 ? -2.639 -5.386 36.205 1.00 83.06 189 PRO A C 1
ATOM 1443 O O . PRO A 1 189 ? -1.869 -5.672 35.293 1.00 83.06 189 PRO A O 1
ATOM 1446 N N . ALA A 1 190 ? -3.963 -5.443 36.079 1.00 87.88 190 ALA A N 1
ATOM 1447 C CA . ALA A 1 190 ? -4.656 -5.713 34.823 1.00 87.88 190 ALA A CA 1
ATOM 1448 C C . ALA A 1 190 ? -5.540 -4.516 34.453 1.00 87.88 190 ALA A C 1
ATOM 1450 O O . ALA A 1 190 ? -6.122 -3.880 35.338 1.00 87.88 190 ALA A O 1
ATOM 1451 N N . PHE A 1 191 ? -5.644 -4.235 33.155 1.00 90.88 191 PHE A N 1
ATOM 1452 C CA . PHE A 1 191 ? -6.366 -3.091 32.606 1.00 90.88 191 PHE A CA 1
ATOM 1453 C C . PHE A 1 191 ? -7.328 -3.560 31.501 1.00 90.88 191 PHE A C 1
ATOM 1455 O O . PHE A 1 191 ? -6.852 -4.050 30.480 1.00 90.88 191 PHE A O 1
ATOM 1462 N N . PRO A 1 192 ? -8.655 -3.435 31.687 1.00 92.69 192 PRO A N 1
ATOM 1463 C CA . PRO A 1 192 ? -9.344 -3.219 32.961 1.00 92.69 192 PRO A CA 1
ATOM 1464 C C . PRO A 1 192 ? -9.115 -4.393 33.931 1.00 92.69 192 PRO A C 1
ATOM 1466 O O . PRO A 1 192 ? -8.758 -5.501 33.526 1.00 92.69 192 PRO A O 1
ATOM 1469 N N . SER A 1 193 ? -9.324 -4.185 35.234 1.00 91.50 193 SER A N 1
ATOM 1470 C CA . SER A 1 193 ? -9.229 -5.293 36.190 1.00 91.50 193 SER A CA 1
ATOM 1471 C C . SER A 1 193 ? -10.432 -6.236 36.060 1.00 91.50 193 SER A C 1
ATOM 1473 O O . SER A 1 193 ? -11.484 -5.877 35.532 1.00 91.50 193 SER A O 1
ATOM 1475 N N . VAL A 1 194 ? -10.331 -7.454 36.600 1.00 91.06 194 VAL A N 1
ATOM 1476 C CA . VAL A 1 194 ? -11.441 -8.430 36.557 1.00 91.06 194 VAL A CA 1
ATOM 1477 C C . VAL A 1 194 ? -12.714 -7.882 37.214 1.00 91.06 194 VAL A C 1
ATOM 1479 O O . VAL A 1 194 ? -13.818 -8.156 36.745 1.00 91.06 194 VAL A O 1
ATOM 1482 N N . ALA A 1 195 ? -12.578 -7.099 38.289 1.00 90.25 195 ALA A N 1
ATOM 1483 C CA . ALA A 1 195 ? -13.718 -6.448 38.930 1.00 90.25 195 ALA A CA 1
ATOM 1484 C C . ALA A 1 195 ? -14.381 -5.434 37.986 1.00 90.25 195 ALA A C 1
ATOM 1486 O O . ALA A 1 195 ? -15.606 -5.387 37.904 1.00 90.25 195 ALA A O 1
ATOM 1487 N N . ASP A 1 196 ? -13.570 -4.696 37.230 1.00 92.38 196 ASP A N 1
ATOM 1488 C CA . ASP A 1 196 ? -14.037 -3.683 36.288 1.00 92.38 196 ASP A CA 1
ATOM 1489 C C . ASP A 1 196 ? -14.790 -4.305 35.116 1.00 92.38 196 ASP A C 1
ATOM 1491 O O . ASP A 1 196 ? -15.810 -3.771 34.693 1.00 92.38 196 ASP A O 1
ATOM 1495 N N . ILE A 1 197 ? -14.338 -5.464 34.632 1.00 93.56 197 ILE A N 1
ATOM 1496 C CA . ILE A 1 197 ? -15.033 -6.224 33.586 1.00 93.56 197 ILE A CA 1
ATOM 1497 C C . ILE A 1 197 ? -16.403 -6.690 34.090 1.00 93.56 197 ILE A C 1
ATOM 1499 O O . ILE A 1 197 ? -17.407 -6.505 33.412 1.00 93.56 197 ILE A O 1
ATOM 1503 N N . VAL A 1 198 ? -16.475 -7.264 35.296 1.00 92.56 198 VAL A N 1
ATOM 1504 C CA . VAL A 1 198 ? -17.740 -7.771 35.859 1.00 92.56 198 VAL A CA 1
ATOM 1505 C C . VAL A 1 198 ? -18.734 -6.639 36.127 1.00 92.56 198 VAL A C 1
ATOM 1507 O O . VAL A 1 198 ? -19.920 -6.777 35.831 1.00 92.56 198 VAL A O 1
ATOM 1510 N N . HIS A 1 199 ? -18.266 -5.529 36.699 1.00 91.94 199 HIS A N 1
ATOM 1511 C CA . HIS A 1 199 ? -19.092 -4.349 36.949 1.00 91.94 199 HIS A CA 1
ATOM 1512 C C . HIS A 1 199 ? -19.531 -3.687 35.642 1.00 91.94 199 HIS A C 1
ATOM 1514 O O . HIS A 1 199 ? -20.710 -3.381 35.480 1.00 91.94 199 HIS A O 1
ATOM 1520 N N . GLY A 1 200 ? -18.620 -3.556 34.682 1.00 92.56 200 GLY A N 1
ATOM 1521 C CA . GLY A 1 200 ? -18.920 -3.013 33.367 1.00 92.56 200 GLY A CA 1
ATOM 1522 C C . GLY A 1 200 ? -19.930 -3.834 32.602 1.00 92.56 200 GLY A C 1
ATOM 1523 O O . GLY A 1 200 ? -20.884 -3.269 32.104 1.00 92.56 200 GLY A O 1
ATOM 1524 N N . GLN A 1 201 ? -19.794 -5.161 32.562 1.00 92.88 201 GLN A N 1
ATOM 1525 C CA . GLN A 1 201 ? -20.748 -6.029 31.860 1.00 92.88 201 GLN A CA 1
ATOM 1526 C C . GLN A 1 201 ? -22.139 -6.023 32.501 1.00 92.88 201 GLN A C 1
ATOM 1528 O O . GLN A 1 201 ? -23.116 -6.404 31.865 1.00 92.88 201 GLN A O 1
ATOM 1533 N N . TYR A 1 202 ? -22.257 -5.603 33.763 1.00 92.44 202 TYR A N 1
ATOM 1534 C CA . TYR A 1 202 ? -23.558 -5.342 34.371 1.00 92.44 202 TYR A CA 1
ATOM 1535 C C . TYR A 1 202 ? -24.176 -4.023 33.875 1.00 92.44 202 TYR A C 1
ATOM 1537 O O . TYR A 1 202 ? -25.396 -3.969 33.700 1.00 92.44 202 TYR A O 1
ATOM 1545 N N . LEU A 1 203 ? -23.348 -2.993 33.657 1.00 91.50 203 LEU A N 1
ATOM 1546 C CA . LEU A 1 203 ? -23.748 -1.668 33.164 1.00 91.50 203 LEU A CA 1
ATOM 1547 C C . LEU A 1 203 ? -23.951 -1.616 31.639 1.00 91.50 203 LEU A C 1
ATOM 1549 O O . LEU A 1 203 ? -24.855 -0.922 31.193 1.00 91.50 203 LEU A O 1
ATOM 1553 N N . TYR A 1 204 ? -23.142 -2.359 30.879 1.00 93.38 204 TYR A N 1
ATOM 1554 C CA . TYR A 1 204 ? -23.066 -2.392 29.414 1.00 93.38 204 TYR A CA 1
ATOM 1555 C C . TYR A 1 204 ? -22.826 -3.836 28.949 1.00 93.38 204 TYR A C 1
ATOM 1557 O O . TYR A 1 204 ? -21.689 -4.332 28.944 1.00 93.38 204 TYR A O 1
ATOM 1565 N N . ARG A 1 205 ? -23.894 -4.557 28.608 1.00 91.69 205 ARG A N 1
ATOM 1566 C CA . ARG A 1 205 ? -23.824 -5.987 28.282 1.00 91.69 205 ARG A CA 1
ATOM 1567 C C . ARG A 1 205 ? -23.335 -6.203 26.851 1.00 91.69 205 ARG A C 1
ATOM 1569 O O . ARG A 1 205 ? -23.864 -5.585 25.936 1.00 91.69 205 ARG A O 1
ATOM 1576 N N . PRO A 1 206 ? -22.397 -7.137 26.616 1.00 90.06 206 PRO A N 1
ATOM 1577 C CA . PRO A 1 206 ? -22.003 -7.539 25.268 1.00 90.06 206 PRO A CA 1
ATOM 1578 C C . PRO A 1 206 ? -23.051 -8.492 24.653 1.00 90.06 206 PRO A C 1
ATOM 1580 O O . PRO A 1 206 ? -22.786 -9.677 24.428 1.00 90.06 206 PRO A O 1
ATOM 1583 N N . ASP A 1 207 ? -24.266 -7.982 24.440 1.00 85.06 207 ASP A N 1
ATOM 1584 C CA . ASP A 1 207 ? -25.444 -8.738 23.990 1.00 85.06 207 ASP A CA 1
ATOM 1585 C C . ASP A 1 207 ? -25.763 -8.509 22.492 1.00 85.06 207 ASP A C 1
ATOM 1587 O O . ASP A 1 207 ? -26.882 -8.769 22.045 1.00 85.06 207 ASP A O 1
ATOM 1591 N N . SER A 1 208 ? -24.780 -8.097 21.677 1.00 88.38 208 SER A N 1
ATOM 1592 C CA . SER A 1 208 ? -24.914 -8.126 20.210 1.00 88.38 208 SER A CA 1
ATOM 1593 C C . SER A 1 208 ? -24.894 -9.580 19.718 1.00 88.38 208 SER A C 1
ATOM 1595 O O . SER A 1 208 ? -23.855 -10.194 19.467 1.00 88.38 208 SER A O 1
ATOM 1597 N N . ILE A 1 209 ? -26.079 -10.189 19.681 1.00 88.94 209 ILE A N 1
ATOM 1598 C CA . ILE A 1 209 ? -26.280 -11.610 19.354 1.00 88.94 209 ILE A CA 1
ATOM 1599 C C . ILE A 1 209 ? -26.744 -11.843 17.915 1.00 88.94 209 ILE A C 1
ATOM 1601 O O . ILE A 1 209 ? -27.040 -12.987 17.557 1.00 88.94 209 ILE A O 1
ATOM 1605 N N . ASP A 1 210 ? -26.834 -10.783 17.110 1.00 90.44 210 ASP A N 1
ATOM 1606 C CA . ASP A 1 210 ? -27.291 -10.889 15.729 1.00 90.44 210 ASP A CA 1
ATOM 1607 C C . ASP A 1 210 ? -26.274 -11.640 14.863 1.00 90.44 210 ASP A C 1
ATOM 1609 O O . ASP A 1 210 ? -25.056 -11.481 15.003 1.00 90.44 210 ASP A O 1
ATOM 1613 N N . ILE A 1 211 ? -26.796 -12.534 14.024 1.00 93.69 211 ILE A N 1
ATOM 1614 C CA . ILE A 1 211 ? -26.014 -13.401 13.145 1.00 93.69 211 ILE A CA 1
ATOM 1615 C C . ILE A 1 211 ? -26.788 -13.571 11.845 1.00 93.69 211 ILE A C 1
ATOM 1617 O O . ILE A 1 211 ? -27.831 -14.234 11.802 1.00 93.69 211 ILE A O 1
ATOM 1621 N N . ASP A 1 212 ? -26.205 -13.084 10.761 1.00 94.88 212 ASP A N 1
ATOM 1622 C CA . ASP A 1 212 ? -26.738 -13.283 9.425 1.00 94.88 212 ASP A CA 1
ATOM 1623 C C . ASP A 1 212 ? -26.108 -14.508 8.765 1.00 94.88 212 ASP A C 1
ATOM 1625 O O . ASP A 1 212 ? -24.887 -14.648 8.699 1.00 94.88 212 ASP A O 1
ATOM 1629 N N . LEU A 1 213 ? -26.947 -15.407 8.239 1.00 94.81 213 LEU A N 1
ATOM 1630 C CA . LEU A 1 213 ? -26.513 -16.641 7.578 1.00 94.81 213 LEU A CA 1
ATOM 1631 C C . LEU A 1 213 ? -26.870 -16.636 6.086 1.00 94.81 213 LEU A C 1
ATOM 1633 O O . LEU A 1 213 ? -28.041 -16.649 5.701 1.00 94.81 213 LEU A O 1
ATOM 1637 N N . TYR A 1 214 ? -25.851 -16.741 5.236 1.00 96.38 214 TYR A N 1
ATOM 1638 C CA . TYR A 1 214 ? -25.968 -16.756 3.778 1.00 96.38 214 TYR A CA 1
ATOM 1639 C C . TYR A 1 214 ? -25.549 -18.110 3.219 1.00 96.38 214 TYR A C 1
ATOM 1641 O O . TYR A 1 214 ? -24.449 -18.579 3.487 1.00 96.38 214 TYR A O 1
ATOM 1649 N N . ARG A 1 215 ? -26.389 -18.751 2.398 1.00 95.06 215 ARG A N 1
ATOM 1650 C CA . ARG A 1 215 ? -26.095 -20.070 1.805 1.00 95.06 215 ARG A CA 1
ATOM 1651 C C . ARG A 1 215 ? -25.958 -19.994 0.288 1.00 95.06 215 ARG A C 1
ATOM 1653 O O . ARG A 1 215 ? -26.842 -19.467 -0.380 1.00 95.06 215 ARG A O 1
ATOM 1660 N N . PHE A 1 216 ? -24.927 -20.635 -0.259 1.00 95.50 216 PHE A N 1
ATOM 1661 C CA . PHE A 1 216 ? -24.677 -20.721 -1.703 1.00 95.50 216 PHE A CA 1
ATOM 1662 C C . PHE A 1 216 ? -24.127 -22.096 -2.115 1.00 95.50 216 PHE A C 1
ATOM 1664 O O . PHE A 1 216 ? -23.854 -22.961 -1.280 1.00 95.50 216 PHE A O 1
ATOM 1671 N N . THR A 1 217 ? -24.031 -22.351 -3.421 1.00 96.00 217 THR A N 1
ATOM 1672 C CA . THR A 1 217 ? -23.490 -23.599 -3.986 1.00 96.00 217 THR A CA 1
ATOM 1673 C C . THR A 1 217 ? -22.512 -23.280 -5.107 1.00 96.00 217 THR A C 1
ATOM 1675 O O . THR A 1 217 ? -22.763 -22.382 -5.904 1.00 96.00 217 THR A O 1
ATOM 1678 N N . LEU A 1 218 ? -21.403 -24.016 -5.143 1.00 95.56 218 LEU A N 1
ATOM 1679 C CA . LEU A 1 218 ? -20.349 -23.907 -6.145 1.00 95.56 218 LEU A CA 1
ATOM 1680 C C . LEU A 1 218 ? -20.312 -25.177 -6.995 1.00 95.56 218 LEU A C 1
ATOM 1682 O O . LEU A 1 218 ? -20.224 -26.282 -6.454 1.00 95.56 218 LEU A O 1
ATOM 1686 N N . ASP A 1 219 ? -20.314 -25.015 -8.316 1.00 95.25 219 ASP A N 1
ATOM 1687 C CA . ASP A 1 219 ? -20.311 -26.132 -9.273 1.00 95.25 219 ASP A CA 1
ATOM 1688 C C . ASP A 1 219 ? -18.895 -26.608 -9.648 1.00 95.25 219 ASP A C 1
ATOM 1690 O O . ASP A 1 219 ? -18.724 -27.658 -10.270 1.00 95.25 219 ASP A O 1
ATOM 1694 N N . ALA A 1 220 ? -17.865 -25.852 -9.266 1.00 94.31 220 ALA A N 1
ATOM 1695 C CA . ALA A 1 220 ? -16.467 -26.122 -9.584 1.00 94.31 220 ALA A CA 1
ATOM 1696 C C . ALA A 1 220 ? -15.551 -25.799 -8.389 1.00 94.31 220 ALA A C 1
ATOM 1698 O O . ALA A 1 220 ? -15.933 -25.016 -7.520 1.00 94.31 220 ALA A O 1
ATOM 1699 N N . PRO A 1 221 ? -14.339 -26.381 -8.322 1.00 93.94 221 PRO A N 1
ATOM 1700 C CA . PRO A 1 221 ? -13.318 -25.946 -7.376 1.00 93.94 221 PRO A CA 1
ATOM 1701 C C . PRO A 1 221 ? -12.705 -24.602 -7.798 1.00 93.94 221 PRO A C 1
ATOM 1703 O O . PRO A 1 221 ? -12.504 -24.341 -8.987 1.00 93.94 221 PRO A O 1
ATOM 1706 N N . GLY A 1 222 ? -12.327 -23.766 -6.838 1.00 92.44 222 GLY A N 1
ATOM 1707 C CA . GLY A 1 222 ? -11.815 -22.421 -7.107 1.00 92.44 222 GLY A CA 1
ATOM 1708 C C . GLY A 1 222 ? -11.344 -21.694 -5.856 1.00 92.44 222 GLY A C 1
ATOM 1709 O O . GLY A 1 222 ? -11.295 -22.279 -4.776 1.00 92.44 222 GLY A O 1
ATOM 1710 N N . GLN A 1 223 ? -10.977 -20.429 -6.022 1.00 91.69 223 GLN A N 1
ATOM 1711 C CA . GLN A 1 223 ? -10.696 -19.507 -4.930 1.00 91.69 223 GLN A CA 1
ATOM 1712 C C . GLN A 1 223 ? -11.994 -18.793 -4.540 1.00 91.69 223 GLN A C 1
ATOM 1714 O O . GLN A 1 223 ? -12.694 -18.293 -5.418 1.00 91.69 223 GLN A O 1
ATOM 1719 N N . LEU A 1 224 ? -12.318 -18.772 -3.249 1.00 94.12 224 LEU A N 1
ATOM 1720 C CA . LEU A 1 224 ? -13.452 -18.047 -2.683 1.00 94.12 224 LEU A CA 1
ATOM 1721 C C . LEU A 1 224 ? -12.920 -16.957 -1.751 1.00 94.12 224 LEU A C 1
ATOM 1723 O O . LEU A 1 224 ? -12.200 -17.275 -0.802 1.00 94.12 224 LEU A O 1
ATOM 1727 N N . ALA A 1 225 ? -13.321 -15.714 -2.000 1.00 93.31 225 ALA A N 1
ATOM 1728 C CA . ALA A 1 225 ? -13.151 -14.602 -1.080 1.00 93.31 225 ALA A CA 1
ATOM 1729 C C . ALA A 1 225 ? -14.514 -14.180 -0.511 1.00 93.31 225 ALA A C 1
ATOM 1731 O O . ALA A 1 225 ? -15.489 -14.024 -1.247 1.00 93.31 225 ALA A O 1
ATOM 1732 N N . VAL A 1 226 ? -14.575 -14.038 0.810 1.00 95.50 226 VAL A N 1
ATOM 1733 C CA . VAL A 1 226 ? -15.744 -13.605 1.579 1.00 95.50 226 VAL A CA 1
ATOM 1734 C C . VAL A 1 226 ? -15.310 -12.403 2.397 1.00 95.50 226 VAL A C 1
ATOM 1736 O O . VAL A 1 226 ? -14.449 -12.552 3.260 1.00 95.50 226 VAL A O 1
ATOM 1739 N N . GLU A 1 227 ? -15.870 -11.240 2.106 1.00 94.25 227 GLU A N 1
ATOM 1740 C CA . GLU A 1 227 ? -15.437 -9.959 2.666 1.00 94.25 227 GLU A CA 1
ATOM 1741 C C . GLU A 1 227 ? -16.635 -9.178 3.191 1.00 94.25 227 GLU A C 1
ATOM 1743 O O . GLU A 1 227 ? -17.666 -9.099 2.516 1.00 94.25 227 GLU A O 1
ATOM 1748 N N . THR A 1 228 ? -16.491 -8.601 4.377 1.00 94.81 228 THR A N 1
ATOM 1749 C CA . THR A 1 228 ? -17.417 -7.608 4.915 1.00 94.81 228 THR A CA 1
ATOM 1750 C C . THR A 1 228 ? -16.852 -6.209 4.707 1.00 94.81 228 THR A C 1
ATOM 1752 O O . THR A 1 228 ? -15.642 -5.992 4.731 1.00 94.81 228 THR A O 1
ATOM 1755 N N . ILE A 1 229 ? -17.748 -5.260 4.458 1.00 92.31 229 ILE A N 1
ATOM 1756 C CA . ILE A 1 229 ? -17.432 -3.840 4.331 1.00 92.31 229 ILE A CA 1
ATOM 1757 C C . ILE A 1 229 ? -18.361 -3.109 5.298 1.00 92.31 229 ILE A C 1
ATOM 1759 O O . ILE A 1 229 ? -19.562 -3.008 5.039 1.00 92.31 229 ILE A O 1
ATOM 1763 N N . ALA A 1 230 ? -17.824 -2.659 6.425 1.00 93.50 230 ALA A N 1
ATOM 1764 C CA . ALA A 1 230 ? -18.534 -1.932 7.469 1.00 93.50 230 ALA A CA 1
ATOM 1765 C C . ALA A 1 230 ? -17.846 -0.588 7.730 1.00 93.50 230 ALA A C 1
ATOM 1767 O O . ALA A 1 230 ? -18.439 0.463 7.479 1.00 93.50 230 ALA A O 1
ATOM 1768 N N . GLU A 1 231 ? -16.582 -0.604 8.144 1.00 89.56 231 GLU A N 1
ATOM 1769 C CA . GLU A 1 231 ? -15.808 0.614 8.408 1.00 89.56 231 GLU A CA 1
ATOM 1770 C C . GLU A 1 231 ? -15.510 1.384 7.111 1.00 89.56 231 GLU A C 1
ATOM 1772 O O . GLU A 1 231 ? -15.535 2.612 7.081 1.00 89.56 231 GLU A O 1
ATOM 1777 N N . ARG A 1 232 ? -15.316 0.668 5.995 1.00 88.38 232 ARG A N 1
ATOM 1778 C CA . ARG A 1 232 ? -15.025 1.259 4.675 1.00 88.38 232 ARG A CA 1
ATOM 1779 C C . ARG A 1 232 ? -16.270 1.647 3.861 1.00 88.38 232 ARG A C 1
ATOM 1781 O O . ARG A 1 232 ? -16.162 1.921 2.662 1.00 88.38 232 ARG A O 1
ATOM 1788 N N . LEU A 1 233 ? -17.462 1.642 4.463 1.00 87.31 233 LEU A N 1
ATOM 1789 C CA . LEU A 1 233 ? -18.676 2.135 3.805 1.00 87.31 233 LEU A CA 1
ATOM 1790 C C . LEU A 1 233 ? -18.590 3.647 3.540 1.00 87.31 233 LEU A C 1
ATOM 1792 O O . LEU A 1 233 ? -17.838 4.369 4.186 1.00 87.31 233 LEU A O 1
ATOM 1796 N N . GLY A 1 234 ? -19.392 4.139 2.586 1.00 84.12 234 GLY A N 1
ATOM 1797 C CA . GLY A 1 234 ? -19.466 5.580 2.302 1.00 84.12 234 GLY A CA 1
ATOM 1798 C C . GLY A 1 234 ? -19.905 6.403 3.520 1.00 84.12 234 GLY A C 1
ATOM 1799 O O . GLY A 1 234 ? -19.404 7.506 3.715 1.00 84.12 234 GLY A O 1
ATOM 1800 N N . ASP A 1 235 ? -20.783 5.821 4.342 1.00 86.56 235 ASP A N 1
ATOM 1801 C CA . ASP A 1 235 ? -21.056 6.233 5.717 1.00 86.56 235 ASP A CA 1
ATOM 1802 C C . ASP A 1 235 ? -20.497 5.129 6.645 1.00 86.56 235 ASP A C 1
ATOM 1804 O O . ASP A 1 235 ? -21.129 4.071 6.748 1.00 86.56 235 ASP A O 1
ATOM 1808 N N . PRO A 1 236 ? -19.309 5.316 7.258 1.00 89.25 236 PRO A N 1
ATOM 1809 C CA . PRO A 1 236 ? -18.648 4.295 8.072 1.00 89.25 236 PRO A CA 1
ATOM 1810 C C . PRO A 1 236 ? -19.526 3.758 9.204 1.00 89.25 236 PRO A C 1
ATOM 1812 O O . PRO A 1 236 ? -20.167 4.514 9.938 1.00 89.25 236 PRO A O 1
ATOM 1815 N N . SER A 1 237 ? -19.535 2.438 9.354 1.00 92.69 237 SER A N 1
ATOM 1816 C CA . SER A 1 237 ? -20.237 1.730 10.422 1.00 92.69 237 SER A CA 1
ATOM 1817 C C . SER A 1 237 ? -19.315 1.471 11.617 1.00 92.69 237 SER A C 1
ATOM 1819 O O . SER A 1 237 ? -18.122 1.252 11.441 1.00 92.69 237 SER A O 1
ATOM 1821 N N . LEU A 1 238 ? -19.881 1.428 12.829 1.00 91.94 238 LEU A N 1
ATOM 1822 C CA . LEU A 1 238 ? -19.173 1.034 14.061 1.00 91.94 238 LEU A CA 1
ATOM 1823 C C . LEU A 1 238 ? -19.068 -0.494 14.230 1.00 91.94 238 LEU A C 1
ATOM 1825 O O . LEU A 1 238 ? -18.592 -0.980 15.259 1.00 91.94 238 LEU A O 1
ATOM 1829 N N . LEU A 1 239 ? -19.558 -1.266 13.255 1.00 93.81 239 LEU A N 1
ATOM 1830 C CA . LEU A 1 239 ? -19.522 -2.7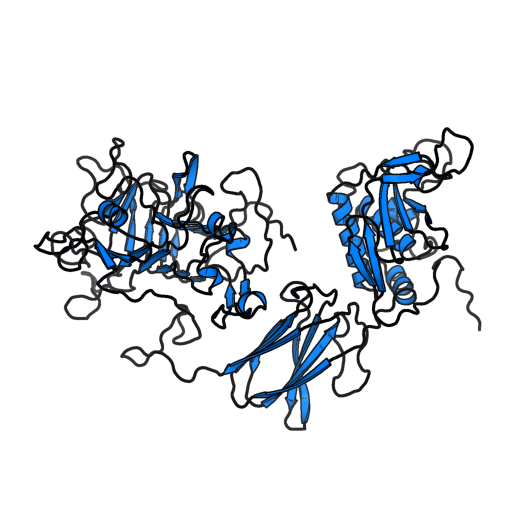19 13.312 1.00 93.81 239 LEU A CA 1
ATOM 1831 C C . LEU A 1 239 ? -18.106 -3.230 13.045 1.00 93.81 239 LEU A C 1
ATOM 1833 O O . LEU A 1 239 ? -17.647 -3.240 11.909 1.00 93.81 239 LEU A O 1
ATOM 1837 N N . ASP A 1 240 ? -17.489 -3.762 14.092 1.00 93.56 240 ASP A N 1
ATOM 1838 C CA . ASP A 1 240 ? -16.360 -4.679 13.983 1.00 93.56 240 ASP A CA 1
ATOM 1839 C C . ASP A 1 240 ? -16.874 -6.089 13.663 1.00 93.56 240 ASP A C 1
ATOM 1841 O O . ASP A 1 240 ? -17.646 -6.678 14.432 1.00 93.56 240 ASP A O 1
ATOM 1845 N N . THR A 1 241 ? -16.542 -6.569 12.467 1.00 95.69 241 THR A N 1
ATOM 1846 C CA . THR A 1 241 ? -17.171 -7.743 11.861 1.00 95.69 241 THR A CA 1
ATOM 1847 C C . THR A 1 241 ? -16.469 -9.045 12.241 1.00 95.69 241 THR A C 1
ATOM 1849 O O . THR A 1 241 ? -15.294 -9.096 12.566 1.00 95.69 241 THR A O 1
ATOM 1852 N N . ASN A 1 242 ? -17.204 -10.154 12.202 1.00 95.75 242 ASN A N 1
ATOM 1853 C CA . ASN A 1 242 ? -16.658 -11.502 12.232 1.00 95.75 242 ASN A CA 1
ATOM 1854 C C . ASN A 1 242 ? -17.328 -12.352 11.157 1.00 95.75 242 ASN A C 1
ATOM 1856 O O . ASN A 1 242 ? -18.554 -12.417 11.063 1.00 95.75 242 ASN A O 1
ATOM 1860 N N . ILE A 1 243 ? -16.520 -13.048 10.360 1.00 97.00 243 ILE A N 1
ATOM 1861 C CA . ILE A 1 243 ? -16.987 -13.970 9.328 1.00 97.00 243 ILE A CA 1
ATOM 1862 C C . ILE A 1 243 ? -16.627 -15.400 9.715 1.00 97.00 243 ILE A C 1
ATOM 1864 O O . ILE A 1 243 ? -15.485 -15.706 10.061 1.00 97.00 243 ILE A O 1
ATOM 1868 N N . LYS A 1 244 ? -17.588 -16.314 9.547 1.00 96.62 244 LYS A N 1
ATOM 1869 C CA . LYS A 1 244 ? -17.392 -17.768 9.623 1.00 96.62 244 LYS A CA 1
ATOM 1870 C C . LYS A 1 244 ? -17.835 -18.439 8.332 1.00 96.62 244 LYS A C 1
ATOM 1872 O O . LYS A 1 244 ? -18.980 -18.301 7.907 1.00 96.62 244 LYS A O 1
ATOM 1877 N N . LEU A 1 245 ? -16.950 -19.216 7.717 1.00 96.94 245 LEU A N 1
ATOM 1878 C CA . LEU A 1 245 ? -17.241 -20.013 6.529 1.00 96.94 245 LEU A CA 1
ATOM 1879 C C . LEU A 1 245 ? -17.460 -21.474 6.916 1.00 96.94 245 LEU A C 1
ATOM 1881 O O . LEU A 1 245 ? -16.581 -22.124 7.477 1.00 96.94 245 LEU A O 1
ATOM 1885 N N . TYR A 1 246 ? -18.599 -22.023 6.513 1.00 96.00 246 TYR A N 1
ATOM 1886 C CA . TYR A 1 246 ? -18.974 -23.413 6.716 1.00 96.00 246 TYR A CA 1
ATOM 1887 C C . TYR A 1 246 ? -19.165 -24.145 5.390 1.00 96.00 246 TYR A C 1
ATOM 1889 O O . TYR A 1 246 ? -19.575 -23.569 4.379 1.00 96.00 246 TYR A O 1
ATOM 1897 N N . ARG A 1 247 ? -18.962 -25.461 5.413 1.00 95.19 247 ARG A N 1
ATOM 1898 C CA . ARG A 1 247 ? -19.252 -26.368 4.300 1.00 95.19 247 ARG A CA 1
ATOM 1899 C C . ARG A 1 247 ? -20.239 -27.438 4.726 1.00 95.19 247 ARG A C 1
ATOM 1901 O O . ARG A 1 247 ? -20.078 -28.044 5.781 1.00 95.19 247 ARG A O 1
ATOM 1908 N N . ALA A 1 248 ? -21.219 -27.707 3.870 1.00 93.69 248 ALA A N 1
ATOM 1909 C CA . ALA A 1 248 ? -22.115 -28.835 4.052 1.00 93.69 248 ALA A CA 1
ATOM 1910 C C . ALA A 1 248 ? -21.343 -30.156 3.906 1.00 93.69 248 ALA A C 1
ATOM 1912 O O . ALA A 1 248 ? -20.646 -30.388 2.912 1.00 93.69 248 ALA A O 1
ATOM 1913 N N . ASP A 1 249 ? -21.480 -31.033 4.889 1.00 87.81 249 ASP A N 1
ATOM 1914 C CA . ASP A 1 249 ? -21.000 -32.401 4.819 1.00 87.81 249 ASP A CA 1
ATOM 1915 C C . ASP A 1 249 ? -21.983 -33.305 4.049 1.00 87.81 249 ASP A C 1
ATOM 1917 O O . ASP A 1 249 ? -23.078 -32.905 3.645 1.00 87.81 249 ASP A O 1
ATOM 1921 N N . GLY A 1 250 ? -21.600 -34.568 3.840 1.00 79.31 250 GLY A N 1
ATOM 1922 C CA . GLY A 1 250 ? -22.447 -35.553 3.155 1.00 79.31 250 GLY A CA 1
ATOM 1923 C C . GLY A 1 250 ? -23.725 -35.947 3.913 1.00 79.31 250 GLY A C 1
ATOM 1924 O O . GLY A 1 250 ? -24.519 -36.719 3.380 1.00 79.31 250 GLY A O 1
ATOM 1925 N N . THR A 1 251 ? -23.921 -35.454 5.140 1.00 80.38 251 THR A N 1
ATOM 1926 C CA . THR A 1 251 ? -25.106 -35.688 5.981 1.00 80.38 251 THR A CA 1
ATOM 1927 C C . THR A 1 251 ? -26.056 -34.488 6.022 1.00 80.38 251 THR A C 1
ATOM 1929 O O . THR A 1 251 ? -27.164 -34.615 6.540 1.00 80.38 251 THR A O 1
ATOM 1932 N N . GLY A 1 252 ? -25.661 -33.353 5.430 1.00 74.88 252 GLY A N 1
ATOM 1933 C CA . GLY A 1 252 ? -26.411 -32.096 5.446 1.00 74.88 252 GLY A CA 1
ATOM 1934 C C . GLY A 1 252 ? -26.100 -31.192 6.642 1.00 74.88 252 GLY A C 1
ATOM 1935 O O . GLY A 1 252 ? -26.753 -30.159 6.784 1.00 74.88 252 GLY A O 1
ATOM 1936 N N . SER A 1 253 ? -25.122 -31.553 7.479 1.00 86.38 253 SER A N 1
ATOM 1937 C CA . SER A 1 253 ? -24.627 -30.713 8.578 1.00 86.38 253 SER A CA 1
ATOM 1938 C C . SER A 1 253 ? -23.554 -29.754 8.067 1.00 86.38 253 SER A C 1
ATOM 1940 O O . SER A 1 253 ? -22.884 -30.041 7.078 1.00 86.38 253 SER A O 1
ATOM 1942 N N . PHE A 1 254 ? -23.369 -28.618 8.734 1.00 90.19 254 PHE A N 1
ATOM 1943 C CA . PHE A 1 254 ? -22.349 -27.637 8.369 1.00 90.19 254 PHE A CA 1
ATOM 1944 C C . PHE A 1 254 ? -21.123 -27.779 9.269 1.00 90.19 254 PHE A C 1
ATOM 1946 O O . PHE A 1 254 ? -21.242 -27.780 10.490 1.00 90.19 254 PHE A O 1
ATOM 1953 N N . VAL A 1 255 ? -19.947 -27.903 8.656 1.00 93.00 255 VAL A N 1
ATOM 1954 C CA . VAL A 1 255 ? -18.652 -27.949 9.344 1.00 93.00 255 VAL A CA 1
ATOM 1955 C C . VAL A 1 255 ? -17.903 -26.659 9.046 1.00 93.00 255 VAL A C 1
ATOM 1957 O O . VAL A 1 255 ? -17.821 -26.253 7.885 1.00 93.00 255 VAL A O 1
ATOM 1960 N N . GLU A 1 256 ? -17.372 -26.019 10.082 1.00 94.62 256 GLU A N 1
ATOM 1961 C CA . GLU A 1 256 ? -16.549 -24.816 9.953 1.00 94.62 256 GLU A CA 1
ATOM 1962 C C . GLU A 1 256 ? -15.272 -25.119 9.157 1.00 94.62 256 GLU A C 1
ATOM 1964 O O . GLU A 1 256 ? -14.613 -26.140 9.366 1.00 94.62 256 GLU A O 1
ATOM 1969 N N . LEU A 1 257 ? -14.947 -24.246 8.207 1.00 95.00 257 LEU A N 1
ATOM 1970 C CA . LEU A 1 257 ? -13.733 -24.315 7.399 1.00 95.00 257 LEU A CA 1
ATOM 1971 C C . LEU A 1 257 ? -12.731 -23.226 7.756 1.00 95.00 257 LEU A C 1
ATOM 1973 O O . LEU A 1 257 ? -11.529 -23.480 7.720 1.00 95.00 257 LEU A O 1
ATOM 1977 N N . ALA A 1 258 ? -13.225 -22.018 8.004 1.00 95.88 258 ALA A N 1
ATOM 1978 C CA . ALA A 1 258 ? -12.414 -20.847 8.279 1.00 95.88 258 ALA A CA 1
ATOM 1979 C C . ALA A 1 258 ? -13.242 -19.816 9.046 1.00 95.88 258 ALA A C 1
ATOM 1981 O O . ALA A 1 258 ? -14.466 -19.766 8.904 1.00 95.88 258 ALA A O 1
ATOM 1982 N N . GLN A 1 259 ? -12.555 -18.976 9.805 1.00 95.44 259 GLN A N 1
ATOM 1983 C CA . GLN A 1 259 ? -13.119 -17.857 10.540 1.00 95.44 259 GLN A CA 1
ATOM 1984 C C . GLN A 1 259 ? -12.090 -16.726 10.563 1.00 95.44 259 GLN A C 1
ATOM 1986 O O . GLN A 1 259 ? -10.894 -17.009 10.640 1.00 95.44 259 GLN A O 1
ATOM 1991 N N . ASN A 1 260 ? -12.553 -15.481 10.480 1.00 95.31 260 ASN A N 1
ATOM 1992 C CA . ASN A 1 260 ? -11.724 -14.289 10.640 1.00 95.31 260 ASN A CA 1
ATOM 1993 C C . ASN A 1 260 ? -12.581 -13.112 11.134 1.00 95.31 260 ASN A C 1
ATOM 1995 O O . ASN A 1 260 ? -13.713 -12.980 10.676 1.00 95.31 260 ASN A O 1
ATOM 1999 N N . ASP A 1 261 ? -12.071 -12.303 12.057 1.00 90.31 261 ASP A N 1
ATOM 2000 C CA . ASP A 1 261 ? -12.655 -11.028 12.507 1.00 90.31 261 ASP A CA 1
ATOM 2001 C C . ASP A 1 261 ? -11.970 -9.819 11.863 1.00 90.31 261 ASP A C 1
ATOM 2003 O O . ASP A 1 261 ? -12.657 -8.965 11.323 1.00 90.31 261 ASP A O 1
ATOM 2007 N N . ASP A 1 262 ? -10.646 -9.813 11.741 1.00 88.94 262 ASP A N 1
ATOM 2008 C CA . ASP A 1 262 ? -9.936 -8.604 11.301 1.00 88.94 262 ASP A CA 1
ATOM 2009 C C . ASP A 1 262 ? -9.114 -8.849 10.018 1.00 88.94 262 ASP A C 1
ATOM 2011 O O . ASP A 1 262 ? -8.430 -9.868 9.862 1.00 88.94 262 ASP A O 1
ATOM 2015 N N . TYR A 1 263 ? -9.176 -7.923 9.054 1.00 89.44 263 TYR A N 1
ATOM 2016 C CA . TYR A 1 263 ? -8.260 -7.900 7.900 1.00 89.44 263 TYR A CA 1
ATOM 2017 C C . TYR A 1 263 ? -7.977 -6.474 7.419 1.00 89.44 263 TYR A C 1
ATOM 2019 O O . TYR A 1 263 ? -6.816 -6.078 7.326 1.00 89.44 263 TYR A O 1
ATOM 2027 N N . PHE A 1 264 ? -9.021 -5.701 7.117 1.00 86.06 264 PHE A N 1
ATOM 2028 C CA . PHE A 1 264 ? -8.917 -4.282 6.774 1.00 86.06 264 PHE A CA 1
ATOM 2029 C C . PHE A 1 264 ? -9.386 -3.457 7.964 1.00 86.06 264 PHE A C 1
ATOM 2031 O O . PHE A 1 264 ? -10.519 -2.987 7.968 1.00 86.06 264 PHE A O 1
ATOM 2038 N N . SER A 1 265 ? -8.528 -3.328 8.982 1.00 86.44 265 SER A N 1
ATOM 2039 C CA . SER A 1 265 ? -8.972 -2.857 10.300 1.00 86.44 265 SER A CA 1
ATOM 2040 C C . SER A 1 265 ? -10.100 -3.779 10.802 1.00 86.44 265 SER A C 1
ATOM 2042 O O . SER A 1 265 ? -9.885 -4.994 10.841 1.00 86.44 265 SER A O 1
ATOM 2044 N N . ASN A 1 266 ? -11.288 -3.245 11.081 1.00 90.56 266 ASN A N 1
ATOM 2045 C CA . ASN A 1 266 ? -12.435 -3.959 11.651 1.00 90.56 266 ASN A CA 1
ATOM 2046 C C . ASN A 1 266 ? -13.292 -4.714 10.601 1.00 90.56 266 ASN A C 1
ATOM 2048 O O . ASN A 1 266 ? -14.294 -5.371 10.918 1.00 90.56 266 ASN A O 1
ATOM 2052 N N . ASP A 1 267 ? -12.923 -4.611 9.320 1.00 92.62 267 ASP A N 1
ATOM 2053 C CA . ASP A 1 267 ? -13.550 -5.344 8.221 1.00 92.62 267 ASP A CA 1
ATOM 2054 C C . ASP A 1 267 ? -12.885 -6.721 8.028 1.00 92.62 267 ASP A C 1
ATOM 2056 O O . ASP A 1 267 ? -11.695 -6.834 7.701 1.00 92.62 267 ASP A O 1
ATOM 2060 N N . SER A 1 268 ? -13.672 -7.788 8.167 1.00 95.31 268 SER A N 1
ATOM 2061 C CA . SER A 1 268 ? -13.220 -9.170 8.027 1.00 95.31 268 SER A CA 1
ATOM 2062 C C . SER A 1 268 ? -13.054 -9.613 6.570 1.00 95.31 268 SER A C 1
ATOM 2064 O O . SER A 1 268 ? -13.842 -9.299 5.675 1.00 95.31 268 SER A O 1
ATOM 2066 N N . LEU A 1 269 ? -12.099 -10.521 6.355 1.00 94.25 269 LEU A N 1
ATOM 2067 C CA . LEU A 1 269 ? -11.939 -11.249 5.096 1.00 94.25 269 LEU A CA 1
ATOM 2068 C C . LEU A 1 269 ? -11.560 -12.715 5.325 1.00 94.25 269 LEU A C 1
ATOM 2070 O O . LEU A 1 269 ? -10.627 -13.020 6.062 1.00 94.25 269 LEU A O 1
ATOM 2074 N N . ILE A 1 270 ? -12.185 -13.625 4.578 1.00 96.12 270 ILE A N 1
ATOM 2075 C CA . ILE A 1 270 ? -11.709 -14.999 4.378 1.00 96.12 270 ILE A CA 1
ATOM 2076 C C . ILE A 1 270 ? -11.376 -15.192 2.901 1.00 96.12 270 ILE A C 1
ATOM 2078 O O . ILE A 1 270 ? -12.236 -15.002 2.048 1.00 96.12 270 ILE A O 1
ATOM 2082 N N . ASN A 1 271 ? -10.158 -15.641 2.589 1.00 93.06 271 ASN A N 1
ATOM 2083 C CA . ASN A 1 271 ? -9.742 -15.959 1.222 1.00 93.06 271 ASN A CA 1
ATOM 2084 C C . ASN A 1 271 ? -9.146 -17.373 1.151 1.00 93.06 271 ASN A C 1
ATOM 2086 O O . ASN A 1 271 ? -7.999 -17.597 1.537 1.00 93.06 271 ASN A O 1
ATOM 2090 N N . VAL A 1 272 ? -9.927 -18.351 0.679 1.00 94.88 272 VAL A N 1
ATOM 2091 C CA . VAL A 1 272 ? -9.556 -19.776 0.730 1.00 94.88 272 VAL A CA 1
ATOM 2092 C C . VAL A 1 272 ? -9.895 -20.530 -0.551 1.00 94.88 272 VAL A C 1
ATOM 2094 O O . VAL A 1 272 ? -10.869 -20.244 -1.248 1.00 94.88 272 VAL A O 1
ATOM 2097 N N . ARG A 1 273 ? -9.105 -21.569 -0.845 1.00 94.06 273 ARG A N 1
ATOM 2098 C CA . ARG A 1 273 ? -9.403 -22.491 -1.943 1.00 94.06 273 ARG A CA 1
ATOM 2099 C C . ARG A 1 273 ? -10.464 -23.500 -1.513 1.00 94.06 273 ARG A C 1
ATOM 2101 O O . ARG A 1 273 ? -10.302 -24.201 -0.516 1.00 94.06 273 ARG A O 1
ATOM 2108 N N . VAL A 1 274 ? -11.524 -23.618 -2.302 1.00 95.12 274 VAL A N 1
ATOM 2109 C CA . VAL A 1 274 ? -12.691 -24.459 -2.023 1.00 95.12 274 VAL A CA 1
ATOM 2110 C C . VAL A 1 274 ? -12.975 -25.430 -3.168 1.00 95.12 274 VAL A C 1
ATOM 2112 O O . VAL A 1 274 ? -12.546 -25.236 -4.305 1.00 95.12 274 VAL A O 1
ATOM 2115 N N . ASN A 1 275 ? -13.691 -26.510 -2.859 1.00 95.06 275 ASN A N 1
ATOM 2116 C CA . ASN A 1 275 ? -14.162 -27.476 -3.850 1.00 95.06 275 ASN A CA 1
ATOM 2117 C C . ASN A 1 275 ? -15.604 -27.153 -4.260 1.00 95.06 275 ASN A C 1
ATOM 2119 O O . ASN A 1 275 ? -16.276 -26.361 -3.606 1.00 95.06 275 ASN A O 1
ATOM 2123 N N . ALA A 1 276 ? -16.109 -27.836 -5.288 1.00 94.75 276 ALA A N 1
ATOM 2124 C CA . ALA A 1 276 ? -17.543 -27.840 -5.553 1.00 94.75 276 ALA A CA 1
ATOM 2125 C C . ALA A 1 276 ? -18.321 -28.358 -4.323 1.00 94.75 276 ALA A C 1
ATOM 2127 O O . ALA A 1 276 ? -17.887 -29.300 -3.640 1.00 94.75 276 ALA A O 1
ATOM 2128 N N . GLY A 1 277 ? -19.466 -27.745 -4.033 1.00 94.94 277 GLY A N 1
ATOM 2129 C CA . GLY A 1 277 ? -20.291 -28.079 -2.874 1.00 94.94 277 GLY A CA 1
ATOM 2130 C C . GLY A 1 277 ? -21.168 -26.929 -2.391 1.00 94.94 277 GLY A C 1
ATOM 2131 O O . GLY A 1 277 ? -21.161 -25.838 -2.955 1.00 94.94 277 GLY A O 1
ATOM 2132 N N . THR A 1 278 ? -21.930 -27.188 -1.329 1.00 95.44 278 THR A N 1
ATOM 2133 C CA . THR A 1 278 ? -22.779 -26.192 -0.664 1.00 95.44 278 THR A CA 1
ATOM 2134 C C . THR A 1 278 ? -22.047 -25.597 0.533 1.00 95.44 278 THR A C 1
ATOM 2136 O O . THR A 1 278 ? -21.480 -26.326 1.351 1.00 95.44 278 THR A O 1
ATOM 2139 N N . TYR A 1 279 ? -22.089 -24.275 0.632 1.00 96.00 279 TYR A N 1
ATOM 2140 C CA . TYR A 1 279 ? -21.396 -23.479 1.637 1.00 96.00 279 TYR A CA 1
ATOM 2141 C C . TYR A 1 279 ? -22.374 -22.541 2.336 1.00 96.00 279 TYR A C 1
ATOM 2143 O O . TYR A 1 279 ? -23.438 -22.218 1.798 1.00 96.00 279 TYR A O 1
ATOM 2151 N N . MET A 1 280 ? -22.005 -22.123 3.540 1.00 95.69 280 MET A N 1
ATOM 2152 C CA . MET A 1 280 ? -22.723 -21.115 4.304 1.00 95.69 280 MET A CA 1
ATOM 2153 C C . MET A 1 280 ? -21.727 -20.146 4.926 1.00 95.69 280 MET A C 1
ATOM 2155 O O . MET A 1 280 ? -20.685 -20.572 5.411 1.00 95.69 280 MET A O 1
ATOM 2159 N N . VAL A 1 281 ? -22.046 -18.862 4.896 1.00 97.00 281 VAL A N 1
ATOM 2160 C CA . VAL A 1 281 ? -21.286 -17.794 5.539 1.00 97.00 281 VAL A CA 1
ATOM 2161 C C . VAL A 1 281 ? -22.137 -17.248 6.670 1.00 97.00 281 VAL A C 1
ATOM 2163 O O . VAL A 1 281 ? -23.308 -16.950 6.447 1.00 97.00 281 VAL A O 1
ATOM 2166 N N . GLY A 1 282 ? -21.559 -17.165 7.862 1.00 96.44 282 GLY A N 1
ATOM 2167 C CA . GLY A 1 282 ? -22.118 -16.417 8.976 1.00 96.44 282 GLY A CA 1
ATOM 2168 C C . GLY A 1 282 ? -21.378 -15.103 9.147 1.00 96.44 282 GLY A C 1
ATOM 2169 O O . GLY A 1 282 ? -20.149 -15.117 9.167 1.00 96.44 282 GLY A O 1
ATOM 2170 N N . VAL A 1 283 ? -22.122 -14.007 9.242 1.00 97.25 283 VAL A N 1
ATOM 2171 C CA . VAL A 1 283 ? -21.608 -12.684 9.603 1.00 97.25 283 VAL A CA 1
ATOM 2172 C C . VAL A 1 283 ? -22.169 -12.325 10.971 1.00 97.25 283 VAL A C 1
ATOM 2174 O O . VAL A 1 283 ? -23.371 -12.454 11.198 1.00 97.25 283 VAL A O 1
ATOM 2177 N N . SER A 1 284 ? -21.299 -11.921 11.884 1.00 95.50 284 SER A N 1
ATOM 2178 C CA . SER A 1 284 ? -21.648 -11.500 13.238 1.00 95.50 284 SER A CA 1
ATOM 2179 C C . SER A 1 284 ? -20.735 -10.363 13.691 1.00 95.50 284 SER A C 1
ATOM 2181 O O . SER A 1 284 ? -19.815 -9.973 12.978 1.00 95.50 284 SER A O 1
ATOM 2183 N N . ALA A 1 285 ? -20.992 -9.823 14.877 1.00 94.00 285 ALA A N 1
ATOM 2184 C CA . ALA A 1 285 ? -20.112 -8.862 15.528 1.00 94.00 285 ALA A CA 1
ATOM 2185 C C . ALA A 1 285 ? -18.914 -9.535 16.218 1.00 94.00 285 ALA A C 1
ATOM 2187 O O . ALA A 1 285 ? -19.002 -10.688 16.668 1.00 94.00 285 ALA A O 1
ATOM 2188 N N . LYS A 1 286 ? -17.820 -8.788 16.398 1.00 90.75 286 LYS A N 1
ATOM 2189 C CA . LYS A 1 286 ? -16.672 -9.207 17.213 1.00 90.75 286 LYS A CA 1
ATOM 2190 C C . LYS A 1 286 ? -17.098 -9.654 18.602 1.00 90.75 286 LYS A C 1
ATOM 2192 O O . LYS A 1 286 ? -17.942 -9.041 19.253 1.00 90.75 286 LYS A O 1
ATOM 2197 N N . GLY A 1 287 ? -16.509 -10.760 19.049 1.00 89.12 287 GLY A N 1
ATOM 2198 C CA . GLY A 1 287 ? -16.862 -11.444 20.293 1.00 89.12 287 GLY A CA 1
ATOM 2199 C C . GLY A 1 287 ? -18.007 -12.459 20.152 1.00 89.12 287 GLY A C 1
ATOM 2200 O O . GLY A 1 287 ? -17.969 -13.493 20.820 1.00 89.12 287 GLY A O 1
ATOM 2201 N N . ASN A 1 288 ? -18.949 -12.271 19.217 1.00 92.25 288 ASN A N 1
ATOM 2202 C CA . ASN A 1 288 ? -19.985 -13.261 18.899 1.00 92.25 288 ASN A CA 1
ATOM 2203 C C . ASN A 1 288 ? -19.475 -14.279 17.870 1.00 92.25 288 ASN A C 1
ATOM 2205 O O . ASN A 1 288 ? -19.896 -14.301 16.716 1.00 92.25 288 ASN A O 1
ATOM 2209 N N . ASN A 1 289 ? -18.515 -15.106 18.284 1.00 91.19 289 ASN A N 1
ATOM 2210 C CA . ASN A 1 289 ? -17.669 -15.864 17.360 1.00 91.19 289 ASN A CA 1
ATOM 2211 C C . ASN A 1 289 ? -17.644 -17.393 17.635 1.00 91.19 289 ASN A C 1
ATOM 2213 O O . ASN A 1 289 ? -17.002 -18.164 16.916 1.00 91.19 289 ASN A O 1
ATOM 2217 N N . THR A 1 290 ? -18.400 -17.853 18.642 1.00 90.56 290 THR A N 1
ATOM 2218 C CA . THR A 1 290 ? -18.492 -19.268 19.077 1.00 90.56 290 THR A CA 1
ATOM 2219 C C . THR A 1 290 ? -19.853 -19.931 18.817 1.00 90.56 290 THR A C 1
ATOM 2221 O O . THR A 1 290 ? -20.088 -21.055 19.262 1.00 90.56 290 THR A O 1
ATOM 2224 N N . TYR A 1 291 ? -20.748 -19.266 18.084 1.00 91.38 291 TYR A N 1
ATOM 2225 C CA . TYR A 1 291 ? -22.109 -19.743 17.833 1.00 91.38 291 TYR A CA 1
ATOM 2226 C C . TYR A 1 291 ? -22.175 -21.002 16.951 1.00 91.38 291 TYR A C 1
ATOM 2228 O O . TYR A 1 291 ? -21.285 -21.282 16.145 1.00 91.38 291 TYR A O 1
ATOM 2236 N N . ASP A 1 292 ? -23.283 -21.737 17.079 1.00 89.75 292 ASP A N 1
ATOM 2237 C CA . ASP A 1 292 ? -23.636 -22.874 16.222 1.00 89.75 292 ASP A CA 1
ATOM 2238 C C . ASP A 1 292 ? -24.759 -22.455 15.259 1.00 89.75 292 ASP A C 1
ATOM 2240 O O . ASP A 1 292 ? -25.882 -22.192 15.712 1.00 89.75 292 ASP A O 1
ATOM 2244 N N . PRO A 1 293 ? -24.517 -22.429 13.936 1.00 89.50 293 PRO A N 1
ATOM 2245 C CA . PRO A 1 293 ? -25.503 -21.949 12.972 1.00 89.50 293 PRO A CA 1
ATOM 2246 C C . PRO A 1 293 ? -26.713 -22.887 12.800 1.00 89.50 293 PRO A C 1
ATOM 2248 O O . PRO A 1 293 ? -27.674 -22.537 12.117 1.00 89.50 293 PRO A O 1
ATOM 2251 N N . SER A 1 294 ? -26.691 -24.087 13.388 1.00 86.81 294 SER A N 1
ATOM 2252 C CA . SER A 1 294 ? -27.819 -25.026 13.384 1.00 86.81 294 SER A CA 1
ATOM 2253 C C . SER A 1 294 ? -28.789 -24.831 14.555 1.00 86.81 294 SER A C 1
ATOM 2255 O O . SER A 1 294 ? -29.902 -25.367 14.525 1.00 86.81 294 SER A O 1
ATOM 2257 N N . ILE A 1 295 ? -28.397 -24.056 15.573 1.00 89.62 295 ILE A N 1
ATOM 2258 C CA . ILE A 1 295 ? -29.168 -23.837 16.799 1.00 89.62 295 ILE A CA 1
ATOM 2259 C C . ILE A 1 295 ? -29.581 -22.359 16.875 1.00 89.62 295 ILE A C 1
ATOM 2261 O O . ILE A 1 295 ? -28.723 -21.499 17.071 1.00 89.62 295 ILE A O 1
ATOM 2265 N N . PRO A 1 296 ? -30.884 -22.035 16.767 1.00 88.25 296 PRO A N 1
ATOM 2266 C CA . PRO A 1 296 ? -31.362 -20.663 16.926 1.00 88.25 296 PRO A CA 1
ATOM 2267 C C . PRO A 1 296 ? -30.988 -20.073 18.293 1.00 88.25 296 PRO A C 1
ATOM 2269 O O . PRO A 1 296 ? -31.219 -20.713 19.320 1.00 88.25 296 PRO A O 1
ATOM 2272 N N . GLY A 1 297 ? -30.461 -18.844 18.301 1.00 86.06 297 GLY A N 1
ATOM 2273 C CA . GLY A 1 297 ? -30.096 -18.121 19.526 1.00 86.06 297 GLY A CA 1
ATOM 2274 C C . GLY A 1 297 ? -28.846 -18.654 20.236 1.00 86.06 297 GLY A C 1
ATOM 2275 O O . GLY A 1 297 ? -28.741 -18.522 21.450 1.00 86.06 297 GLY A O 1
ATOM 2276 N N . SER A 1 298 ? -27.929 -19.298 19.508 1.00 90.69 298 SER A N 1
ATOM 2277 C CA . SER A 1 298 ? -26.651 -19.789 20.044 1.00 90.69 298 SER A CA 1
ATOM 2278 C C . SER A 1 298 ? -25.552 -18.717 20.133 1.00 90.69 298 SER A C 1
ATOM 2280 O O . SER A 1 298 ? -24.491 -19.000 20.688 1.00 90.69 298 SER A O 1
ATOM 2282 N N . GLY A 1 299 ? -25.793 -17.518 19.591 1.00 89.06 299 GLY A N 1
ATOM 2283 C CA . GLY A 1 299 ? -24.882 -16.373 19.654 1.00 89.06 299 GLY A CA 1
ATOM 2284 C C . GLY A 1 299 ? -24.818 -15.722 21.030 1.00 89.06 299 GLY A C 1
ATOM 2285 O O . GLY A 1 299 ? -25.815 -15.683 21.752 1.00 89.06 299 GLY A O 1
ATOM 2286 N N . PHE A 1 300 ? -23.635 -15.226 21.392 1.00 89.06 300 PHE A N 1
ATOM 2287 C CA . PHE A 1 300 ? -23.386 -14.507 22.642 1.00 89.06 300 PHE A CA 1
ATOM 2288 C C . PHE A 1 300 ? -22.063 -13.735 22.582 1.00 89.06 300 PHE A C 1
ATOM 2290 O O . PHE A 1 300 ? -21.119 -14.196 21.944 1.00 89.06 300 PHE A O 1
ATOM 2297 N N . GLY A 1 301 ? -21.964 -12.626 23.320 1.00 88.56 301 GLY A N 1
ATOM 2298 C CA . GLY A 1 301 ? -20.696 -11.942 23.577 1.00 88.56 301 GLY A CA 1
ATOM 2299 C C . GLY A 1 301 ? -20.278 -10.929 22.515 1.00 88.56 301 GLY A C 1
ATOM 2300 O O . GLY A 1 301 ? -19.108 -10.552 22.505 1.00 88.56 301 GLY A O 1
ATOM 2301 N N . GLY A 1 302 ? -21.186 -10.507 21.631 1.00 91.31 302 GLY A N 1
ATOM 2302 C CA . GLY A 1 302 ? -20.896 -9.477 20.635 1.00 91.31 302 GLY A CA 1
ATOM 2303 C C . GLY A 1 302 ? -20.733 -8.095 21.265 1.00 91.31 302 GLY A C 1
ATOM 2304 O O . GLY A 1 302 ? -21.483 -7.738 22.174 1.00 91.31 302 GLY A O 1
ATOM 2305 N N . ARG A 1 303 ? -19.747 -7.332 20.788 1.00 91.69 303 ARG A N 1
ATOM 2306 C CA . ARG A 1 303 ? -19.314 -6.048 21.382 1.00 91.69 303 ARG A CA 1
ATOM 2307 C C . ARG A 1 303 ? -19.485 -4.839 20.465 1.00 91.69 303 ARG A C 1
ATOM 2309 O O . ARG A 1 303 ? -19.331 -3.710 20.910 1.00 91.69 303 ARG A O 1
ATOM 2316 N N . SER A 1 304 ? -19.829 -5.083 19.209 1.00 92.81 304 SER A N 1
ATOM 2317 C CA . SER A 1 304 ? -20.065 -4.077 18.179 1.00 92.81 304 SER A CA 1
ATOM 2318 C C . SER A 1 304 ? -21.402 -4.345 17.484 1.00 92.81 304 SER A C 1
ATOM 2320 O O . SER A 1 304 ? -21.968 -5.440 17.569 1.00 92.81 304 SER A O 1
ATOM 2322 N N . GLU A 1 305 ? -21.939 -3.333 16.816 1.00 91.50 305 GLU A N 1
ATOM 2323 C CA . GLU A 1 305 ? -23.116 -3.463 15.962 1.00 91.50 305 GLU A CA 1
ATOM 2324 C C . GLU A 1 305 ? -23.103 -2.381 14.882 1.00 91.50 305 GLU A C 1
ATOM 2326 O O . GLU A 1 305 ? -22.413 -1.369 15.003 1.00 91.50 305 GLU A O 1
ATOM 2331 N N . GLY A 1 306 ? -23.872 -2.588 13.816 1.00 92.44 306 GLY A N 1
ATOM 2332 C CA . GLY A 1 306 ? -23.980 -1.620 12.733 1.00 92.44 306 GLY A CA 1
ATOM 2333 C C . GLY A 1 306 ? -24.333 -2.269 11.403 1.00 92.44 306 GLY A C 1
ATOM 2334 O O . GLY A 1 306 ? -24.609 -3.465 11.315 1.00 92.44 306 GLY A O 1
ATOM 2335 N N . THR A 1 307 ? -24.351 -1.461 10.350 1.00 94.62 307 THR A N 1
ATOM 2336 C CA . THR A 1 307 ? -24.599 -1.927 8.983 1.00 94.62 307 THR A CA 1
ATOM 2337 C C . THR A 1 307 ? -23.329 -2.474 8.343 1.00 94.62 307 THR A C 1
ATOM 2339 O O . THR A 1 307 ? -22.233 -2.013 8.654 1.00 94.62 307 THR A O 1
ATOM 2342 N N . TYR A 1 308 ? -23.480 -3.405 7.404 1.00 95.25 308 TYR A N 1
ATOM 2343 C CA . TYR A 1 308 ? -22.388 -3.897 6.569 1.00 95.25 308 TYR A CA 1
ATOM 2344 C C . TYR A 1 308 ? -22.889 -4.272 5.172 1.00 95.25 308 TYR A C 1
ATOM 2346 O O . TYR A 1 308 ? -24.072 -4.555 4.967 1.00 95.25 308 TYR A O 1
ATOM 2354 N N . GLU A 1 309 ? -21.966 -4.328 4.218 1.00 93.75 309 GLU A N 1
ATOM 2355 C CA . GLU A 1 309 ? -22.141 -5.011 2.939 1.00 93.75 309 GLU A CA 1
ATOM 2356 C C . GLU A 1 309 ? -21.338 -6.321 2.934 1.00 93.75 309 GLU A C 1
ATOM 2358 O O . GLU A 1 309 ? -20.227 -6.382 3.457 1.00 93.75 309 GLU A O 1
ATOM 2363 N N . LEU A 1 310 ? -21.898 -7.388 2.349 1.00 94.06 310 LEU A N 1
ATOM 2364 C CA . LEU A 1 310 ? -21.213 -8.672 2.163 1.00 94.06 310 LEU A CA 1
ATOM 2365 C C . LEU A 1 310 ? -20.861 -8.870 0.693 1.00 94.06 310 LEU A C 1
ATOM 2367 O O . LEU A 1 310 ? -21.746 -8.954 -0.165 1.00 94.06 310 LEU A O 1
ATOM 2371 N N . ARG A 1 311 ? -19.573 -9.060 0.418 1.00 91.12 311 ARG A N 1
ATOM 2372 C CA . ARG A 1 311 ? -19.068 -9.426 -0.900 1.00 91.12 311 ARG A CA 1
ATOM 2373 C C . ARG A 1 311 ? -18.646 -10.893 -0.925 1.00 91.12 311 ARG A C 1
ATOM 2375 O O . ARG A 1 311 ? -17.852 -11.350 -0.106 1.00 91.12 311 ARG A O 1
ATOM 2382 N N . LEU A 1 312 ? -19.152 -11.622 -1.920 1.00 92.44 312 LEU A N 1
ATOM 2383 C CA . LEU A 1 312 ? -18.736 -12.988 -2.238 1.00 92.44 312 LEU A CA 1
ATOM 2384 C C . LEU A 1 312 ? -18.118 -13.010 -3.634 1.00 92.44 312 LEU A C 1
ATOM 2386 O O . LEU A 1 312 ? -18.820 -12.808 -4.624 1.00 92.44 312 LEU A O 1
ATOM 2390 N N . ASP A 1 313 ? -16.822 -13.288 -3.705 1.00 90.19 313 ASP A N 1
ATOM 2391 C CA . ASP A 1 313 ? -16.081 -13.417 -4.956 1.00 90.19 313 ASP A CA 1
ATOM 2392 C C . ASP A 1 313 ? -15.636 -14.868 -5.144 1.00 90.19 313 ASP A C 1
ATOM 2394 O O . ASP A 1 313 ? -15.053 -15.476 -4.242 1.00 90.19 313 ASP A O 1
ATOM 2398 N N . PHE A 1 314 ? -15.937 -15.456 -6.301 1.00 91.44 314 PHE A N 1
ATOM 2399 C CA . PHE A 1 314 ? -15.530 -16.820 -6.611 1.00 91.44 314 PHE A CA 1
ATOM 2400 C C . PHE A 1 314 ? -14.860 -16.890 -7.974 1.00 91.44 314 PHE A C 1
ATOM 2402 O O . PHE A 1 314 ? -15.482 -16.660 -9.014 1.00 91.44 314 PHE A O 1
ATOM 2409 N N . ARG A 1 315 ? -13.605 -17.337 -7.963 1.00 87.81 315 ARG A N 1
ATOM 2410 C CA . ARG A 1 315 ? -12.802 -17.538 -9.165 1.00 87.81 315 ARG A CA 1
ATOM 2411 C C . ARG A 1 315 ? -12.557 -19.029 -9.373 1.00 87.81 315 ARG A C 1
ATOM 2413 O O . ARG A 1 315 ? -11.821 -19.641 -8.591 1.00 87.81 315 ARG A O 1
ATOM 2420 N N . PRO A 1 316 ? -13.153 -19.659 -10.402 1.00 89.44 316 PRO A N 1
ATOM 2421 C CA . PRO A 1 316 ? -12.931 -21.073 -10.669 1.00 89.44 316 PRO A CA 1
ATOM 2422 C C . PRO A 1 316 ? -11.453 -21.336 -10.974 1.00 89.44 316 PRO A C 1
ATOM 2424 O O . PRO A 1 316 ? -10.747 -20.493 -11.527 1.00 89.44 316 PRO A O 1
ATOM 2427 N N . SER A 1 317 ? -10.971 -22.529 -10.628 1.00 85.62 317 SER A N 1
ATOM 2428 C CA . SER A 1 317 ? -9.589 -22.913 -10.928 1.00 85.62 317 SER A CA 1
ATOM 2429 C C . SER A 1 317 ? -9.341 -22.890 -12.439 1.00 85.62 317 SER A C 1
ATOM 2431 O O . SER A 1 317 ? -10.159 -23.397 -13.212 1.00 85.62 317 SER A O 1
ATOM 2433 N N . VAL A 1 318 ? -8.203 -22.327 -12.857 1.00 75.25 318 VAL A N 1
ATOM 2434 C CA . VAL A 1 318 ? -7.828 -22.229 -14.274 1.00 75.25 318 VAL A CA 1
ATOM 2435 C C . VAL A 1 318 ? -7.758 -23.617 -14.902 1.00 75.25 318 VAL A C 1
ATOM 2437 O O . VAL A 1 318 ? -7.089 -24.511 -14.386 1.00 75.25 318 VAL A O 1
ATOM 2440 N N . THR A 1 319 ? -8.426 -23.788 -16.041 1.00 72.94 319 THR A N 1
ATOM 2441 C CA . THR A 1 319 ? -8.346 -25.012 -16.860 1.00 72.94 319 THR A CA 1
ATOM 2442 C C . THR A 1 319 ? -7.580 -24.803 -18.168 1.00 72.94 319 THR A C 1
ATOM 2444 O O . THR A 1 319 ? -7.281 -25.772 -18.863 1.00 72.94 319 THR A O 1
ATOM 2447 N N . THR A 1 320 ? -7.229 -23.554 -18.494 1.00 79.69 320 THR A N 1
ATOM 2448 C CA . THR A 1 320 ? -6.519 -23.155 -19.716 1.00 79.69 320 THR A CA 1
ATOM 2449 C C . THR A 1 320 ? -5.450 -22.114 -19.404 1.00 79.69 320 THR A C 1
ATOM 2451 O O . THR A 1 320 ? -5.768 -21.073 -18.839 1.00 79.69 320 THR A O 1
ATOM 2454 N N . SER A 1 321 ? -4.211 -22.345 -19.819 1.00 84.44 321 SER A N 1
ATOM 2455 C CA . SER A 1 321 ? -3.102 -21.399 -19.659 1.00 84.44 321 SER A CA 1
ATOM 2456 C C . SER A 1 321 ? -2.482 -21.062 -21.011 1.00 84.44 321 SER A C 1
ATOM 2458 O O . SER A 1 321 ? -2.614 -21.821 -21.975 1.00 84.44 321 SER A O 1
ATOM 2460 N N . ILE A 1 322 ? -1.768 -19.938 -21.082 1.00 86.62 322 ILE A N 1
ATOM 2461 C CA . ILE A 1 322 ? -0.832 -19.701 -22.182 1.00 86.62 322 ILE A CA 1
ATOM 2462 C C . ILE A 1 322 ? 0.270 -20.748 -22.046 1.00 86.62 322 ILE A C 1
ATOM 2464 O O . ILE A 1 322 ? 0.833 -20.911 -20.966 1.00 86.62 322 ILE A O 1
ATOM 2468 N N . LEU A 1 323 ? 0.528 -21.490 -23.119 1.00 88.69 323 LEU A N 1
ATOM 2469 C CA . LEU A 1 323 ? 1.576 -22.500 -23.172 1.00 88.69 323 LEU A CA 1
ATOM 2470 C C . LEU A 1 323 ? 2.689 -22.008 -24.089 1.00 88.69 323 LEU A C 1
ATOM 2472 O O . LEU A 1 323 ? 2.422 -21.412 -25.136 1.00 88.69 323 LEU A O 1
ATOM 2476 N N . ASP A 1 324 ? 3.929 -22.293 -23.717 1.00 85.12 324 ASP A N 1
ATOM 2477 C CA . ASP A 1 324 ? 5.049 -22.172 -24.634 1.00 85.12 324 ASP A CA 1
ATOM 2478 C C . ASP A 1 324 ? 5.003 -23.278 -25.712 1.00 85.12 324 ASP A C 1
ATOM 2480 O O . ASP A 1 324 ? 4.139 -24.162 -25.733 1.00 85.12 324 ASP A O 1
ATOM 2484 N N . THR A 1 325 ? 5.972 -23.261 -26.629 1.00 84.19 325 THR A N 1
ATOM 2485 C CA . THR A 1 325 ? 6.066 -24.281 -27.693 1.00 84.19 325 THR A CA 1
ATOM 2486 C C . THR A 1 325 ? 6.391 -25.692 -27.187 1.00 84.19 325 THR A C 1
ATOM 2488 O O . THR A 1 325 ? 6.240 -26.654 -27.942 1.00 84.19 325 THR A O 1
ATOM 2491 N N . THR A 1 326 ? 6.820 -25.833 -25.929 1.00 85.75 326 THR A N 1
ATOM 2492 C CA . THR A 1 326 ? 7.120 -27.114 -25.277 1.00 85.75 326 THR A CA 1
ATOM 2493 C C . THR A 1 326 ? 5.945 -27.652 -24.451 1.00 85.75 326 THR A C 1
ATOM 2495 O O . THR A 1 326 ? 5.993 -28.791 -23.986 1.00 85.75 326 THR A O 1
ATOM 2498 N N . GLY A 1 327 ? 4.854 -26.884 -24.341 1.00 86.94 327 GLY A N 1
ATOM 2499 C CA . GLY A 1 327 ? 3.656 -27.232 -23.579 1.00 86.94 327 GLY A CA 1
ATOM 2500 C C . GLY A 1 327 ? 3.733 -26.856 -22.097 1.00 86.94 327 GLY A C 1
ATOM 2501 O O . GLY A 1 327 ? 2.882 -27.295 -21.325 1.00 86.94 327 GLY A O 1
ATOM 2502 N N . VAL A 1 328 ? 4.731 -26.068 -21.693 1.00 88.81 328 VAL A N 1
ATOM 2503 C CA . VAL A 1 328 ? 4.877 -25.533 -20.336 1.00 88.81 328 VAL A CA 1
ATOM 2504 C C . VAL A 1 328 ? 4.030 -24.269 -20.215 1.00 88.81 328 VAL A C 1
ATOM 2506 O O . VAL A 1 328 ? 4.057 -23.408 -21.092 1.00 88.81 328 VAL A O 1
ATOM 2509 N N . ALA A 1 329 ? 3.243 -24.169 -19.144 1.00 89.75 329 ALA A N 1
ATOM 2510 C CA . ALA A 1 329 ? 2.445 -22.978 -18.880 1.00 89.75 329 ALA A CA 1
ATOM 2511 C C . ALA A 1 329 ? 3.333 -21.763 -18.584 1.00 89.75 329 ALA A C 1
ATOM 2513 O O . ALA A 1 329 ? 4.372 -21.900 -17.943 1.00 89.75 329 ALA A O 1
ATOM 2514 N N . LEU A 1 330 ? 2.909 -20.586 -19.045 1.00 87.56 330 LEU A N 1
ATOM 2515 C CA . LEU A 1 330 ? 3.562 -19.324 -18.715 1.00 87.56 330 LEU A CA 1
ATOM 2516 C C . LEU A 1 330 ? 3.577 -19.151 -17.192 1.00 87.56 330 LEU A C 1
ATOM 2518 O O . LEU A 1 330 ? 2.523 -19.170 -16.563 1.00 87.56 330 LEU A O 1
ATOM 2522 N N . ASP A 1 331 ? 4.775 -19.015 -16.637 1.00 85.94 331 ASP A N 1
ATOM 2523 C CA . ASP A 1 331 ? 5.025 -18.602 -15.258 1.00 85.94 331 ASP A CA 1
ATOM 2524 C C . ASP A 1 331 ? 5.108 -17.075 -15.262 1.00 85.94 331 ASP A C 1
ATOM 2526 O O . ASP A 1 331 ? 6.059 -16.496 -15.797 1.00 85.94 331 ASP A O 1
ATOM 2530 N N . GLY A 1 332 ? 4.032 -16.437 -14.809 1.00 81.00 332 GLY A N 1
ATOM 2531 C CA . GLY A 1 332 ? 3.874 -14.996 -14.934 1.00 81.00 332 GLY A CA 1
ATOM 2532 C C . GLY A 1 332 ? 4.494 -14.216 -13.772 1.00 81.00 332 GLY A C 1
ATOM 2533 O O . GLY A 1 332 ? 5.135 -13.183 -13.944 1.00 81.00 332 GLY A O 1
ATOM 2534 N N . ASP A 1 333 ? 4.345 -14.748 -12.572 1.00 79.56 333 ASP A N 1
ATOM 2535 C CA . ASP A 1 333 ? 4.899 -14.187 -11.347 1.00 79.56 333 ASP A CA 1
ATOM 2536 C C . ASP A 1 333 ? 6.361 -14.594 -11.118 1.00 79.56 333 ASP A C 1
ATOM 2538 O O . ASP A 1 333 ? 6.958 -14.175 -10.125 1.00 79.56 333 ASP A O 1
ATOM 2542 N N . ALA A 1 334 ? 6.938 -15.368 -12.044 1.00 81.38 334 ALA A N 1
ATOM 2543 C CA . ALA A 1 334 ? 8.302 -15.883 -12.019 1.00 81.38 334 ALA A CA 1
ATOM 2544 C C . ALA A 1 334 ? 8.598 -16.698 -10.746 1.00 81.38 334 ALA A C 1
ATOM 2546 O O . ALA A 1 334 ? 9.695 -16.613 -10.185 1.00 81.38 334 ALA A O 1
ATOM 2547 N N . ASP A 1 335 ? 7.618 -17.477 -10.276 1.00 82.56 335 ASP A N 1
ATOM 2548 C CA . ASP A 1 335 ? 7.693 -18.254 -9.033 1.00 82.56 335 ASP A CA 1
ATOM 2549 C C . ASP A 1 335 ? 8.438 -19.585 -9.149 1.00 82.56 335 ASP A C 1
ATOM 2551 O O . ASP A 1 335 ? 8.677 -20.275 -8.149 1.00 82.56 335 ASP A O 1
ATOM 2555 N N . GLY A 1 336 ? 8.841 -19.934 -10.369 1.00 85.06 336 GLY A N 1
ATOM 2556 C CA . GLY A 1 336 ? 9.459 -21.205 -10.708 1.00 85.06 336 GLY A CA 1
ATOM 2557 C C . GLY A 1 336 ? 8.445 -22.340 -10.866 1.00 85.06 336 GLY A C 1
ATOM 2558 O O . GLY A 1 336 ? 8.848 -23.493 -11.057 1.00 85.06 336 GLY A O 1
ATOM 2559 N N . ARG A 1 337 ? 7.140 -22.060 -10.783 1.00 87.56 337 ARG A N 1
ATOM 2560 C CA . ARG A 1 337 ? 6.033 -23.000 -10.964 1.00 87.56 337 ARG A CA 1
ATOM 2561 C C . ARG A 1 337 ? 5.195 -22.553 -12.171 1.00 87.56 337 ARG A C 1
ATOM 2563 O O . ARG A 1 337 ? 4.374 -21.653 -12.078 1.00 87.56 337 ARG A O 1
ATOM 2570 N N . PRO A 1 338 ? 5.310 -23.261 -13.308 1.00 87.38 338 PRO A N 1
ATOM 2571 C CA . PRO A 1 338 ? 4.520 -22.975 -14.502 1.00 87.38 338 PRO A CA 1
ATOM 2572 C C . PRO A 1 338 ? 3.019 -22.799 -14.235 1.00 87.38 338 PRO A C 1
ATOM 2574 O O . PRO A 1 338 ? 2.378 -23.679 -13.650 1.00 87.38 338 PRO A O 1
ATOM 2577 N N . GLY A 1 339 ? 2.445 -21.717 -14.762 1.00 83.69 339 GLY A N 1
ATOM 2578 C CA . GLY A 1 339 ? 1.035 -21.375 -14.608 1.00 83.69 339 GLY A CA 1
ATOM 2579 C C . GLY A 1 339 ? 0.809 -20.363 -13.489 1.00 83.69 339 GLY A C 1
ATOM 2580 O O . GLY A 1 339 ? 1.531 -19.385 -13.379 1.00 83.69 339 GLY A O 1
ATOM 2581 N N . GLY A 1 340 ? -0.245 -20.575 -12.701 1.00 78.88 340 GLY A N 1
ATOM 2582 C CA . GLY A 1 340 ? -0.650 -19.621 -11.671 1.00 78.88 340 GLY A CA 1
ATOM 2583 C C . GLY A 1 340 ? -1.541 -18.498 -12.200 1.00 78.88 340 GLY A C 1
ATOM 2584 O O . GLY A 1 340 ? -2.071 -18.557 -13.313 1.00 78.88 340 GLY A O 1
ATOM 2585 N N . PHE A 1 341 ? -1.764 -17.512 -11.337 1.00 76.81 341 PHE A N 1
ATOM 2586 C CA . PHE A 1 341 ? -2.527 -16.310 -11.638 1.00 76.81 341 PHE A CA 1
ATOM 2587 C C . PHE A 1 341 ? -1.585 -15.125 -11.497 1.00 76.81 341 PHE A C 1
ATOM 2589 O O . PHE A 1 341 ? -1.129 -14.841 -10.393 1.00 76.81 341 PHE A O 1
ATOM 2596 N N . PHE A 1 342 ? -1.308 -14.451 -12.604 1.00 80.94 342 PHE A N 1
ATOM 2597 C CA . PHE A 1 342 ? -0.563 -13.207 -12.584 1.00 80.94 342 PHE A CA 1
ATOM 2598 C C . PHE A 1 342 ? -1.086 -12.285 -13.676 1.00 80.94 342 PHE A C 1
ATOM 2600 O O . PHE A 1 342 ? -1.230 -12.692 -14.834 1.00 80.94 342 PHE A O 1
ATOM 2607 N N . ASP A 1 343 ? -1.373 -11.051 -13.287 1.00 82.44 343 ASP A N 1
ATOM 2608 C CA . ASP A 1 343 ? -1.868 -10.018 -14.178 1.00 82.44 343 ASP A CA 1
ATOM 2609 C C . ASP A 1 343 ? -0.689 -9.184 -14.695 1.00 82.44 343 ASP A C 1
ATOM 2611 O O . ASP A 1 343 ? 0.163 -8.727 -13.932 1.00 82.44 343 ASP A O 1
ATOM 2615 N N . PHE A 1 344 ? -0.631 -8.996 -16.013 1.00 80.06 344 PHE A N 1
ATOM 2616 C CA . PHE A 1 344 ? 0.416 -8.232 -16.687 1.00 80.06 344 PHE A CA 1
ATOM 2617 C C . PHE A 1 344 ? -0.184 -7.131 -17.541 1.00 80.06 344 PHE A C 1
ATOM 2619 O O . PHE A 1 344 ? -1.174 -7.341 -18.245 1.00 80.06 344 PHE A O 1
ATOM 2626 N N . TRP A 1 345 ? 0.512 -5.999 -17.595 1.00 83.75 345 TRP A N 1
ATOM 2627 C CA . TRP A 1 345 ? 0.145 -4.883 -18.449 1.00 83.75 345 TRP A CA 1
ATOM 2628 C C . TRP A 1 345 ? 1.279 -4.559 -19.404 1.00 83.75 345 TRP A C 1
ATOM 2630 O O . TRP A 1 345 ? 2.412 -4.290 -19.012 1.00 83.75 345 TRP A O 1
ATOM 2640 N N . PHE A 1 346 ? 0.955 -4.550 -20.688 1.00 81.00 346 PHE A N 1
ATOM 2641 C CA . PHE A 1 346 ? 1.855 -4.102 -21.735 1.00 81.00 346 PHE A CA 1
ATOM 2642 C C . PHE A 1 346 ? 1.094 -3.207 -22.699 1.00 81.00 346 PHE A C 1
ATOM 2644 O O . PHE A 1 346 ? -0.118 -3.330 -22.890 1.00 81.00 346 PHE A O 1
ATOM 2651 N N . VAL A 1 347 ? 1.828 -2.299 -23.325 1.00 77.50 347 VAL A N 1
ATOM 2652 C CA . VAL A 1 347 ? 1.292 -1.466 -24.393 1.00 77.50 347 VAL A CA 1
ATOM 2653 C C . VAL A 1 347 ? 1.627 -2.156 -25.713 1.00 77.50 347 VAL A C 1
ATOM 2655 O O . VAL A 1 347 ? 2.805 -2.408 -25.977 1.00 77.50 347 VAL A O 1
ATOM 2658 N N . PRO A 1 348 ? 0.633 -2.495 -26.552 1.00 77.62 348 PRO A N 1
ATOM 2659 C CA . PRO A 1 348 ? 0.904 -3.041 -27.873 1.00 77.62 348 PRO A CA 1
ATOM 2660 C C . PRO A 1 348 ? 1.749 -2.050 -28.677 1.00 77.62 348 PRO A C 1
ATOM 2662 O O . PRO A 1 348 ? 1.408 -0.871 -28.756 1.00 77.62 348 PRO A O 1
ATOM 2665 N N . SER A 1 349 ? 2.831 -2.522 -29.293 1.00 70.12 349 SER A N 1
ATOM 2666 C CA . SER A 1 349 ? 3.655 -1.687 -30.167 1.00 70.12 349 SER A CA 1
ATOM 2667 C C . SER A 1 349 ? 2.885 -1.345 -31.446 1.00 70.12 349 SER A C 1
ATOM 2669 O O . SER A 1 349 ? 2.639 -2.237 -32.264 1.00 70.12 349 SER A O 1
ATOM 2671 N N . ASP A 1 350 ? 2.531 -0.074 -31.636 1.00 80.94 350 ASP A N 1
ATOM 2672 C CA . ASP A 1 350 ? 2.022 0.455 -32.902 1.00 80.94 350 ASP A CA 1
ATOM 2673 C C . ASP A 1 350 ? 3.147 1.232 -33.602 1.00 80.94 350 ASP A C 1
ATOM 2675 O O . ASP A 1 350 ? 3.775 2.133 -33.049 1.00 80.94 350 ASP A O 1
ATOM 2679 N N . ALA A 1 351 ? 3.436 0.866 -34.850 1.00 80.44 351 ALA A N 1
ATOM 2680 C CA . ALA A 1 351 ? 4.499 1.492 -35.630 1.00 80.44 351 ALA A CA 1
ATOM 2681 C C . ALA A 1 351 ? 4.269 2.998 -35.868 1.00 80.44 351 ALA A C 1
ATOM 2683 O O . ALA A 1 351 ? 5.213 3.699 -36.224 1.00 80.44 351 ALA A O 1
ATOM 2684 N N . ASN A 1 352 ? 3.041 3.496 -35.683 1.00 84.62 352 ASN A N 1
ATOM 2685 C CA . ASN A 1 352 ? 2.710 4.914 -35.824 1.00 84.62 352 ASN A CA 1
ATOM 2686 C C . ASN A 1 352 ? 2.980 5.744 -34.559 1.00 84.62 352 ASN A C 1
ATOM 2688 O O . ASN A 1 352 ? 3.078 6.962 -34.672 1.00 84.62 352 ASN A O 1
ATOM 2692 N N . ASN A 1 353 ? 3.087 5.111 -33.386 1.00 90.06 353 ASN A N 1
ATOM 2693 C CA . ASN A 1 353 ? 3.299 5.779 -32.094 1.00 90.06 353 ASN A CA 1
ATOM 2694 C C . ASN A 1 353 ? 4.557 5.281 -31.361 1.00 90.06 353 ASN A C 1
ATOM 2696 O O . ASN A 1 353 ? 4.752 5.584 -30.187 1.00 90.06 353 ASN A O 1
ATOM 2700 N N . THR A 1 354 ? 5.404 4.493 -32.031 1.00 94.81 354 THR A N 1
ATOM 2701 C CA . THR A 1 354 ? 6.655 3.983 -31.461 1.00 94.81 354 THR A CA 1
ATOM 2702 C C . THR A 1 354 ? 7.853 4.675 -32.104 1.00 94.81 354 THR A C 1
ATOM 2704 O O . THR A 1 354 ? 8.077 4.539 -33.307 1.00 94.81 354 THR A O 1
ATOM 2707 N N . LEU A 1 355 ? 8.642 5.381 -31.293 1.00 95.56 355 LEU A N 1
ATOM 2708 C CA . LEU A 1 355 ? 9.894 6.024 -31.681 1.00 95.56 355 LEU A CA 1
ATOM 2709 C C . LEU A 1 355 ? 11.075 5.118 -31.326 1.00 95.56 355 LEU A C 1
ATOM 2711 O O . LEU A 1 355 ? 11.390 4.922 -30.155 1.00 95.56 355 LEU A O 1
ATOM 2715 N N . TYR A 1 356 ? 11.744 4.573 -32.335 1.00 95.31 356 TYR A N 1
ATOM 2716 C CA . TYR A 1 356 ? 12.897 3.694 -32.158 1.00 95.31 356 TYR A CA 1
ATOM 2717 C C . TYR A 1 356 ? 14.189 4.491 -31.977 1.00 95.31 356 TYR A C 1
ATOM 2719 O O . TYR A 1 356 ? 14.446 5.439 -32.727 1.00 95.31 356 TYR A O 1
ATOM 2727 N N . VAL A 1 357 ? 15.017 4.066 -31.020 1.00 96.38 357 VAL A N 1
ATOM 2728 C CA . VAL A 1 357 ? 16.346 4.627 -30.753 1.00 96.38 357 VAL A CA 1
ATOM 2729 C C . VAL A 1 357 ? 17.401 3.535 -30.882 1.00 96.38 357 VAL A C 1
ATOM 2731 O O . VAL A 1 357 ? 17.509 2.662 -30.023 1.00 96.38 357 VAL A O 1
ATOM 2734 N N . ASP A 1 358 ? 18.210 3.611 -31.933 1.00 94.81 358 ASP A N 1
ATOM 2735 C CA . ASP A 1 358 ? 19.300 2.686 -32.235 1.00 94.81 358 ASP A CA 1
ATOM 2736 C C . ASP A 1 358 ? 20.596 3.471 -32.478 1.00 94.81 358 ASP A C 1
ATOM 2738 O O . ASP A 1 358 ? 20.712 4.232 -33.446 1.00 94.81 358 ASP A O 1
ATOM 2742 N N . LYS A 1 359 ? 21.596 3.257 -31.618 1.00 91.06 359 LYS A N 1
ATOM 2743 C CA . LYS A 1 359 ? 22.893 3.942 -31.688 1.00 91.06 359 LYS A CA 1
ATOM 2744 C C . LYS A 1 359 ? 23.632 3.681 -33.006 1.00 91.06 359 LYS A C 1
ATOM 2746 O O . LYS A 1 359 ? 24.316 4.580 -33.504 1.00 91.06 359 LYS A O 1
ATOM 2751 N N . VAL A 1 360 ? 23.473 2.490 -33.593 1.00 89.06 360 VAL A N 1
ATOM 2752 C CA . VAL A 1 360 ? 24.096 2.123 -34.881 1.00 89.06 360 VAL A CA 1
ATOM 2753 C C . VAL A 1 360 ? 23.204 2.412 -36.083 1.00 89.06 360 VAL A C 1
ATOM 2755 O O . VAL A 1 360 ? 23.662 2.328 -37.227 1.00 89.06 360 VAL A O 1
ATOM 2758 N N . GLY A 1 361 ? 21.950 2.798 -35.843 1.00 83.44 361 GLY A N 1
ATOM 2759 C CA . GLY A 1 361 ? 20.934 2.969 -36.869 1.00 83.44 361 GLY A CA 1
ATOM 2760 C C . GLY A 1 361 ? 21.395 3.882 -38.002 1.00 83.44 361 GLY A C 1
ATOM 2761 O O . GLY A 1 361 ? 21.881 4.992 -37.786 1.00 83.44 361 GLY A O 1
ATOM 2762 N N . ILE A 1 362 ? 21.286 3.430 -39.249 1.00 77.81 362 ILE A N 1
ATOM 2763 C CA . ILE A 1 362 ? 21.715 4.205 -40.420 1.00 77.81 362 ILE A CA 1
ATOM 2764 C C . ILE A 1 362 ? 20.623 5.219 -40.762 1.00 77.81 362 ILE A C 1
ATOM 2766 O O . ILE A 1 362 ? 19.467 4.843 -40.927 1.00 77.81 362 ILE A O 1
ATOM 2770 N N . SER A 1 363 ? 20.983 6.500 -40.906 1.00 76.00 363 SER A N 1
ATOM 2771 C CA . SER A 1 363 ? 20.026 7.498 -41.394 1.00 76.00 363 SER A CA 1
ATOM 2772 C C . SER A 1 363 ? 19.652 7.172 -42.841 1.00 76.00 363 SER A C 1
ATOM 2774 O O . SER A 1 363 ? 20.508 7.177 -43.731 1.00 76.00 363 SER A O 1
ATOM 2776 N N . THR A 1 364 ? 18.379 6.863 -43.068 1.00 81.25 364 THR A N 1
ATOM 2777 C CA . THR A 1 364 ? 17.826 6.555 -44.391 1.00 81.25 364 THR A CA 1
ATOM 2778 C C . THR A 1 364 ? 16.745 7.568 -44.779 1.00 81.25 364 THR A C 1
ATOM 2780 O O . THR A 1 364 ? 16.325 8.408 -43.984 1.00 81.25 364 THR A O 1
ATOM 2783 N N . ALA A 1 365 ? 16.310 7.543 -46.042 1.00 74.88 365 ALA A N 1
ATOM 2784 C CA . ALA A 1 365 ? 15.214 8.393 -46.496 1.00 74.88 365 ALA A CA 1
ATOM 2785 C C . ALA A 1 365 ? 13.879 7.885 -45.920 1.00 74.88 365 ALA A C 1
ATOM 2787 O O . ALA A 1 365 ? 13.484 6.755 -46.191 1.00 74.88 365 ALA A O 1
ATOM 2788 N N . GLY A 1 366 ? 13.171 8.725 -45.163 1.00 82.38 366 GLY A N 1
ATOM 2789 C CA . GLY A 1 366 ? 11.894 8.372 -44.540 1.00 82.38 366 GLY A CA 1
ATOM 2790 C C . GLY A 1 366 ? 11.633 9.164 -43.261 1.00 82.38 366 GLY A C 1
ATOM 2791 O O . GLY A 1 366 ? 12.394 10.066 -42.913 1.00 82.38 366 GLY A O 1
ATOM 2792 N N . GLN A 1 367 ? 10.553 8.825 -42.558 1.00 87.25 367 GLN A N 1
ATOM 2793 C CA . GLN A 1 367 ? 10.232 9.406 -41.253 1.00 87.25 367 GLN A CA 1
ATOM 2794 C C . GLN A 1 367 ? 11.249 8.939 -40.201 1.00 87.25 367 GLN A C 1
ATOM 2796 O O . GLN A 1 367 ? 11.514 7.741 -40.084 1.00 87.25 367 GLN A O 1
ATOM 2801 N N . LEU A 1 368 ? 11.835 9.892 -39.472 1.00 91.50 368 LEU A N 1
ATOM 2802 C CA . LEU A 1 368 ? 12.750 9.627 -38.358 1.00 91.50 368 LEU A CA 1
ATOM 2803 C C . LEU A 1 368 ? 11.983 9.022 -37.171 1.00 91.50 368 LEU A C 1
ATOM 2805 O O . LEU A 1 368 ? 10.823 9.366 -36.954 1.00 91.50 368 LEU A O 1
ATOM 2809 N N . GLY A 1 369 ? 12.625 8.120 -36.431 1.00 89.81 369 GLY A N 1
ATOM 2810 C CA . GLY A 1 369 ? 12.026 7.386 -35.315 1.00 89.81 369 GLY A CA 1
ATOM 2811 C C . GLY A 1 369 ? 11.360 6.068 -35.708 1.00 89.81 369 GLY A C 1
ATOM 2812 O O . GLY A 1 369 ? 10.778 5.411 -34.859 1.00 89.81 369 GLY A O 1
ATOM 2813 N N . THR A 1 370 ? 11.455 5.639 -36.967 1.00 91.75 370 THR A N 1
ATOM 2814 C CA . THR A 1 370 ? 10.943 4.328 -37.408 1.00 91.75 370 THR A CA 1
ATOM 2815 C C . THR A 1 370 ? 12.030 3.254 -37.320 1.00 91.75 370 THR A C 1
ATOM 2817 O O . THR A 1 370 ? 13.212 3.580 -37.305 1.00 91.75 370 THR A O 1
ATOM 2820 N N . VAL A 1 371 ? 11.666 1.965 -37.361 1.00 88.31 371 VAL A N 1
ATOM 2821 C CA . VAL A 1 371 ? 12.643 0.848 -37.387 1.00 88.31 371 VAL A CA 1
ATOM 2822 C C . VAL A 1 371 ? 13.681 0.998 -38.513 1.00 88.31 371 VAL A C 1
ATOM 2824 O O . VAL A 1 371 ? 14.841 0.642 -38.342 1.00 88.31 371 VAL A O 1
ATOM 2827 N N . GLY A 1 372 ? 13.283 1.533 -39.675 1.00 88.81 372 GLY A N 1
ATOM 2828 C CA . GLY A 1 372 ? 14.181 1.732 -40.821 1.00 88.81 372 GLY A CA 1
ATOM 2829 C C . GLY A 1 372 ? 14.993 3.033 -40.793 1.00 88.81 372 GLY A C 1
ATOM 2830 O O . GLY A 1 372 ? 15.952 3.163 -41.555 1.00 88.81 372 GLY A O 1
ATOM 2831 N N . ASN A 1 373 ? 14.610 3.997 -39.952 1.00 92.25 373 ASN A N 1
ATOM 2832 C CA . ASN A 1 373 ? 15.284 5.285 -39.781 1.00 92.25 373 ASN A CA 1
ATOM 2833 C C . ASN A 1 373 ? 15.155 5.743 -38.312 1.00 92.25 373 ASN A C 1
ATOM 2835 O O . ASN A 1 373 ? 14.386 6.668 -38.030 1.00 92.25 373 ASN A O 1
ATOM 2839 N N . PRO A 1 374 ? 15.826 5.063 -37.365 1.00 94.12 374 PRO A N 1
ATOM 2840 C CA . PRO A 1 374 ? 15.674 5.324 -35.935 1.00 94.12 374 PRO A CA 1
ATOM 2841 C C . PRO A 1 374 ? 16.431 6.588 -35.503 1.00 94.12 374 PRO A C 1
ATOM 2843 O O . PRO A 1 374 ? 17.326 7.073 -36.201 1.00 94.12 374 PRO A O 1
ATOM 2846 N N . TYR A 1 375 ? 16.089 7.119 -34.328 1.00 95.44 375 TYR A N 1
ATOM 2847 C CA . TYR A 1 375 ? 16.932 8.098 -33.641 1.00 95.44 375 TYR A CA 1
ATOM 2848 C C . TYR A 1 375 ? 18.238 7.440 -33.194 1.00 95.44 375 TYR A C 1
ATOM 2850 O O . TYR A 1 375 ? 18.258 6.259 -32.863 1.00 95.44 375 TYR A O 1
ATOM 2858 N N . ARG A 1 376 ? 19.330 8.206 -33.150 1.00 93.44 376 ARG A N 1
ATOM 2859 C CA . ARG A 1 376 ? 20.625 7.724 -32.633 1.00 93.44 376 ARG A CA 1
ATOM 2860 C C . ARG A 1 376 ? 20.892 8.131 -31.189 1.00 93.44 376 ARG A C 1
ATOM 2862 O O . ARG A 1 376 ? 21.787 7.576 -30.560 1.00 93.44 376 ARG A O 1
ATOM 2869 N N . GLU A 1 377 ? 20.155 9.118 -30.699 1.00 94.19 377 GLU A N 1
ATOM 2870 C CA . GLU A 1 377 ? 20.323 9.699 -29.372 1.00 94.19 377 GLU A CA 1
ATOM 2871 C C . GLU A 1 377 ? 18.968 9.721 -28.663 1.00 94.19 377 GLU A C 1
ATOM 2873 O O . GLU A 1 377 ? 17.932 9.984 -29.286 1.00 94.19 377 GLU A O 1
ATOM 2878 N N . ILE A 1 378 ? 18.967 9.387 -27.371 1.00 96.69 378 ILE A N 1
ATOM 2879 C CA . ILE A 1 378 ? 17.725 9.251 -26.599 1.00 96.69 378 ILE A CA 1
ATOM 2880 C C . ILE A 1 378 ? 17.051 10.612 -26.378 1.00 96.69 378 ILE A C 1
ATOM 2882 O O . ILE A 1 378 ? 15.829 10.716 -26.484 1.00 96.69 378 ILE A O 1
ATOM 2886 N N . ASP A 1 379 ? 17.822 11.664 -26.113 1.00 96.75 379 ASP A N 1
ATOM 2887 C CA . ASP A 1 379 ? 17.311 13.024 -25.914 1.00 96.75 379 ASP A CA 1
ATOM 2888 C C . ASP A 1 379 ? 16.555 13.562 -27.139 1.00 96.75 379 ASP A C 1
ATOM 2890 O O . ASP A 1 379 ? 15.523 14.217 -26.987 1.00 96.75 379 ASP A O 1
ATOM 2894 N N . GLN A 1 380 ? 16.999 13.226 -28.352 1.00 96.06 380 GLN A N 1
ATOM 2895 C CA . GLN A 1 380 ? 16.304 13.575 -29.592 1.00 96.06 380 GLN A CA 1
ATOM 2896 C C . GLN A 1 380 ? 14.939 12.885 -29.702 1.00 96.06 380 GLN A C 1
ATOM 2898 O O . GLN A 1 380 ? 13.971 13.508 -30.141 1.00 96.06 380 GLN A O 1
ATOM 2903 N N . ALA A 1 381 ? 14.850 11.616 -29.293 1.00 96.38 381 ALA A N 1
ATOM 2904 C CA . ALA A 1 381 ? 13.588 10.883 -29.271 1.00 96.38 381 ALA A CA 1
ATOM 2905 C C . ALA A 1 381 ? 12.643 11.422 -28.187 1.00 96.38 381 ALA A C 1
ATOM 2907 O O . ALA A 1 381 ? 11.461 11.623 -28.456 1.00 96.38 381 ALA A O 1
ATOM 2908 N N . ILE A 1 382 ? 13.167 11.740 -26.997 1.00 97.12 382 ILE A N 1
ATOM 2909 C CA . ILE A 1 382 ? 12.408 12.383 -25.913 1.00 97.12 382 ILE A CA 1
ATOM 2910 C C . ILE A 1 382 ? 11.848 13.735 -26.364 1.00 97.12 382 ILE A C 1
ATOM 2912 O O . ILE A 1 382 ? 10.681 14.024 -26.121 1.00 97.12 382 ILE A O 1
ATOM 2916 N N . ALA A 1 383 ? 12.650 14.551 -27.051 1.00 96.62 383 ALA A N 1
ATOM 2917 C CA . ALA A 1 383 ? 12.216 15.853 -27.552 1.00 96.62 383 ALA A CA 1
ATOM 2918 C C . ALA A 1 383 ? 11.138 15.757 -28.648 1.00 96.62 383 ALA A C 1
ATOM 2920 O O . ALA A 1 383 ? 10.392 16.714 -28.857 1.00 96.62 383 ALA A O 1
ATOM 2921 N N . ALA A 1 384 ? 11.072 14.630 -29.364 1.00 95.75 384 ALA A N 1
ATOM 2922 C CA . ALA A 1 384 ? 10.087 14.388 -30.413 1.00 95.75 384 ALA A CA 1
ATOM 2923 C C . ALA A 1 384 ? 8.787 13.746 -29.901 1.00 95.75 384 ALA A C 1
ATOM 2925 O O . ALA A 1 384 ? 7.741 13.936 -30.525 1.00 95.75 384 ALA A O 1
ATOM 2926 N N . ALA A 1 385 ? 8.847 13.005 -28.792 1.00 96.50 385 ALA A N 1
ATOM 2927 C CA . ALA A 1 385 ? 7.721 12.253 -28.252 1.00 96.50 385 ALA A CA 1
ATOM 2928 C C . ALA A 1 385 ? 6.551 13.153 -27.824 1.00 96.50 385 ALA A C 1
ATOM 2930 O O . ALA A 1 385 ? 6.737 14.247 -27.286 1.00 96.50 385 ALA A O 1
ATOM 2931 N N . GLN A 1 386 ? 5.335 12.670 -28.059 1.00 95.25 386 GLN A N 1
ATOM 2932 C CA . GLN A 1 386 ? 4.076 13.270 -27.623 1.00 95.25 386 GLN A CA 1
ATOM 2933 C C . GLN A 1 386 ? 3.348 12.335 -26.642 1.00 95.25 386 GLN A C 1
ATOM 2935 O O . GLN A 1 386 ? 3.603 11.128 -26.645 1.00 95.25 386 GLN A O 1
ATOM 2940 N N . PRO A 1 387 ? 2.415 12.845 -25.813 1.00 94.06 387 PRO A N 1
ATOM 2941 C CA . PRO A 1 387 ? 1.624 11.994 -24.927 1.00 94.06 387 PRO A CA 1
ATOM 2942 C C . PRO A 1 387 ? 0.932 10.856 -25.694 1.00 94.06 387 PRO A C 1
ATOM 2944 O O . PRO A 1 387 ? 0.226 11.095 -26.675 1.00 94.06 387 PRO A O 1
ATOM 2947 N N . GLY A 1 388 ? 1.131 9.617 -25.238 1.00 91.81 388 GLY A N 1
ATOM 2948 C CA . GLY A 1 388 ? 0.668 8.389 -25.890 1.00 91.81 388 GLY A CA 1
ATOM 2949 C C . GLY A 1 388 ? 1.741 7.640 -26.690 1.00 91.81 388 GLY A C 1
ATOM 2950 O O . GLY A 1 388 ? 1.543 6.453 -26.967 1.00 91.81 388 GLY A O 1
ATOM 2951 N N . ASP A 1 389 ? 2.868 8.282 -27.013 1.00 95.25 389 ASP A N 1
ATOM 2952 C CA . ASP A 1 389 ? 3.978 7.648 -27.725 1.00 95.25 389 ASP A CA 1
ATOM 2953 C C . ASP A 1 389 ? 4.779 6.689 -26.828 1.00 95.25 389 ASP A C 1
ATOM 2955 O O . ASP A 1 389 ? 4.828 6.801 -25.598 1.00 95.25 389 ASP A O 1
ATOM 2959 N N . THR A 1 390 ? 5.447 5.737 -27.477 1.00 95.69 390 THR A N 1
ATOM 2960 C CA . THR A 1 390 ? 6.398 4.807 -26.865 1.00 95.69 390 THR A CA 1
ATOM 2961 C C . THR A 1 390 ? 7.789 5.039 -27.444 1.00 95.69 390 THR A C 1
ATOM 2963 O O . THR A 1 390 ? 8.004 4.865 -28.638 1.00 95.69 390 THR A O 1
ATOM 2966 N N . ILE A 1 391 ? 8.763 5.390 -26.612 1.00 96.81 391 ILE A N 1
ATOM 2967 C CA . ILE A 1 391 ? 10.178 5.430 -26.989 1.00 96.81 391 ILE A CA 1
ATOM 2968 C C . ILE A 1 391 ? 10.759 4.039 -26.757 1.00 96.81 391 ILE A C 1
ATOM 2970 O O . ILE A 1 391 ? 10.738 3.544 -25.635 1.00 96.81 391 ILE A O 1
ATOM 2974 N N . ARG A 1 392 ? 11.287 3.400 -27.799 1.00 96.00 392 ARG A N 1
ATOM 2975 C CA . ARG A 1 392 ? 11.857 2.053 -27.723 1.00 96.00 392 ARG A CA 1
ATOM 2976 C C . ARG A 1 392 ? 13.353 2.081 -28.011 1.00 96.00 392 ARG A C 1
ATOM 2978 O O . ARG A 1 392 ? 13.770 2.299 -29.148 1.00 96.00 392 ARG A O 1
ATOM 2985 N N . ILE A 1 393 ? 14.150 1.875 -26.970 1.00 96.88 393 ILE A N 1
ATOM 2986 C CA . ILE A 1 393 ? 15.612 1.832 -27.017 1.00 96.88 393 ILE A CA 1
ATOM 2987 C C . ILE A 1 393 ? 16.032 0.388 -27.262 1.00 96.88 393 ILE A C 1
ATOM 2989 O O . ILE A 1 393 ? 15.684 -0.499 -26.482 1.00 96.88 393 ILE A O 1
ATOM 2993 N N . VAL A 1 394 ? 16.776 0.156 -28.341 1.00 94.38 394 VAL A N 1
ATOM 2994 C CA . VAL A 1 394 ? 17.164 -1.195 -28.757 1.00 94.38 394 VAL A CA 1
ATOM 2995 C C . VAL A 1 394 ? 18.613 -1.509 -28.397 1.00 94.38 394 VAL A C 1
ATOM 2997 O O . VAL A 1 394 ? 19.484 -0.639 -28.419 1.00 94.38 394 VAL A O 1
ATOM 3000 N N . GLY A 1 395 ? 18.889 -2.776 -28.091 1.00 92.31 395 GLY A N 1
ATOM 3001 C CA . GLY A 1 395 ? 20.256 -3.287 -28.082 1.00 92.31 395 GLY A CA 1
ATOM 3002 C C . GLY A 1 395 ? 20.875 -3.211 -29.476 1.00 92.31 395 GLY A C 1
ATOM 3003 O O . GLY A 1 395 ? 20.193 -3.425 -30.479 1.00 92.31 395 GLY A O 1
ATOM 3004 N N . ASN A 1 396 ? 22.169 -2.912 -29.542 1.00 90.44 396 ASN A N 1
ATOM 3005 C CA . ASN A 1 396 ? 22.923 -2.883 -30.791 1.00 90.44 396 ASN A CA 1
ATOM 3006 C C . ASN A 1 396 ? 24.151 -3.777 -30.670 1.00 90.44 396 ASN A C 1
ATOM 3008 O O . ASN A 1 396 ? 24.755 -3.827 -29.607 1.00 90.44 396 ASN A O 1
ATOM 3012 N N . GLY A 1 397 ? 24.512 -4.448 -31.761 1.00 87.25 397 GLY A N 1
ATOM 3013 C CA . GLY A 1 397 ? 25.652 -5.362 -31.801 1.00 87.25 397 GLY A CA 1
ATOM 3014 C C . GLY A 1 397 ? 26.997 -4.690 -32.066 1.00 87.25 397 GLY A C 1
ATOM 3015 O O . GLY A 1 397 ? 27.849 -5.288 -32.703 1.00 87.25 397 GLY A O 1
ATOM 3016 N N . GLY A 1 398 ? 27.161 -3.410 -31.728 1.00 89.00 398 GLY A N 1
ATOM 3017 C CA . GLY A 1 398 ? 28.496 -2.816 -31.746 1.00 89.00 398 GLY A CA 1
ATOM 3018 C C . GLY A 1 398 ? 29.204 -2.793 -33.102 1.00 89.00 398 GLY A C 1
ATOM 3019 O O . GLY A 1 398 ? 28.632 -2.412 -34.129 1.00 89.00 398 GLY A O 1
ATOM 3020 N N . VAL A 1 399 ? 30.493 -3.140 -33.080 1.00 88.56 399 VAL A N 1
ATOM 3021 C CA . VAL A 1 399 ? 31.389 -3.104 -34.244 1.00 88.56 399 VAL A CA 1
ATOM 3022 C C . VAL A 1 399 ? 31.257 -4.370 -35.083 1.00 88.56 399 VAL A C 1
ATOM 3024 O O . VAL A 1 399 ? 31.367 -4.293 -36.311 1.00 88.56 399 VAL A O 1
ATOM 3027 N N . ASP A 1 400 ? 31.040 -5.520 -34.450 1.00 88.25 400 ASP A N 1
ATOM 3028 C CA . ASP A 1 400 ? 30.942 -6.816 -35.123 1.00 88.25 400 ASP A CA 1
ATOM 3029 C C . ASP A 1 400 ? 29.513 -7.203 -35.560 1.00 88.25 400 ASP A C 1
ATOM 3031 O O . ASP A 1 400 ? 29.334 -8.102 -36.389 1.00 88.25 400 ASP A O 1
ATOM 3035 N N . GLY A 1 401 ? 28.508 -6.459 -35.099 1.00 88.19 401 GLY A N 1
ATOM 3036 C CA . GLY A 1 401 ? 27.094 -6.657 -35.400 1.00 88.19 401 GLY A CA 1
ATOM 3037 C C . GLY A 1 401 ? 26.415 -7.734 -34.548 1.00 88.19 401 GLY A C 1
ATOM 3038 O O . GLY A 1 401 ? 25.301 -8.136 -34.899 1.00 88.19 401 GLY A O 1
ATOM 3039 N N . LEU A 1 402 ? 27.046 -8.207 -33.471 1.00 88.44 402 LEU A N 1
ATOM 3040 C CA . LEU A 1 402 ? 26.545 -9.257 -32.585 1.00 88.44 402 LEU A CA 1
ATOM 3041 C C . LEU A 1 402 ? 26.130 -8.668 -31.233 1.00 88.44 402 LEU A C 1
ATOM 3043 O O . LEU A 1 402 ? 26.898 -8.003 -30.560 1.00 88.44 402 LEU A O 1
ATOM 3047 N N . VAL A 1 403 ? 24.886 -8.898 -30.804 1.00 88.38 403 VAL A N 1
ATOM 3048 C CA . VAL A 1 403 ? 24.392 -8.330 -29.530 1.00 88.38 403 VAL A CA 1
ATOM 3049 C C . VAL A 1 403 ? 25.001 -9.062 -28.330 1.00 88.38 403 VAL A C 1
ATOM 3051 O O . VAL A 1 403 ? 25.120 -8.494 -27.247 1.00 88.38 403 VAL A O 1
ATOM 3054 N N . GLU A 1 404 ? 25.407 -10.318 -28.516 1.00 87.88 404 GLU A N 1
ATOM 3055 C CA . GLU A 1 404 ? 25.995 -11.160 -27.479 1.00 87.88 404 GLU A CA 1
ATOM 3056 C C . GLU A 1 404 ? 27.418 -10.765 -27.047 1.00 87.88 404 GLU A C 1
ATOM 3058 O O . GLU A 1 404 ? 27.869 -11.206 -25.989 1.00 87.88 404 GLU A O 1
ATOM 3063 N N . THR A 1 405 ? 28.111 -9.915 -27.806 1.00 89.06 405 THR A N 1
ATOM 3064 C CA . THR A 1 405 ? 29.447 -9.389 -27.487 1.00 89.06 405 THR A CA 1
ATOM 3065 C C . THR A 1 405 ? 29.338 -8.024 -26.809 1.00 89.06 405 THR A C 1
ATOM 3067 O O . THR A 1 405 ? 29.707 -6.983 -27.332 1.00 89.06 405 THR A O 1
ATOM 3070 N N . ALA A 1 406 ? 28.843 -8.012 -25.571 1.00 87.88 406 ALA A N 1
ATOM 3071 C CA . ALA A 1 406 ? 28.505 -6.764 -24.883 1.00 87.88 406 ALA A CA 1
ATOM 3072 C C . ALA A 1 406 ? 29.664 -5.746 -24.736 1.00 87.88 406 ALA A C 1
ATOM 3074 O O . ALA A 1 406 ? 29.395 -4.565 -24.540 1.00 87.88 406 ALA A O 1
ATOM 3075 N N . GLU A 1 407 ? 30.933 -6.159 -24.828 1.00 89.00 407 GLU A N 1
ATOM 3076 C CA . GLU A 1 407 ? 32.109 -5.277 -24.723 1.00 89.00 407 GLU A CA 1
ATOM 3077 C C . GLU A 1 407 ? 32.233 -4.270 -25.884 1.00 89.00 407 GLU A C 1
ATOM 3079 O O . GLU A 1 407 ? 32.633 -3.127 -25.652 1.00 89.00 407 GLU A O 1
ATOM 3084 N N . ASP A 1 408 ? 31.884 -4.653 -27.119 1.00 89.38 408 ASP A N 1
ATOM 3085 C CA . ASP A 1 408 ? 31.993 -3.781 -28.298 1.00 89.38 408 ASP A CA 1
ATOM 3086 C C . ASP A 1 408 ? 30.658 -3.145 -28.719 1.00 89.38 408 ASP A C 1
ATOM 3088 O O . ASP A 1 408 ? 30.634 -2.293 -29.608 1.00 89.38 408 ASP A O 1
ATOM 3092 N N . ASN A 1 409 ? 29.561 -3.472 -28.035 1.00 92.31 409 ASN A N 1
ATOM 3093 C CA . ASN A 1 409 ? 28.261 -2.825 -28.210 1.00 92.31 409 ASN A CA 1
ATOM 3094 C C . ASN A 1 409 ? 28.327 -1.326 -27.877 1.00 92.31 409 ASN A C 1
ATOM 3096 O O . ASN A 1 409 ? 28.887 -0.920 -26.857 1.00 92.31 409 ASN A O 1
ATOM 3100 N N . PHE A 1 410 ? 27.734 -0.461 -28.703 1.00 93.44 410 PHE A N 1
ATOM 3101 C CA . PHE A 1 410 ? 27.741 0.977 -28.438 1.00 93.44 410 PHE A CA 1
ATOM 3102 C C . PHE A 1 410 ? 26.791 1.332 -27.291 1.00 93.44 410 PHE A C 1
ATOM 3104 O O . PHE A 1 410 ? 25.605 1.003 -27.322 1.00 93.44 410 PHE A O 1
ATOM 3111 N N . SER A 1 411 ? 27.302 2.068 -26.303 1.00 94.06 411 SER A N 1
ATOM 3112 C CA . SER A 1 411 ? 26.496 2.570 -25.182 1.00 94.06 411 SER A CA 1
ATOM 3113 C C . SER A 1 411 ? 25.714 3.850 -25.512 1.00 94.06 411 SER A C 1
ATOM 3115 O O . SER A 1 411 ? 26.201 4.721 -26.240 1.00 94.06 411 SER A O 1
ATOM 3117 N N . TYR A 1 412 ? 24.543 4.003 -24.896 1.00 95.81 412 TYR A N 1
ATOM 3118 C CA . TYR A 1 412 ? 23.834 5.275 -24.755 1.00 95.81 412 TYR A CA 1
ATOM 3119 C C . TYR A 1 412 ? 24.347 6.003 -23.509 1.00 95.81 412 TYR A C 1
ATOM 3121 O O . TYR A 1 412 ? 24.403 5.413 -22.436 1.00 95.81 412 TYR A O 1
ATOM 3129 N N . GLN A 1 413 ? 24.738 7.267 -23.628 1.00 94.62 413 GLN A N 1
ATOM 3130 C CA . GLN A 1 413 ? 25.478 8.002 -22.605 1.00 94.62 413 GLN A CA 1
ATOM 3131 C C . GLN A 1 413 ? 24.721 9.232 -22.117 1.00 94.62 413 GLN A C 1
ATOM 3133 O O . GLN A 1 413 ? 24.575 10.209 -22.851 1.00 94.62 413 GLN A O 1
ATOM 3138 N N . ILE A 1 414 ? 24.305 9.207 -20.851 1.00 95.62 414 ILE A N 1
ATOM 3139 C CA . ILE A 1 414 ? 23.448 10.232 -20.252 1.00 95.62 414 ILE A CA 1
ATOM 3140 C C . ILE A 1 414 ? 24.133 10.885 -19.056 1.00 95.62 414 ILE A C 1
ATOM 3142 O O . ILE A 1 414 ? 24.593 10.221 -18.129 1.00 95.62 414 ILE A O 1
ATOM 3146 N N . GLY A 1 415 ? 24.103 12.211 -19.003 1.00 94.19 415 GLY A N 1
ATOM 3147 C CA . GLY A 1 415 ? 24.600 12.992 -17.881 1.00 94.19 415 GLY A CA 1
ATOM 3148 C C . GLY A 1 415 ? 25.773 13.865 -18.275 1.00 94.19 415 GLY A C 1
ATOM 3149 O O . GLY A 1 415 ? 25.722 14.559 -19.290 1.00 94.19 415 GLY A O 1
ATOM 3150 N N . PHE A 1 416 ? 26.827 13.851 -17.465 1.00 90.81 416 PHE A N 1
ATOM 3151 C CA . PHE A 1 416 ? 27.973 14.732 -17.664 1.00 90.81 416 PHE A CA 1
ATOM 3152 C C . PHE A 1 416 ? 29.290 13.968 -17.709 1.00 90.81 416 PHE A C 1
ATOM 3154 O O . PHE A 1 416 ? 29.561 13.089 -16.893 1.00 90.81 416 PHE A O 1
ATOM 3161 N N . SER A 1 417 ? 30.153 14.369 -18.636 1.00 85.69 417 SER A N 1
ATOM 3162 C CA . SER A 1 417 ? 31.560 13.971 -18.642 1.00 85.69 417 SER A CA 1
ATOM 3163 C C . SER A 1 417 ? 32.312 14.538 -17.429 1.00 85.69 417 SER A C 1
ATOM 3165 O O . SER A 1 417 ? 31.858 15.474 -16.764 1.00 85.69 417 SER A O 1
ATOM 3167 N N . ASN A 1 418 ? 33.531 14.049 -17.195 1.00 80.75 418 ASN A N 1
ATOM 3168 C CA . ASN A 1 418 ? 34.413 14.543 -16.128 1.00 80.75 418 ASN A CA 1
ATOM 3169 C C . ASN A 1 418 ? 34.722 16.050 -16.222 1.00 80.75 418 ASN A C 1
ATOM 3171 O O . ASN A 1 418 ? 35.009 16.688 -15.211 1.00 80.75 418 ASN A O 1
ATOM 3175 N N . ASN A 1 419 ? 34.607 16.632 -17.419 1.00 83.12 419 ASN A N 1
ATOM 3176 C CA . ASN A 1 419 ? 34.808 18.061 -17.663 1.00 83.12 419 ASN A CA 1
ATOM 3177 C C . ASN A 1 419 ? 33.514 18.887 -17.517 1.00 83.12 419 ASN A C 1
ATOM 3179 O O . ASN A 1 419 ? 33.512 20.075 -17.833 1.00 83.12 419 ASN A O 1
ATOM 3183 N N . GLY A 1 420 ? 32.409 18.272 -17.080 1.00 84.56 420 GLY A N 1
ATOM 3184 C CA . GLY A 1 420 ? 31.111 18.927 -16.904 1.00 84.56 420 GLY A CA 1
ATOM 3185 C C . GLY A 1 420 ? 30.356 19.210 -18.205 1.00 84.56 420 GLY A C 1
ATOM 3186 O O . GLY A 1 420 ? 29.363 19.932 -18.181 1.00 84.56 420 GLY A O 1
ATOM 3187 N N . LEU A 1 421 ? 30.806 18.665 -19.340 1.00 89.62 421 LEU A N 1
ATOM 3188 C CA . LEU A 1 421 ? 30.076 18.756 -20.608 1.00 89.62 421 LEU A CA 1
ATOM 3189 C C . LEU A 1 421 ? 28.976 17.689 -20.667 1.00 89.62 421 LEU A C 1
ATOM 3191 O O . LEU A 1 421 ? 29.240 16.572 -20.204 1.00 89.62 421 LEU A O 1
ATOM 3195 N N . PRO A 1 422 ? 27.797 18.000 -21.240 1.00 92.06 422 PRO A N 1
ATOM 3196 C CA . PRO A 1 422 ? 26.725 17.026 -21.411 1.00 92.06 422 PRO A CA 1
ATOM 3197 C C . PRO A 1 422 ? 27.182 15.865 -22.299 1.00 92.06 422 PRO A C 1
ATOM 3199 O O . PRO A 1 422 ? 27.964 16.057 -23.235 1.00 92.06 422 PRO A O 1
AT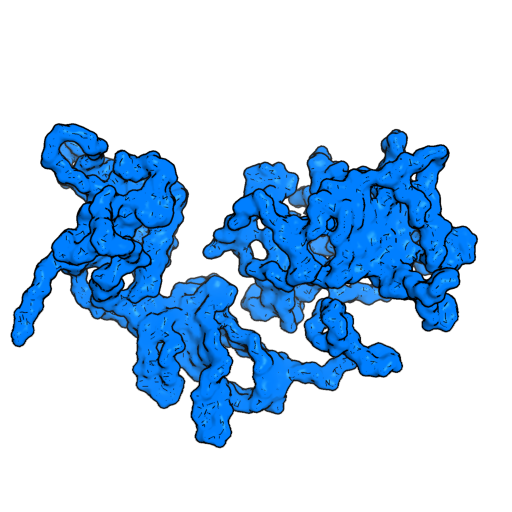OM 3202 N N . LEU A 1 423 ? 26.711 14.665 -21.977 1.00 92.94 423 LEU A N 1
ATOM 3203 C CA . LEU A 1 423 ? 26.950 13.463 -22.766 1.00 92.94 423 LEU A CA 1
ATOM 3204 C C . LEU A 1 423 ? 26.019 13.406 -23.998 1.00 92.94 423 LEU A C 1
ATOM 3206 O O . LEU A 1 423 ? 25.013 14.119 -24.028 1.00 92.94 423 LEU A O 1
ATOM 3210 N N . PRO A 1 424 ? 26.363 12.603 -25.028 1.00 92.12 424 PRO A N 1
ATOM 3211 C CA . PRO A 1 424 ? 25.667 12.604 -26.318 1.00 92.12 424 PRO A CA 1
ATOM 3212 C C . PRO A 1 424 ? 24.170 12.285 -26.291 1.00 92.12 424 PRO A C 1
ATOM 3214 O O . PRO A 1 424 ? 23.479 12.705 -27.202 1.00 92.12 424 PRO A O 1
ATOM 3217 N N . ASP A 1 425 ? 23.669 11.547 -25.299 1.00 94.69 425 ASP A N 1
ATOM 3218 C CA . ASP A 1 425 ? 22.248 11.177 -25.201 1.00 94.69 425 ASP A CA 1
ATOM 3219 C C . ASP A 1 425 ? 21.484 12.053 -24.193 1.00 94.69 425 ASP A C 1
ATOM 3221 O O . ASP A 1 425 ? 20.405 11.685 -23.727 1.00 94.69 425 ASP A O 1
ATOM 3225 N N . GLY A 1 426 ? 22.053 13.213 -23.846 1.00 94.56 426 GLY A N 1
ATOM 3226 C CA . GLY A 1 426 ? 21.453 14.230 -22.988 1.00 94.56 426 GLY A CA 1
ATOM 3227 C C . GLY A 1 426 ? 22.113 14.353 -21.614 1.00 94.56 426 GLY A C 1
ATOM 3228 O O . GLY A 1 426 ? 22.813 13.464 -21.135 1.00 94.56 426 GLY A O 1
ATOM 3229 N N . SER A 1 427 ? 21.872 15.477 -20.933 1.00 92.88 427 SER A N 1
ATOM 3230 C CA . SER A 1 427 ? 22.336 15.717 -19.554 1.00 92.88 427 SER A CA 1
ATOM 3231 C C . SER A 1 427 ? 21.452 15.068 -18.480 1.00 92.88 427 SER A C 1
ATOM 3233 O O . SER A 1 427 ? 21.852 14.970 -17.321 1.00 92.88 427 SER A O 1
ATOM 3235 N N . SER A 1 428 ? 20.246 14.637 -18.844 1.00 90.88 428 SER A N 1
ATOM 3236 C CA . SER A 1 428 ? 19.282 13.988 -17.955 1.00 90.88 428 SER A CA 1
ATOM 3237 C C . SER A 1 428 ? 18.329 13.115 -18.759 1.00 90.88 428 SER A C 1
ATOM 3239 O O . SER A 1 428 ? 17.997 13.480 -19.885 1.00 90.88 428 SER A O 1
ATOM 3241 N N . LEU A 1 429 ? 17.820 12.045 -18.152 1.00 95.88 429 LEU A N 1
ATOM 3242 C CA . LEU A 1 429 ? 16.780 11.203 -18.733 1.00 95.88 429 LEU A CA 1
ATOM 3243 C C . LEU A 1 429 ? 15.504 11.336 -17.893 1.00 95.88 429 LEU A C 1
ATOM 3245 O O . LEU A 1 429 ? 15.343 10.644 -16.894 1.00 95.88 429 LEU A O 1
ATOM 3249 N N . ASN A 1 430 ? 14.612 12.251 -18.267 1.00 94.94 430 ASN A N 1
ATOM 3250 C CA . ASN A 1 430 ? 13.289 12.373 -17.649 1.00 94.94 430 ASN A CA 1
ATOM 3251 C C . ASN A 1 430 ? 12.238 12.064 -18.715 1.00 94.94 430 ASN A C 1
ATOM 3253 O O . ASN A 1 430 ? 12.275 12.665 -19.792 1.00 94.94 430 ASN A O 1
ATOM 3257 N N . LEU A 1 431 ? 11.335 11.129 -18.432 1.00 96.00 431 LEU A N 1
ATOM 3258 C CA . LEU A 1 431 ? 10.260 10.787 -19.359 1.00 96.00 431 LEU A CA 1
ATOM 3259 C C . LEU A 1 431 ? 9.226 11.916 -19.410 1.00 96.00 431 LEU A C 1
ATOM 3261 O O . LEU A 1 431 ? 8.903 12.438 -18.353 1.00 96.00 431 LEU A O 1
ATOM 3265 N N . PRO A 1 432 ? 8.712 12.315 -20.587 1.00 96.06 432 PRO A N 1
ATOM 3266 C CA . PRO A 1 432 ? 7.619 13.284 -20.679 1.00 96.06 432 PRO A CA 1
ATOM 3267 C C . PRO A 1 432 ? 6.269 12.725 -20.205 1.00 96.06 432 PRO A C 1
ATOM 3269 O O . PRO A 1 432 ? 6.070 11.511 -20.153 1.00 96.06 432 PRO A O 1
ATOM 3272 N N . GLN A 1 433 ? 5.314 13.623 -19.937 1.00 95.19 433 GLN A N 1
ATOM 3273 C CA . GLN A 1 433 ? 3.940 13.268 -19.569 1.00 95.19 433 GLN A CA 1
ATOM 3274 C C . GLN A 1 433 ? 3.304 12.321 -20.598 1.00 95.19 433 GLN A C 1
ATOM 3276 O O . GLN A 1 433 ? 3.341 12.584 -21.803 1.00 95.19 433 GLN A O 1
ATOM 3281 N N . GLY A 1 434 ? 2.693 11.233 -20.126 1.00 93.69 434 GLY A N 1
ATOM 3282 C CA . GLY A 1 434 ? 1.986 10.264 -20.969 1.00 93.69 434 GLY A CA 1
ATOM 3283 C C . GLY A 1 434 ? 2.867 9.473 -21.944 1.00 93.69 434 GLY A C 1
ATOM 3284 O O . GLY A 1 434 ? 2.327 8.773 -22.802 1.00 93.69 434 GLY A O 1
ATOM 3285 N N . VAL A 1 435 ? 4.196 9.586 -21.860 1.00 95.44 435 VAL A N 1
ATOM 3286 C CA . VAL A 1 435 ? 5.141 8.853 -22.715 1.00 95.44 435 VAL A CA 1
ATOM 3287 C C . VAL A 1 435 ? 5.625 7.602 -21.995 1.00 95.44 435 VAL A C 1
ATOM 3289 O O . VAL A 1 435 ? 5.979 7.635 -20.815 1.00 95.44 435 VAL A O 1
ATOM 3292 N N . ARG A 1 436 ? 5.695 6.485 -22.723 1.00 94.69 436 ARG A N 1
ATOM 3293 C CA . ARG A 1 436 ? 6.322 5.256 -22.219 1.00 94.69 436 ARG A CA 1
ATOM 3294 C C . ARG A 1 436 ? 7.711 5.081 -22.794 1.00 94.69 436 ARG A C 1
ATOM 3296 O O . ARG A 1 436 ? 7.941 5.391 -23.959 1.00 94.69 436 ARG A O 1
ATOM 3303 N N . MET A 1 437 ? 8.617 4.520 -22.010 1.00 96.31 437 MET A N 1
ATOM 3304 C CA . MET A 1 437 ? 9.925 4.091 -22.487 1.00 96.31 437 MET A CA 1
ATOM 3305 C C . MET A 1 437 ? 10.084 2.588 -22.308 1.00 96.31 437 MET A C 1
ATOM 3307 O O . MET A 1 437 ? 9.860 2.068 -21.221 1.00 96.31 437 MET A O 1
ATOM 3311 N N . ILE A 1 438 ? 10.497 1.909 -23.374 1.00 96.56 438 ILE A N 1
ATOM 3312 C CA . ILE A 1 438 ? 10.871 0.497 -23.378 1.00 96.56 438 ILE A CA 1
ATOM 3313 C C . ILE A 1 438 ? 12.366 0.412 -23.671 1.00 96.56 438 ILE A C 1
ATOM 3315 O O . ILE A 1 438 ? 12.835 0.982 -24.656 1.00 96.56 438 ILE A O 1
ATOM 3319 N N . ILE A 1 439 ? 13.106 -0.306 -22.834 1.00 97.50 439 ILE A N 1
ATOM 3320 C CA . ILE A 1 439 ? 14.523 -0.606 -23.030 1.00 97.50 439 ILE A CA 1
ATOM 3321 C C . ILE A 1 439 ? 14.646 -2.108 -23.260 1.00 97.50 439 ILE A C 1
ATOM 3323 O O . ILE A 1 439 ? 14.389 -2.895 -22.352 1.00 97.50 439 ILE A O 1
ATOM 3327 N N . ASP A 1 440 ? 14.997 -2.500 -24.481 1.00 95.25 440 ASP A N 1
ATOM 3328 C CA . ASP A 1 440 ? 15.085 -3.906 -24.873 1.00 95.25 440 ASP A CA 1
ATOM 3329 C C . ASP A 1 440 ? 16.421 -4.541 -24.456 1.00 95.25 440 ASP A C 1
ATOM 3331 O O . ASP A 1 440 ? 17.453 -3.873 -24.343 1.00 95.25 440 ASP A O 1
ATOM 3335 N N . SER A 1 441 ? 16.408 -5.869 -24.304 1.00 95.12 441 SER A N 1
ATOM 3336 C CA . SER A 1 441 ? 17.589 -6.705 -24.055 1.00 95.12 441 SER A CA 1
ATOM 3337 C C . SER A 1 441 ? 18.798 -6.334 -24.920 1.00 95.12 441 SER A C 1
ATOM 3339 O O . SER A 1 441 ? 18.669 -6.163 -26.136 1.00 95.12 441 SER A O 1
ATOM 3341 N N . GLY A 1 442 ? 19.982 -6.283 -24.307 1.00 93.00 442 GLY A N 1
ATOM 3342 C CA . GLY A 1 442 ? 21.239 -5.943 -24.977 1.00 93.00 442 GLY A CA 1
ATOM 3343 C C . GLY A 1 442 ? 21.508 -4.440 -25.103 1.00 93.00 442 GLY A C 1
ATOM 3344 O O . GLY A 1 442 ? 22.586 -4.057 -25.554 1.00 93.00 442 GLY A O 1
ATOM 3345 N N . ALA A 1 443 ? 20.570 -3.571 -24.708 1.00 96.12 443 ALA A N 1
ATOM 3346 C CA . ALA A 1 443 ? 20.840 -2.142 -24.585 1.00 96.12 443 ALA A CA 1
ATOM 3347 C C . ALA A 1 443 ? 21.780 -1.860 -23.401 1.00 96.12 443 ALA A C 1
ATOM 3349 O O . ALA A 1 443 ? 21.649 -2.448 -22.325 1.00 96.12 443 ALA A O 1
ATOM 3350 N N . ILE A 1 444 ? 22.719 -0.932 -23.607 1.00 96.88 444 ILE A N 1
ATOM 3351 C CA . ILE A 1 444 ? 23.701 -0.514 -22.600 1.00 96.88 444 ILE A CA 1
ATOM 3352 C C . ILE A 1 444 ? 23.557 0.988 -22.381 1.00 96.88 444 ILE A C 1
ATOM 3354 O O . ILE A 1 444 ? 23.859 1.783 -23.273 1.00 96.88 444 ILE A O 1
ATOM 3358 N N . LEU A 1 445 ? 23.112 1.379 -21.193 1.00 97.06 445 LEU A N 1
ATOM 3359 C CA . LEU A 1 445 ? 23.025 2.762 -20.749 1.00 97.06 445 LEU A CA 1
ATOM 3360 C C . LEU A 1 445 ? 24.173 3.047 -19.778 1.00 97.06 445 LEU A C 1
ATOM 3362 O O . LEU A 1 445 ? 24.366 2.356 -18.781 1.00 97.06 445 LEU A O 1
ATOM 3366 N N . LYS A 1 446 ? 24.929 4.098 -20.070 1.00 95.06 446 LYS A N 1
ATOM 3367 C CA . LYS A 1 446 ? 26.041 4.586 -19.267 1.00 95.06 446 LYS A CA 1
ATOM 3368 C C . LYS A 1 446 ? 25.721 5.967 -18.729 1.00 95.06 446 LYS A C 1
ATOM 3370 O O . LYS A 1 446 ? 25.499 6.909 -19.489 1.00 95.06 446 LYS A O 1
ATOM 3375 N N . MET A 1 447 ? 25.686 6.089 -17.412 1.00 95.12 447 MET A N 1
ATOM 3376 C CA . MET A 1 447 ? 25.176 7.267 -16.726 1.00 95.12 447 MET A CA 1
ATOM 3377 C C . MET A 1 447 ? 26.254 7.932 -15.870 1.00 95.12 447 MET A C 1
ATOM 3379 O O . MET A 1 447 ? 27.209 7.299 -15.424 1.00 95.12 447 MET A O 1
ATOM 3383 N N . SER A 1 448 ? 26.126 9.241 -15.664 1.00 94.00 448 SER A N 1
ATOM 3384 C CA . SER A 1 448 ? 27.018 10.016 -14.796 1.00 94.00 448 SER A CA 1
ATOM 3385 C C . SER A 1 448 ? 26.311 11.252 -14.264 1.00 94.00 448 SER A C 1
ATOM 3387 O O . SER A 1 448 ? 25.904 12.123 -15.037 1.00 94.00 448 SER A O 1
ATOM 3389 N N . ARG A 1 449 ? 26.190 11.358 -12.937 1.00 92.12 449 ARG A N 1
ATOM 3390 C CA . ARG A 1 449 ? 25.525 12.474 -12.235 1.00 92.12 449 ARG A CA 1
ATOM 3391 C C . ARG A 1 449 ? 24.117 12.764 -12.768 1.00 92.12 449 ARG A C 1
ATOM 3393 O O . ARG A 1 449 ? 23.669 13.909 -12.795 1.00 92.12 449 ARG A O 1
ATOM 3400 N N . SER A 1 450 ? 23.436 11.715 -13.207 1.00 95.12 450 SER A N 1
ATOM 3401 C CA . SER A 1 450 ? 22.105 11.733 -13.802 1.00 95.12 450 SER A CA 1
ATOM 3402 C C . SER A 1 450 ? 21.271 10.579 -13.234 1.00 95.12 450 SER A C 1
ATOM 3404 O O . SER A 1 450 ? 21.786 9.717 -12.519 1.00 95.12 450 SER A O 1
ATOM 3406 N N . ARG A 1 451 ? 19.968 10.597 -13.513 1.00 95.06 451 ARG A N 1
ATOM 3407 C CA . ARG A 1 451 ? 19.001 9.558 -13.132 1.00 95.06 451 ARG A CA 1
ATOM 3408 C C . ARG A 1 451 ? 18.054 9.279 -14.293 1.00 95.06 451 ARG A C 1
ATOM 3410 O O . ARG A 1 451 ? 17.972 10.099 -15.214 1.00 95.06 451 ARG A O 1
ATOM 3417 N N . ILE A 1 452 ? 17.317 8.180 -14.189 1.00 97.44 452 ILE A N 1
ATOM 3418 C CA . ILE A 1 452 ? 16.125 7.907 -14.993 1.00 97.44 452 ILE A CA 1
ATOM 3419 C C . ILE A 1 452 ? 14.913 8.345 -14.175 1.00 97.44 452 ILE A C 1
ATOM 3421 O O . ILE A 1 452 ? 14.639 7.761 -13.135 1.00 97.44 452 ILE A O 1
ATOM 3425 N N . GLY A 1 453 ? 14.231 9.405 -14.599 1.00 95.44 453 GLY A N 1
ATOM 3426 C CA . GLY A 1 453 ? 13.072 9.948 -13.896 1.00 95.44 453 GLY A CA 1
ATOM 3427 C C . GLY A 1 453 ? 11.751 9.583 -14.557 1.00 95.44 453 GLY A C 1
ATOM 3428 O O . GLY A 1 453 ? 11.557 9.888 -15.736 1.00 95.44 453 GLY A O 1
ATOM 3429 N N . VAL A 1 454 ? 10.840 9.001 -13.776 1.00 95.75 454 VAL A N 1
ATOM 3430 C CA . VAL A 1 454 ? 9.476 8.645 -14.185 1.00 95.75 454 VAL A CA 1
ATOM 3431 C C . VAL A 1 454 ? 8.491 9.290 -13.211 1.00 95.75 454 VAL A C 1
ATOM 3433 O O . VAL A 1 454 ? 8.616 9.084 -12.007 1.00 95.75 454 VAL A O 1
ATOM 3436 N N . GLY A 1 455 ? 7.539 10.068 -13.727 1.00 92.25 455 GLY A N 1
ATOM 3437 C CA . GLY A 1 455 ? 6.559 10.801 -12.922 1.00 92.25 455 GLY A CA 1
ATOM 3438 C C . GLY A 1 455 ? 7.013 12.194 -12.475 1.00 92.25 455 GLY A C 1
ATOM 3439 O O . GLY A 1 455 ? 8.124 12.656 -12.777 1.00 92.25 455 GLY A O 1
ATOM 3440 N N . SER A 1 456 ? 6.117 12.903 -11.791 1.00 90.94 456 SER A N 1
ATOM 3441 C CA . SER A 1 456 ? 6.298 14.323 -11.475 1.00 90.94 456 SER A CA 1
ATOM 3442 C C . SER A 1 456 ? 7.312 14.583 -10.356 1.00 90.94 456 SER A C 1
ATOM 3444 O O . SER A 1 456 ? 7.435 13.843 -9.387 1.00 90.94 456 SER A O 1
ATOM 3446 N N . VAL A 1 457 ? 8.041 15.699 -10.464 1.00 86.06 457 VAL A N 1
ATOM 3447 C CA . VAL A 1 457 ? 9.048 16.135 -9.466 1.00 86.06 457 VAL A CA 1
ATOM 3448 C C . VAL A 1 457 ? 8.656 17.410 -8.717 1.00 86.06 457 VAL A C 1
ATOM 3450 O O . VAL A 1 457 ? 9.370 17.842 -7.814 1.00 86.06 457 VAL A O 1
ATOM 3453 N N . SER A 1 458 ? 7.563 18.058 -9.122 1.00 85.56 458 SER A N 1
ATOM 3454 C CA . SER A 1 458 ? 7.041 19.275 -8.502 1.00 85.56 458 SER A CA 1
ATOM 3455 C C . SER A 1 458 ? 5.532 19.394 -8.744 1.00 85.56 458 SER A C 1
ATOM 3457 O O . SER A 1 458 ? 5.079 19.036 -9.831 1.00 85.56 458 SER A O 1
ATOM 3459 N N . PRO A 1 459 ? 4.755 19.980 -7.814 1.00 83.62 459 PRO A N 1
ATOM 3460 C CA . PRO A 1 459 ? 3.340 20.284 -8.041 1.00 83.62 459 PRO A CA 1
ATOM 3461 C C . PRO A 1 459 ? 3.079 21.179 -9.264 1.00 83.62 459 PRO A C 1
ATOM 3463 O O . PRO A 1 459 ? 1.987 21.164 -9.813 1.00 83.62 459 PRO A O 1
ATOM 3466 N N . LEU A 1 460 ? 4.070 21.953 -9.721 1.00 85.19 460 LEU A N 1
ATOM 3467 C CA . LEU A 1 460 ? 3.923 22.868 -10.861 1.00 85.19 460 LEU A CA 1
ATOM 3468 C C . LEU A 1 460 ? 4.200 22.220 -12.226 1.00 85.19 460 LEU A C 1
ATOM 3470 O O . LEU A 1 460 ? 3.882 22.822 -13.250 1.00 85.19 460 LEU A O 1
ATOM 3474 N N . ILE A 1 461 ? 4.844 21.051 -12.254 1.00 85.25 461 ILE A N 1
ATOM 3475 C CA . ILE A 1 461 ? 5.251 20.373 -13.488 1.00 85.25 461 ILE A CA 1
ATOM 3476 C C . ILE A 1 461 ? 4.581 19.005 -13.504 1.00 85.25 461 ILE A C 1
ATOM 3478 O O . ILE A 1 461 ? 4.944 18.134 -12.717 1.00 85.25 461 ILE A O 1
ATOM 3482 N N . ASP A 1 462 ? 3.616 18.843 -14.403 1.00 89.75 462 ASP A N 1
ATOM 3483 C CA . ASP A 1 462 ? 2.888 17.594 -14.596 1.00 89.75 462 ASP A CA 1
ATOM 3484 C C . ASP A 1 462 ? 3.619 16.702 -15.607 1.00 89.75 462 ASP A C 1
ATOM 3486 O O . ASP A 1 462 ? 3.799 17.058 -16.774 1.00 89.75 462 ASP A O 1
ATOM 3490 N N . VAL A 1 463 ? 4.077 15.553 -15.119 1.00 91.88 463 VAL A N 1
ATOM 3491 C CA . VAL A 1 463 ? 4.729 14.489 -15.888 1.00 91.88 463 VAL A CA 1
ATOM 3492 C C . VAL A 1 463 ? 4.056 13.138 -15.593 1.00 91.88 463 VAL A C 1
ATOM 3494 O O . VAL A 1 463 ? 4.667 12.076 -15.712 1.00 91.88 463 VAL A O 1
ATOM 3497 N N . SER A 1 464 ? 2.783 13.181 -15.193 1.00 92.62 464 SER A N 1
ATOM 3498 C CA . SER A 1 464 ? 1.967 12.003 -14.899 1.00 92.62 464 SER A CA 1
ATOM 3499 C C . SER A 1 464 ? 1.779 11.094 -16.124 1.00 92.62 464 SER A C 1
ATOM 3501 O O . SER A 1 464 ? 2.090 11.453 -17.265 1.00 92.62 464 SER A O 1
ATOM 3503 N N . ASP A 1 465 ? 1.280 9.877 -15.898 1.00 92.12 465 ASP A N 1
ATOM 3504 C CA . ASP A 1 465 ? 1.053 8.848 -16.932 1.00 92.12 465 ASP A CA 1
ATOM 3505 C C . ASP A 1 465 ? 2.320 8.398 -17.705 1.00 92.12 465 ASP A C 1
ATOM 3507 O O . ASP A 1 465 ? 2.235 7.669 -18.697 1.00 92.12 465 ASP A O 1
ATOM 3511 N N . ALA A 1 466 ? 3.511 8.811 -17.260 1.00 94.25 466 ALA A N 1
ATOM 3512 C CA . ALA A 1 466 ? 4.781 8.302 -17.762 1.00 94.25 466 ALA A CA 1
ATOM 3513 C C . ALA A 1 466 ? 5.073 6.906 -17.185 1.00 94.25 466 ALA A C 1
ATOM 3515 O O . ALA A 1 466 ? 4.761 6.625 -16.029 1.00 94.25 466 ALA A O 1
ATOM 3516 N N . ALA A 1 467 ? 5.702 6.032 -17.974 1.00 95.31 467 ALA A N 1
ATOM 3517 C CA . ALA A 1 467 ? 6.056 4.684 -17.522 1.00 95.31 467 ALA A CA 1
ATOM 3518 C C . ALA A 1 467 ? 7.365 4.180 -18.135 1.00 95.31 467 ALA A C 1
ATOM 3520 O O . ALA A 1 467 ? 7.683 4.495 -19.284 1.00 95.31 467 ALA A O 1
ATOM 3521 N N . LEU A 1 468 ? 8.093 3.349 -17.390 1.00 96.56 468 LEU A N 1
ATOM 3522 C CA . LEU A 1 468 ? 9.339 2.723 -17.837 1.00 96.56 468 LEU A CA 1
ATOM 3523 C C . LEU A 1 468 ? 9.242 1.197 -17.790 1.00 96.56 468 LEU A C 1
ATOM 3525 O O . LEU A 1 468 ? 8.859 0.618 -16.777 1.00 96.56 468 LEU A O 1
ATOM 3529 N N . GLN A 1 469 ? 9.669 0.557 -18.874 1.00 96.06 469 GLN A N 1
ATOM 3530 C CA . GLN A 1 469 ? 9.816 -0.887 -18.986 1.00 96.06 469 GLN A CA 1
ATOM 3531 C C . GLN A 1 469 ? 11.248 -1.234 -19.386 1.00 96.06 469 GLN A C 1
ATOM 3533 O O . GLN A 1 469 ? 11.684 -0.940 -20.496 1.00 96.06 469 GLN A O 1
ATOM 3538 N N . VAL A 1 470 ? 11.983 -1.876 -18.487 1.00 97.44 470 VAL A N 1
ATOM 3539 C CA . VAL A 1 470 ? 13.300 -2.455 -18.754 1.00 97.44 470 VAL A CA 1
ATOM 3540 C C . VAL A 1 470 ? 13.103 -3.944 -18.994 1.00 97.44 470 VAL A C 1
ATOM 3542 O O . VAL A 1 470 ? 12.787 -4.687 -18.068 1.00 97.44 470 VAL A O 1
ATOM 3545 N N . LEU A 1 471 ? 13.231 -4.368 -20.250 1.00 94.56 471 LEU A N 1
ATOM 3546 C CA . LEU A 1 471 ? 12.843 -5.692 -20.731 1.00 94.56 471 LEU A CA 1
ATOM 3547 C C . LEU A 1 471 ? 14.067 -6.496 -21.177 1.00 94.56 471 LEU A C 1
ATOM 3549 O O . LEU A 1 471 ? 14.236 -6.819 -22.356 1.00 94.56 471 LEU A O 1
ATOM 3553 N N . GLY A 1 472 ? 14.922 -6.847 -20.216 1.00 94.75 472 GLY A N 1
ATOM 3554 C CA . GLY A 1 472 ? 15.948 -7.857 -20.435 1.00 94.75 472 GLY A CA 1
ATOM 3555 C C . GLY A 1 472 ? 15.340 -9.249 -20.631 1.00 94.75 472 GLY A C 1
ATOM 3556 O O . GLY A 1 472 ? 14.146 -9.483 -20.408 1.00 94.75 472 GLY A O 1
ATOM 3557 N N . THR A 1 473 ? 16.176 -10.198 -21.040 1.00 93.44 473 THR A N 1
ATOM 3558 C CA . THR A 1 473 ? 15.790 -11.598 -21.254 1.00 93.44 473 THR A CA 1
ATOM 3559 C C . THR A 1 473 ? 16.792 -12.553 -20.599 1.00 93.44 473 THR A C 1
ATOM 3561 O O . THR A 1 473 ? 17.976 -12.228 -20.489 1.00 93.44 473 THR A O 1
ATOM 3564 N N . PRO A 1 474 ? 16.367 -13.769 -20.204 1.00 90.44 474 PRO A N 1
ATOM 3565 C CA . PRO A 1 474 ? 17.271 -14.755 -19.605 1.00 90.44 474 PRO A CA 1
ATOM 3566 C C . PRO A 1 474 ? 18.376 -15.205 -20.569 1.00 90.44 474 PRO A C 1
ATOM 3568 O O . PRO A 1 474 ? 19.402 -15.727 -20.141 1.00 90.44 474 PRO A O 1
ATOM 3571 N N . THR A 1 475 ? 18.174 -15.028 -21.877 1.00 91.62 475 THR A N 1
ATOM 3572 C CA . THR A 1 475 ? 19.170 -15.328 -22.899 1.00 91.62 475 THR A CA 1
ATOM 3573 C C . THR A 1 475 ? 18.949 -14.504 -24.156 1.00 91.62 475 THR A C 1
ATOM 3575 O O . THR A 1 475 ? 17.811 -14.296 -24.576 1.00 91.62 475 THR A O 1
ATOM 3578 N N . ILE A 1 476 ? 20.045 -14.103 -24.796 1.00 89.44 476 ILE A N 1
ATOM 3579 C CA . ILE A 1 476 ? 20.009 -13.572 -26.160 1.00 89.44 476 ILE A CA 1
ATOM 3580 C C . ILE A 1 476 ? 19.680 -14.715 -27.118 1.00 89.44 476 ILE A C 1
ATOM 3582 O O . ILE A 1 476 ? 20.303 -15.775 -27.073 1.00 89.44 476 ILE A O 1
ATOM 3586 N N . ILE A 1 477 ? 18.727 -14.497 -28.019 1.00 86.62 477 ILE A N 1
ATOM 3587 C CA . ILE A 1 477 ? 18.434 -15.437 -29.102 1.00 86.62 477 ILE A CA 1
ATOM 3588 C C . ILE A 1 477 ? 19.204 -14.996 -30.343 1.00 86.62 477 ILE A C 1
ATOM 3590 O O . ILE A 1 477 ? 18.951 -13.924 -30.888 1.00 86.62 477 ILE A O 1
ATOM 3594 N N . GLY A 1 478 ? 20.145 -15.828 -30.789 1.00 79.94 478 GLY A N 1
ATOM 3595 C CA . GLY A 1 478 ? 20.931 -15.553 -31.987 1.00 79.94 478 GLY A CA 1
ATOM 3596 C C . GLY A 1 478 ? 20.113 -15.702 -33.274 1.00 79.94 478 GLY A C 1
ATOM 3597 O O . GLY A 1 478 ? 19.015 -16.262 -33.292 1.00 79.94 478 GLY A O 1
ATOM 3598 N N . ASN A 1 479 ? 20.696 -15.293 -34.404 1.00 80.06 479 ASN A N 1
ATOM 3599 C CA . ASN A 1 479 ? 20.060 -15.376 -35.732 1.00 80.06 479 ASN A CA 1
ATOM 3600 C C . ASN A 1 479 ? 19.664 -16.804 -36.166 1.00 80.06 479 ASN A C 1
ATOM 3602 O O . ASN A 1 479 ? 18.905 -16.984 -37.116 1.00 80.06 479 ASN A O 1
ATOM 3606 N N . ASN A 1 480 ? 20.190 -17.830 -35.495 1.00 80.00 480 ASN A N 1
ATOM 3607 C CA . ASN A 1 480 ? 19.852 -19.238 -35.704 1.00 80.00 480 ASN A CA 1
ATOM 3608 C C . ASN A 1 480 ? 18.628 -19.706 -34.887 1.00 80.00 480 ASN A C 1
ATOM 3610 O O . ASN A 1 480 ? 18.273 -20.882 -34.967 1.00 80.00 480 ASN A O 1
ATOM 3614 N N . GLY A 1 481 ? 18.003 -18.819 -34.105 1.00 82.81 481 GLY A N 1
ATOM 3615 C CA . GLY A 1 481 ? 16.871 -19.132 -33.232 1.00 82.81 481 GLY A CA 1
ATOM 3616 C C . GLY A 1 481 ? 17.247 -19.914 -31.970 1.00 82.81 481 GLY A C 1
ATOM 3617 O O . GLY A 1 481 ? 16.363 -20.454 -31.310 1.00 82.81 481 GLY A O 1
ATOM 3618 N N . LEU A 1 482 ? 18.539 -20.012 -31.643 1.00 86.81 482 LEU A N 1
ATOM 3619 C CA . LEU A 1 482 ? 19.039 -20.698 -30.452 1.00 86.81 482 LEU A CA 1
ATOM 3620 C C . LEU A 1 482 ? 19.598 -19.687 -29.436 1.00 86.81 482 LEU A C 1
ATOM 3622 O O . LEU A 1 482 ? 20.070 -18.623 -29.842 1.00 86.81 482 LEU A O 1
ATOM 3626 N N . PRO A 1 483 ? 19.602 -20.031 -28.133 1.00 90.31 483 PRO A N 1
ATOM 3627 C CA . PRO A 1 483 ? 20.303 -19.259 -27.109 1.00 90.31 483 PRO A CA 1
ATOM 3628 C C . PRO A 1 483 ? 21.770 -19.026 -27.482 1.00 90.31 483 PRO A C 1
ATOM 3630 O O . PRO A 1 483 ? 22.484 -19.984 -27.805 1.00 90.31 483 PRO A O 1
ATOM 3633 N N . ALA A 1 484 ? 22.211 -17.772 -27.414 1.00 90.50 484 ALA A N 1
ATOM 3634 C CA . ALA A 1 484 ? 23.603 -17.389 -27.584 1.00 90.50 484 ALA A CA 1
ATOM 3635 C C . ALA A 1 484 ? 24.450 -18.015 -26.471 1.00 90.50 484 ALA A C 1
ATOM 3637 O O . ALA A 1 484 ? 24.019 -18.132 -25.317 1.00 90.50 484 ALA A O 1
ATOM 3638 N N . ARG A 1 485 ? 25.655 -18.459 -26.833 1.00 89.94 485 ARG A N 1
ATOM 3639 C CA . ARG A 1 485 ? 26.575 -19.122 -25.911 1.00 89.94 485 ARG A CA 1
ATOM 3640 C C . ARG A 1 485 ? 27.977 -18.568 -26.041 1.00 89.94 485 ARG A C 1
ATOM 3642 O O . ARG A 1 485 ? 28.421 -18.277 -27.148 1.00 89.94 485 ARG A O 1
ATOM 3649 N N . ASP A 1 486 ? 28.661 -18.474 -24.911 1.00 87.12 486 ASP A N 1
ATOM 3650 C CA . ASP A 1 486 ? 30.050 -18.037 -24.857 1.00 87.12 486 ASP A CA 1
ATOM 3651 C C . ASP A 1 486 ? 31.028 -19.154 -25.278 1.00 87.12 486 ASP A C 1
ATOM 3653 O O . ASP A 1 486 ? 30.644 -20.287 -25.598 1.00 87.12 486 ASP A O 1
ATOM 3657 N N . ALA A 1 487 ? 32.329 -18.850 -25.254 1.00 87.62 487 ALA A N 1
ATOM 3658 C CA . ALA A 1 487 ? 33.383 -19.813 -25.578 1.00 87.62 487 ALA A CA 1
ATOM 3659 C C . ALA A 1 487 ? 33.444 -21.017 -24.611 1.00 87.62 487 ALA A C 1
ATOM 3661 O O . ALA A 1 487 ? 33.994 -22.062 -24.969 1.00 87.62 487 ALA A O 1
ATOM 3662 N N . ALA A 1 488 ? 32.877 -20.890 -23.406 1.00 91.12 488 ALA A N 1
ATOM 3663 C CA . ALA A 1 488 ? 32.744 -21.953 -22.412 1.00 91.12 488 ALA A CA 1
ATOM 3664 C C . ALA A 1 488 ? 31.408 -22.718 -22.532 1.00 91.12 488 ALA A C 1
ATOM 3666 O O . ALA A 1 488 ? 31.125 -23.600 -21.716 1.00 91.12 488 ALA A O 1
ATOM 3667 N N . ASN A 1 489 ? 30.614 -22.436 -23.573 1.00 89.12 489 ASN A N 1
ATOM 3668 C CA . ASN A 1 489 ? 29.296 -23.007 -23.840 1.00 89.12 489 ASN A CA 1
ATOM 3669 C C . ASN A 1 489 ? 28.230 -22.661 -22.774 1.00 89.12 489 ASN A C 1
ATOM 3671 O O . ASN A 1 489 ? 27.189 -23.327 -22.694 1.00 89.12 489 ASN A O 1
ATOM 3675 N N . GLN A 1 490 ? 28.458 -21.621 -21.970 1.00 91.06 490 GLN A N 1
ATOM 3676 C CA . GLN A 1 490 ? 27.475 -21.060 -21.045 1.00 91.06 490 GLN A CA 1
ATOM 3677 C C . GLN A 1 490 ? 26.497 -20.157 -21.799 1.00 91.06 490 GLN A C 1
ATOM 3679 O O . GLN A 1 490 ? 26.830 -19.609 -22.844 1.00 91.06 490 GLN A O 1
ATOM 3684 N N . ILE A 1 491 ? 25.259 -20.063 -21.308 1.00 90.81 491 ILE A N 1
ATOM 3685 C CA . ILE A 1 491 ? 24.230 -19.211 -21.915 1.00 90.81 491 ILE A CA 1
ATOM 3686 C C . ILE A 1 491 ? 24.582 -17.750 -21.639 1.00 90.81 491 ILE A C 1
ATOM 3688 O O . ILE A 1 491 ? 24.822 -17.394 -20.488 1.00 90.81 491 ILE A O 1
ATOM 3692 N N . ILE A 1 492 ? 24.576 -16.922 -22.683 1.00 91.25 492 ILE A N 1
ATOM 3693 C CA . ILE A 1 492 ? 24.769 -15.477 -22.550 1.00 91.25 492 ILE A CA 1
ATOM 3694 C C . ILE A 1 492 ? 23.407 -14.839 -22.228 1.00 91.25 492 ILE A C 1
ATOM 3696 O O . ILE A 1 492 ? 22.463 -15.017 -23.015 1.00 91.25 492 ILE A O 1
ATOM 3700 N N . PRO A 1 493 ? 23.272 -14.129 -21.091 1.00 91.88 493 PRO A N 1
ATOM 3701 C CA . PRO A 1 493 ? 22.035 -13.452 -20.722 1.00 91.88 493 PRO A CA 1
ATOM 3702 C C . PRO A 1 493 ? 21.776 -12.249 -21.633 1.00 91.88 493 PRO A C 1
ATOM 3704 O O . PRO A 1 493 ? 22.703 -11.567 -22.063 1.00 91.88 493 PRO A O 1
ATOM 3707 N N . GLY A 1 494 ? 20.504 -11.968 -21.917 1.00 93.06 494 GLY A N 1
ATOM 3708 C CA . GLY A 1 494 ? 20.081 -10.776 -22.654 1.00 93.06 494 GLY A CA 1
ATOM 3709 C C . GLY A 1 494 ? 19.793 -9.616 -21.721 1.00 93.06 494 GLY A C 1
ATOM 3710 O O . GLY A 1 494 ? 18.713 -9.027 -21.791 1.00 93.06 494 GLY A O 1
ATOM 3711 N N . SER A 1 495 ? 20.729 -9.320 -20.821 1.00 95.38 495 SER A N 1
ATOM 3712 C CA . SER A 1 495 ? 20.543 -8.277 -19.820 1.00 95.38 495 SER A CA 1
ATOM 3713 C C . SER A 1 495 ? 20.419 -6.894 -20.458 1.00 95.38 495 SER A C 1
ATOM 3715 O O . SER A 1 495 ? 20.996 -6.621 -21.515 1.00 95.38 495 SER A O 1
ATOM 3717 N N . VAL A 1 496 ? 19.679 -6.007 -19.800 1.00 97.62 496 VAL A N 1
ATOM 3718 C CA . VAL A 1 496 ? 19.802 -4.562 -20.029 1.00 97.62 496 VAL A CA 1
ATOM 3719 C C . VAL A 1 496 ? 20.813 -4.022 -19.034 1.00 97.62 496 VAL A C 1
ATOM 3721 O O . VAL A 1 496 ? 20.625 -4.186 -17.832 1.00 97.62 496 VAL A O 1
ATOM 3724 N N . PHE A 1 497 ? 21.868 -3.374 -19.513 1.00 97.44 497 PHE A N 1
ATOM 3725 C CA . PHE A 1 497 ? 22.912 -2.838 -18.644 1.00 97.44 497 PHE A CA 1
ATOM 3726 C C . PHE A 1 497 ? 22.652 -1.363 -18.358 1.00 97.44 497 PHE A C 1
ATOM 3728 O O . PHE A 1 497 ? 22.505 -0.572 -19.291 1.00 97.44 497 PHE A O 1
ATOM 3735 N N . ILE A 1 498 ? 22.640 -0.980 -17.082 1.00 98.00 498 ILE A N 1
ATOM 3736 C CA . ILE A 1 498 ? 22.639 0.421 -16.652 1.00 98.00 498 ILE A CA 1
ATOM 3737 C C . ILE A 1 498 ? 23.774 0.595 -15.646 1.00 98.00 498 ILE A C 1
ATOM 3739 O O . ILE A 1 498 ? 23.735 0.077 -14.531 1.00 98.00 498 ILE A O 1
ATOM 3743 N N . THR A 1 499 ? 24.822 1.294 -16.068 1.00 96.62 499 THR A N 1
ATOM 3744 C CA . THR A 1 499 ? 26.087 1.379 -15.328 1.00 96.62 499 THR A CA 1
ATOM 3745 C C . THR A 1 499 ? 26.690 2.781 -15.413 1.00 96.62 499 THR A C 1
ATOM 3747 O O . THR A 1 499 ? 26.149 3.681 -16.059 1.00 96.62 499 THR A O 1
ATOM 3750 N N . SER A 1 500 ? 27.829 2.990 -14.759 1.00 94.44 500 SER A N 1
ATOM 3751 C CA . SER A 1 500 ? 28.596 4.230 -14.833 1.00 94.44 500 SER A CA 1
ATOM 3752 C C . SER A 1 500 ? 29.192 4.453 -16.230 1.00 94.44 500 SER A C 1
ATOM 3754 O O . SER A 1 500 ? 29.641 3.522 -16.896 1.00 94.44 500 SER A O 1
ATOM 3756 N N . VAL A 1 501 ? 29.311 5.713 -16.658 1.00 91.94 501 VAL A N 1
ATOM 3757 C CA . VAL A 1 501 ? 30.127 6.093 -17.834 1.00 91.94 501 VAL A CA 1
ATOM 3758 C C . VAL A 1 501 ? 31.608 5.738 -17.681 1.00 91.94 501 VAL A C 1
ATOM 3760 O O . VAL A 1 501 ? 32.346 5.690 -18.667 1.00 91.94 501 VAL A O 1
ATOM 3763 N N . ASN A 1 502 ? 32.036 5.502 -16.443 1.00 90.69 502 ASN A N 1
ATOM 3764 C CA . ASN A 1 502 ? 33.391 5.113 -16.095 1.00 90.69 502 ASN A CA 1
ATOM 3765 C C . ASN A 1 502 ? 33.611 3.590 -16.132 1.00 90.69 502 ASN A C 1
ATOM 3767 O O . ASN A 1 502 ? 34.749 3.147 -16.027 1.00 90.69 502 ASN A O 1
ATOM 3771 N N . ASP A 1 503 ? 32.553 2.791 -16.287 1.00 91.38 503 ASP A N 1
ATOM 3772 C CA . ASP A 1 503 ? 32.653 1.334 -16.394 1.00 91.38 503 ASP A CA 1
ATOM 3773 C C . ASP A 1 503 ? 33.207 0.958 -17.775 1.00 91.38 503 ASP A C 1
ATOM 3775 O O . ASP A 1 503 ? 32.642 1.330 -18.808 1.00 91.38 503 ASP A O 1
ATOM 3779 N N . ASP A 1 504 ? 34.346 0.275 -17.820 1.00 87.94 504 ASP A N 1
ATOM 3780 C CA . ASP A 1 504 ? 34.989 -0.216 -19.041 1.00 87.94 504 ASP A CA 1
ATOM 3781 C C . ASP A 1 504 ? 34.788 -1.723 -19.263 1.00 87.94 504 ASP A C 1
ATOM 3783 O O . ASP A 1 504 ? 35.251 -2.253 -20.271 1.00 87.94 504 ASP A O 1
ATOM 3787 N N . THR A 1 505 ? 34.051 -2.399 -18.375 1.00 89.44 505 THR A N 1
ATOM 3788 C CA . THR A 1 505 ? 33.800 -3.848 -18.448 1.00 89.44 505 THR A CA 1
ATOM 3789 C C . THR A 1 505 ? 32.690 -4.228 -19.428 1.00 89.44 505 THR A C 1
ATOM 3791 O O . THR A 1 505 ? 32.600 -5.380 -19.843 1.00 89.44 505 THR A O 1
ATOM 3794 N N . VAL A 1 506 ? 31.832 -3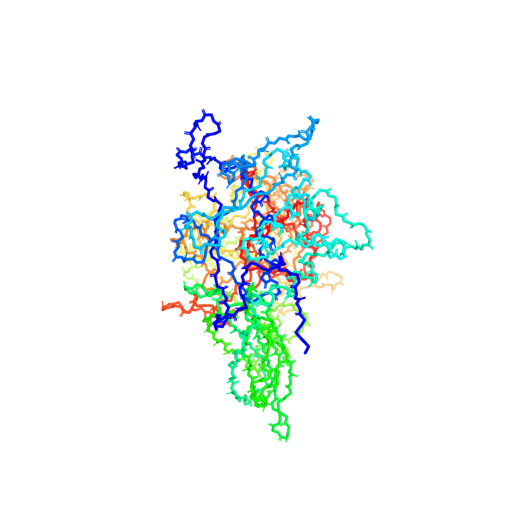.275 -19.803 1.00 90.25 506 VAL A N 1
ATOM 3795 C CA . VAL A 1 506 ? 30.699 -3.486 -20.713 1.00 90.25 506 VAL A CA 1
ATOM 3796 C C . VAL A 1 506 ? 30.490 -2.265 -21.595 1.00 90.25 506 VAL A C 1
ATOM 3798 O O . VAL A 1 506 ? 30.532 -1.139 -21.110 1.00 90.25 506 VAL A O 1
ATOM 3801 N N . GLY A 1 507 ? 30.224 -2.474 -22.880 1.00 87.88 507 GLY A N 1
ATOM 3802 C CA . GLY A 1 507 ? 29.915 -1.445 -23.866 1.00 87.88 507 GLY A CA 1
ATOM 3803 C C . GLY A 1 507 ? 31.069 -0.501 -24.204 1.00 87.88 507 GLY A C 1
ATOM 3804 O O . GLY A 1 507 ? 31.794 0.001 -23.341 1.00 87.88 507 GLY A O 1
ATOM 3805 N N . MET A 1 508 ? 31.181 -0.151 -25.479 1.00 83.38 508 MET A N 1
ATOM 3806 C CA . MET A 1 508 ? 32.170 0.798 -25.967 1.00 83.38 508 MET A CA 1
ATOM 3807 C C . MET A 1 508 ? 31.644 2.239 -26.014 1.00 83.38 508 MET A C 1
ATOM 3809 O O . MET A 1 508 ? 30.440 2.515 -26.042 1.00 83.38 508 MET A O 1
ATOM 3813 N N . GLY A 1 509 ? 32.588 3.180 -26.099 1.00 70.19 509 GLY A N 1
ATOM 3814 C CA . GLY A 1 509 ? 32.308 4.594 -26.354 1.00 70.19 509 GLY A CA 1
ATOM 3815 C C . GLY A 1 509 ? 32.626 5.547 -25.204 1.00 70.19 509 GLY A C 1
ATOM 3816 O O . GLY A 1 509 ? 32.326 6.729 -25.348 1.00 70.19 509 GLY A O 1
ATOM 3817 N N . ASN A 1 510 ? 33.224 5.090 -24.095 1.00 67.38 510 ASN A N 1
ATOM 3818 C CA . ASN A 1 510 ? 33.576 5.948 -22.951 1.00 67.38 510 ASN A CA 1
ATOM 3819 C C . ASN A 1 510 ? 34.317 7.218 -23.424 1.00 67.38 510 ASN A C 1
ATOM 3821 O O . ASN A 1 510 ? 35.248 7.142 -24.230 1.00 67.38 510 ASN A O 1
ATOM 3825 N N . SER A 1 511 ? 33.878 8.399 -22.964 1.00 56.44 511 SER A N 1
ATOM 3826 C CA . SER A 1 511 ? 34.400 9.684 -23.455 1.00 56.44 511 SER A CA 1
ATOM 3827 C C . SER A 1 511 ? 35.931 9.778 -23.300 1.00 56.44 511 SER A C 1
ATOM 3829 O O . SER A 1 511 ? 36.491 9.381 -22.281 1.00 56.44 511 SER A O 1
ATOM 3831 N N . SER A 1 512 ? 36.605 10.271 -24.343 1.00 55.84 512 SER A N 1
ATOM 3832 C CA . SER A 1 512 ? 38.004 9.978 -24.696 1.00 55.84 512 SER A CA 1
ATOM 3833 C C . SER A 1 512 ? 39.103 10.289 -23.662 1.00 55.84 512 SER A C 1
ATOM 3835 O O . SER A 1 512 ? 39.117 11.355 -23.051 1.00 55.84 512 SER A O 1
ATOM 3837 N N . GLY A 1 513 ? 40.134 9.430 -23.656 1.00 54.50 513 GLY A N 1
ATOM 3838 C CA . GLY A 1 513 ? 41.520 9.700 -23.238 1.00 54.50 513 GLY A CA 1
ATOM 3839 C C . GLY A 1 513 ? 41.913 9.133 -21.872 1.00 54.50 513 GLY A C 1
ATOM 3840 O O . GLY A 1 513 ? 42.998 8.570 -21.734 1.00 54.50 513 GLY A O 1
ATOM 3841 N N . PHE A 1 514 ? 41.024 9.260 -20.888 1.00 57.81 514 PHE A N 1
ATOM 3842 C CA . PHE A 1 514 ? 41.179 8.715 -19.541 1.00 57.81 514 PHE A CA 1
ATOM 3843 C C . PHE A 1 514 ? 39.792 8.463 -18.951 1.00 57.81 514 PHE A C 1
ATOM 3845 O O . PHE A 1 514 ? 39.042 9.410 -18.701 1.00 57.81 514 PHE A O 1
ATOM 3852 N N . THR A 1 515 ? 39.467 7.196 -18.730 1.00 65.44 515 THR A N 1
ATOM 3853 C CA . THR A 1 515 ? 38.279 6.776 -17.989 1.00 65.44 515 THR A CA 1
ATOM 3854 C C . THR A 1 515 ? 38.739 6.489 -16.558 1.00 65.44 515 THR A C 1
ATOM 3856 O O . THR A 1 515 ? 39.576 5.606 -16.373 1.00 65.44 515 THR A O 1
ATOM 3859 N N . PRO A 1 516 ? 38.315 7.278 -15.551 1.00 77.38 516 PRO A N 1
ATOM 3860 C CA . PRO A 1 516 ? 38.504 6.911 -14.152 1.00 77.38 516 PRO A CA 1
ATOM 3861 C C . PRO A 1 516 ? 37.910 5.528 -13.880 1.00 77.38 516 PRO A C 1
ATOM 3863 O O . PRO A 1 516 ? 37.028 5.090 -14.605 1.00 77.38 516 PRO A O 1
ATOM 3866 N N . GLU A 1 517 ? 38.351 4.866 -12.817 1.00 86.38 517 GLU A N 1
ATOM 3867 C CA . GLU A 1 517 ? 37.677 3.654 -12.344 1.00 86.38 517 GLU A CA 1
ATOM 3868 C C . GLU A 1 517 ? 36.235 3.987 -11.924 1.00 86.38 517 GLU A C 1
ATOM 3870 O O . GLU A 1 517 ? 36.009 5.028 -11.292 1.00 86.38 517 GLU A O 1
ATOM 3875 N N . ALA A 1 518 ? 35.282 3.122 -12.278 1.00 91.56 518 ALA A N 1
ATOM 3876 C CA . ALA A 1 518 ? 33.887 3.251 -11.871 1.00 91.56 518 ALA A CA 1
ATOM 3877 C C . ALA A 1 518 ? 33.746 3.213 -10.345 1.00 91.56 518 ALA A C 1
ATOM 3879 O O . ALA A 1 518 ? 34.420 2.444 -9.657 1.00 91.56 518 ALA A O 1
ATOM 3880 N N . ARG A 1 519 ? 32.871 4.064 -9.803 1.00 93.88 519 ARG A N 1
ATOM 3881 C CA . ARG A 1 519 ? 32.641 4.171 -8.358 1.00 93.88 519 ARG A CA 1
ATOM 3882 C C . ARG A 1 519 ? 31.165 4.108 -8.030 1.00 93.88 519 ARG A C 1
ATOM 3884 O O . ARG A 1 519 ? 30.332 4.644 -8.754 1.00 93.88 519 ARG A O 1
ATOM 3891 N N . ALA A 1 520 ? 30.869 3.514 -6.880 1.00 95.75 520 ALA A N 1
ATOM 3892 C CA . ALA A 1 520 ? 29.548 3.560 -6.277 1.00 95.75 520 ALA A CA 1
ATOM 3893 C C . ALA A 1 520 ? 29.045 5.016 -6.197 1.00 95.75 520 ALA A C 1
ATOM 3895 O O . ALA A 1 520 ? 29.757 5.897 -5.706 1.00 95.75 520 ALA A O 1
ATOM 3896 N N . GLY A 1 521 ? 27.826 5.266 -6.680 1.00 95.56 521 GLY A N 1
ATOM 3897 C CA . GLY A 1 521 ? 27.208 6.591 -6.700 1.00 95.56 521 GLY A CA 1
ATOM 3898 C C . GLY A 1 521 ? 27.647 7.500 -7.852 1.00 95.56 521 GLY A C 1
ATOM 3899 O O . GLY A 1 521 ? 27.381 8.704 -7.807 1.00 95.56 521 GLY A O 1
ATOM 3900 N N . ASP A 1 522 ? 28.301 6.961 -8.887 1.00 94.69 522 ASP A N 1
ATOM 3901 C CA . ASP A 1 522 ? 28.636 7.712 -10.106 1.00 94.69 522 ASP A CA 1
ATOM 3902 C C . ASP A 1 522 ? 27.378 8.255 -10.810 1.00 94.69 522 ASP A C 1
ATOM 3904 O O . ASP A 1 522 ? 27.416 9.316 -11.443 1.00 94.69 522 ASP A O 1
ATOM 3908 N N . TRP A 1 523 ? 26.246 7.569 -10.657 1.00 96.00 523 TRP A N 1
ATOM 3909 C CA . TRP A 1 523 ? 24.921 8.012 -11.084 1.00 96.00 523 TRP A CA 1
ATOM 3910 C C . TRP A 1 523 ? 23.888 7.748 -9.982 1.00 96.00 523 TRP A C 1
ATOM 3912 O O . TRP A 1 523 ? 24.188 7.081 -8.995 1.00 96.00 523 TRP A O 1
ATOM 3922 N N . GLY A 1 524 ? 22.693 8.327 -10.117 1.00 95.06 524 GLY A N 1
ATOM 3923 C CA . GLY A 1 524 ? 21.616 8.177 -9.136 1.00 95.06 524 GLY A CA 1
ATOM 3924 C C . GLY A 1 524 ? 20.981 6.792 -9.198 1.00 95.06 524 GLY A C 1
ATOM 3925 O O . GLY A 1 524 ? 21.447 5.847 -8.576 1.00 95.06 524 GLY A O 1
ATOM 3926 N N . GLY A 1 525 ? 19.913 6.676 -9.972 1.00 96.75 525 GLY A N 1
ATOM 3927 C CA . GLY A 1 525 ? 19.147 5.445 -10.084 1.00 96.75 525 GLY A CA 1
ATOM 3928 C C . GLY A 1 525 ? 17.964 5.609 -11.024 1.00 96.75 525 GLY A C 1
ATOM 3929 O O . GLY A 1 525 ? 17.863 6.607 -11.754 1.00 96.75 525 GLY A O 1
ATOM 3930 N N . ILE A 1 526 ? 17.070 4.632 -10.985 1.00 98.06 526 ILE A N 1
ATOM 3931 C CA . ILE A 1 526 ? 15.734 4.706 -11.565 1.00 98.06 526 ILE A CA 1
ATOM 3932 C C . ILE A 1 526 ? 14.797 5.226 -10.477 1.00 98.06 526 ILE A C 1
ATOM 3934 O O . ILE A 1 526 ? 14.602 4.569 -9.463 1.00 98.06 526 ILE A O 1
ATOM 3938 N N . ASP A 1 527 ? 14.245 6.415 -10.687 1.00 95.69 527 ASP A N 1
ATOM 3939 C CA . ASP A 1 527 ? 13.396 7.122 -9.731 1.00 95.69 527 ASP A CA 1
ATOM 3940 C C . ASP A 1 527 ? 11.954 7.151 -10.244 1.00 95.69 527 ASP A C 1
ATOM 3942 O O . ASP A 1 527 ? 11.612 7.958 -11.119 1.00 95.69 527 ASP A O 1
ATOM 3946 N N . PHE A 1 528 ? 11.136 6.253 -9.697 1.00 96.12 528 PHE A N 1
ATOM 3947 C CA . PHE A 1 528 ? 9.696 6.196 -9.906 1.00 96.12 528 PHE A CA 1
ATOM 3948 C C . PHE A 1 528 ? 8.987 7.090 -8.886 1.00 96.12 528 PHE A C 1
ATOM 3950 O O . PHE A 1 528 ? 9.085 6.883 -7.675 1.00 96.12 528 PHE A O 1
ATOM 3957 N N . ARG A 1 529 ? 8.263 8.095 -9.382 1.00 90.31 529 ARG A N 1
ATOM 3958 C CA . ARG A 1 529 ? 7.532 9.066 -8.566 1.00 90.31 529 ARG A CA 1
ATOM 3959 C C . ARG A 1 529 ? 6.047 9.030 -8.866 1.00 90.31 529 ARG A C 1
ATOM 3961 O O . ARG A 1 529 ? 5.626 9.370 -9.963 1.00 90.31 529 ARG A O 1
ATOM 3968 N N . GLY A 1 530 ? 5.272 8.634 -7.869 1.00 88.31 530 GLY A N 1
ATOM 3969 C CA . GLY A 1 530 ? 3.813 8.644 -7.885 1.00 88.31 530 GLY A CA 1
ATOM 3970 C C . GLY A 1 530 ? 3.233 9.453 -6.732 1.00 88.31 530 GLY A C 1
ATOM 3971 O O . GLY A 1 530 ? 2.029 9.670 -6.707 1.00 88.31 530 GLY A O 1
ATOM 3972 N N . ASP A 1 531 ? 4.071 9.938 -5.814 1.00 87.06 531 ASP A N 1
ATOM 3973 C CA . ASP A 1 531 ? 3.712 10.750 -4.651 1.00 87.06 531 ASP A CA 1
ATOM 3974 C C . ASP A 1 531 ? 2.937 12.013 -5.042 1.00 87.06 531 ASP A C 1
ATOM 3976 O O . ASP A 1 531 ? 1.801 12.222 -4.620 1.00 87.06 531 ASP A O 1
ATOM 3980 N N . LEU A 1 532 ? 3.507 12.820 -5.935 1.00 87.88 532 LEU A N 1
ATOM 3981 C CA . LEU A 1 532 ? 2.865 14.049 -6.406 1.00 87.88 532 LEU A CA 1
ATOM 3982 C C . LEU A 1 532 ? 1.714 13.794 -7.381 1.00 87.88 532 LEU A C 1
ATOM 3984 O O . LEU A 1 532 ? 0.801 14.610 -7.474 1.00 87.88 532 LEU A O 1
ATOM 3988 N N . ASP A 1 533 ? 1.775 12.692 -8.126 1.00 87.75 533 ASP A N 1
ATOM 3989 C CA . ASP A 1 533 ? 0.764 12.353 -9.129 1.00 87.75 533 ASP A CA 1
ATOM 3990 C C . ASP A 1 533 ? -0.483 11.718 -8.505 1.00 87.75 533 ASP A C 1
ATOM 3992 O O . ASP A 1 533 ? -1.572 11.857 -9.047 1.00 87.75 533 ASP A O 1
ATOM 3996 N N . THR A 1 534 ? -0.339 11.068 -7.350 1.00 85.88 534 THR A N 1
ATOM 3997 C CA . THR A 1 534 ? -1.454 10.497 -6.581 1.00 85.88 534 THR A CA 1
ATOM 3998 C C . THR A 1 534 ? -2.120 11.541 -5.686 1.00 85.88 534 THR A C 1
ATOM 4000 O O . THR A 1 534 ? -3.321 11.454 -5.450 1.00 85.88 534 THR A O 1
ATOM 4003 N N . ALA A 1 535 ? -1.374 12.552 -5.228 1.00 85.88 535 ALA A N 1
ATOM 4004 C CA . ALA A 1 535 ? -1.902 13.627 -4.387 1.00 85.88 535 ALA A CA 1
ATOM 4005 C C . ALA A 1 535 ? -2.831 14.618 -5.125 1.00 85.88 535 ALA A C 1
ATOM 4007 O O . ALA A 1 535 ? -3.570 15.359 -4.479 1.00 85.88 535 ALA A O 1
ATOM 4008 N N . ASP A 1 536 ? -2.792 14.665 -6.460 1.00 85.38 536 ASP A N 1
ATOM 4009 C CA . ASP A 1 536 ? -3.611 15.556 -7.292 1.00 85.38 536 ASP A CA 1
ATOM 4010 C C . ASP A 1 536 ? -4.581 14.735 -8.153 1.00 85.38 536 ASP A C 1
ATOM 4012 O O . ASP A 1 536 ? -4.199 14.172 -9.177 1.00 85.38 536 ASP A O 1
ATOM 4016 N N . GLU A 1 537 ? -5.857 14.693 -7.759 1.00 81.62 537 GLU A N 1
ATOM 4017 C CA . GLU A 1 537 ? -6.905 13.905 -8.429 1.00 81.62 537 GLU A CA 1
ATOM 4018 C C . GLU A 1 537 ? -7.146 14.296 -9.900 1.00 81.62 537 GLU A C 1
ATOM 4020 O O . GLU A 1 537 ? -7.762 13.537 -10.651 1.00 81.62 537 GLU A O 1
ATOM 4025 N N . LEU A 1 538 ? -6.676 15.472 -10.339 1.00 85.62 538 LEU A N 1
ATOM 4026 C CA . LEU A 1 538 ? -6.772 15.897 -11.738 1.00 85.62 538 LEU A CA 1
ATOM 4027 C C . LEU A 1 538 ? -5.741 15.201 -12.634 1.00 85.62 538 LEU A C 1
ATOM 4029 O O . LEU A 1 538 ? -5.879 15.229 -13.862 1.00 85.62 538 LEU A O 1
ATOM 4033 N N . ARG A 1 539 ? -4.708 14.594 -12.043 1.00 88.44 539 ARG A N 1
ATOM 4034 C CA . ARG A 1 539 ? -3.662 13.876 -12.766 1.00 88.44 539 ARG A CA 1
ATOM 4035 C C . ARG A 1 539 ? -4.050 12.428 -12.947 1.00 88.44 539 ARG A C 1
ATOM 4037 O O . ARG A 1 539 ? -4.587 11.762 -12.065 1.00 88.44 539 ARG A O 1
ATOM 4044 N N . ARG A 1 540 ? -3.743 11.908 -14.130 1.00 86.25 540 ARG A N 1
ATOM 4045 C CA . ARG A 1 540 ? -4.034 10.516 -14.436 1.00 86.25 540 ARG A CA 1
ATOM 4046 C C . ARG A 1 540 ? -2.977 9.615 -13.802 1.00 86.25 540 ARG A C 1
ATOM 4048 O O . ARG A 1 540 ? -1.826 9.620 -14.231 1.00 86.25 540 ARG A O 1
ATOM 4055 N N . ASN A 1 541 ? -3.399 8.773 -12.864 1.00 86.81 541 ASN A N 1
ATOM 4056 C CA . ASN A 1 541 ? -2.600 7.666 -12.348 1.00 86.81 541 ASN A CA 1
ATOM 4057 C C . ASN A 1 541 ? -3.202 6.329 -12.810 1.00 86.81 541 ASN A C 1
ATOM 4059 O O . ASN A 1 541 ? -4.319 5.975 -12.436 1.00 86.81 541 ASN A O 1
ATOM 4063 N N . ARG A 1 542 ? -2.450 5.572 -13.616 1.00 87.31 542 ARG A N 1
ATOM 4064 C CA . ARG A 1 542 ? -2.877 4.259 -14.128 1.00 87.31 542 ARG A CA 1
ATOM 4065 C C . ARG A 1 542 ? -3.020 3.199 -13.049 1.00 87.31 542 ARG A C 1
ATOM 4067 O O . ARG A 1 542 ? -3.816 2.281 -13.222 1.00 87.31 542 ARG A O 1
ATOM 4074 N N . GLU A 1 543 ? -2.306 3.323 -11.938 1.00 88.62 543 GLU A N 1
ATOM 4075 C CA . GLU A 1 543 ? -2.448 2.369 -10.844 1.00 88.62 543 GLU A CA 1
ATOM 4076 C C . GLU A 1 543 ? -3.849 2.442 -10.210 1.00 88.62 543 GLU A C 1
ATOM 4078 O O . GLU A 1 543 ? -4.356 1.418 -9.764 1.00 88.62 543 GLU A O 1
ATOM 4083 N N . ASN A 1 544 ? -4.528 3.598 -10.273 1.00 85.31 544 ASN A N 1
ATOM 4084 C CA . ASN A 1 544 ? -5.933 3.739 -9.858 1.00 85.31 544 ASN A CA 1
ATOM 4085 C C . ASN A 1 544 ? -6.917 3.076 -10.840 1.00 85.31 544 ASN A C 1
ATOM 4087 O O . ASN A 1 544 ? -8.062 2.820 -10.487 1.00 85.31 544 ASN A O 1
ATOM 4091 N N . GLU A 1 545 ? -6.477 2.793 -12.067 1.00 84.88 545 GLU A N 1
ATOM 4092 C CA . GLU A 1 545 ? -7.233 2.058 -13.090 1.00 84.88 545 GLU A CA 1
ATOM 4093 C C . GLU A 1 545 ? -6.917 0.549 -13.057 1.00 84.88 545 GLU A C 1
ATOM 4095 O O . GLU A 1 545 ? -7.351 -0.195 -13.937 1.00 84.88 545 GLU A O 1
ATOM 4100 N N . GLY A 1 546 ? -6.120 0.087 -12.086 1.00 88.19 546 GLY A N 1
ATOM 4101 C CA . GLY A 1 546 ? -5.629 -1.287 -12.054 1.00 88.19 546 GLY A CA 1
ATOM 4102 C C . GLY A 1 546 ? -4.693 -1.600 -13.222 1.00 88.19 546 GLY A C 1
ATOM 4103 O O . GLY A 1 546 ? -4.822 -2.635 -13.874 1.00 88.19 546 GLY A O 1
ATOM 4104 N N . VAL A 1 547 ? -3.779 -0.679 -13.543 1.00 89.31 547 VAL A N 1
ATOM 4105 C CA . VAL A 1 547 ? -2.795 -0.841 -14.619 1.00 89.31 547 VAL A CA 1
ATOM 4106 C C . VAL A 1 547 ? -1.389 -0.509 -14.115 1.00 89.31 547 VAL A C 1
ATOM 4108 O O . VAL A 1 547 ? -1.052 0.652 -13.891 1.00 89.31 547 VAL A O 1
ATOM 4111 N N . PHE A 1 548 ? -0.537 -1.534 -14.008 1.00 91.75 548 PHE A N 1
ATOM 4112 C CA . PHE A 1 548 ? 0.840 -1.429 -13.505 1.00 91.75 548 PHE A CA 1
ATOM 4113 C C . PHE A 1 548 ? 1.855 -1.587 -14.643 1.00 91.75 548 PHE A C 1
ATOM 4115 O O . PHE A 1 548 ? 2.221 -2.700 -15.014 1.00 91.75 548 PHE A O 1
ATOM 4122 N N . LEU A 1 549 ? 2.291 -0.467 -15.235 1.00 92.69 549 LEU A N 1
ATOM 4123 C CA . LEU A 1 549 ? 3.190 -0.479 -16.402 1.00 92.69 549 LEU A CA 1
ATOM 4124 C C . LEU A 1 549 ? 4.681 -0.466 -16.058 1.00 92.69 549 LEU A C 1
ATOM 4126 O O . LEU A 1 549 ? 5.476 -0.858 -16.911 1.00 92.69 549 LEU A O 1
ATOM 4130 N N . ASN A 1 550 ? 5.058 0.016 -14.872 1.00 95.56 550 ASN A N 1
ATOM 4131 C CA . ASN A 1 550 ? 6.458 0.124 -14.473 1.00 95.56 550 ASN A CA 1
ATOM 4132 C C . ASN A 1 550 ? 7.034 -1.268 -14.210 1.00 95.56 550 ASN A C 1
ATOM 4134 O O . ASN A 1 550 ? 6.574 -1.980 -13.316 1.00 95.56 550 ASN A O 1
ATOM 4138 N N . HIS A 1 551 ? 8.029 -1.655 -15.006 1.00 95.00 551 HIS A N 1
ATOM 4139 C CA . HIS A 1 551 ? 8.548 -3.020 -15.017 1.00 95.00 551 HIS A CA 1
ATOM 4140 C C . HIS A 1 551 ? 10.057 -3.033 -15.225 1.00 95.00 551 HIS A C 1
ATOM 4142 O O . HIS A 1 551 ? 10.567 -2.389 -16.139 1.00 95.00 551 HIS A O 1
ATOM 4148 N N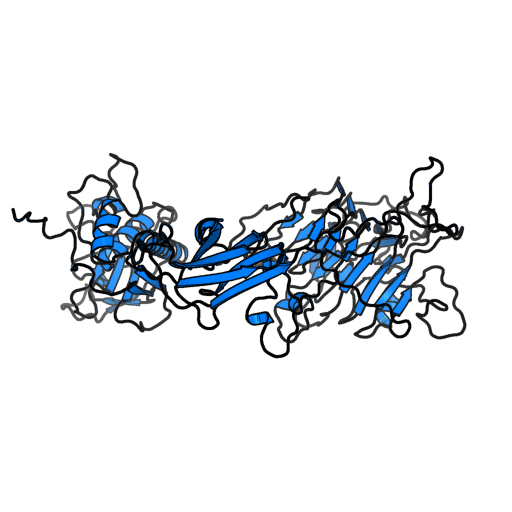 . ILE A 1 552 ? 10.776 -3.794 -14.410 1.00 96.81 552 ILE A N 1
ATOM 4149 C CA . ILE A 1 552 ? 12.208 -4.040 -14.541 1.00 96.81 552 ILE A CA 1
ATOM 4150 C C . ILE A 1 552 ? 12.412 -5.547 -14.509 1.00 96.81 552 ILE A C 1
ATOM 4152 O O . ILE A 1 552 ? 12.093 -6.204 -13.522 1.00 96.81 552 ILE A O 1
ATOM 4156 N N . GLN A 1 553 ? 12.948 -6.103 -15.591 1.00 94.88 553 GLN A N 1
ATOM 4157 C CA . GLN A 1 553 ? 13.314 -7.511 -15.650 1.00 94.88 553 GLN A CA 1
ATOM 4158 C C . GLN A 1 553 ? 14.679 -7.725 -16.283 1.00 94.88 553 GLN A C 1
ATOM 4160 O O . GLN A 1 553 ? 15.008 -7.069 -17.276 1.00 94.88 553 GLN A O 1
ATOM 4165 N N . PHE A 1 554 ? 15.440 -8.683 -15.743 1.00 96.00 554 PHE A N 1
ATOM 4166 C CA . PHE A 1 554 ? 16.769 -9.050 -16.248 1.00 96.00 554 PHE A CA 1
ATOM 4167 C C . PHE A 1 554 ? 17.654 -7.819 -16.508 1.00 96.00 554 PHE A C 1
ATOM 4169 O O . PHE A 1 554 ? 18.359 -7.732 -17.515 1.00 96.00 554 PHE A O 1
ATOM 4176 N N . ALA A 1 555 ? 17.576 -6.830 -15.618 1.00 97.75 555 ALA A N 1
ATOM 4177 C CA . ALA A 1 555 ? 18.432 -5.656 -15.656 1.00 97.75 555 ALA A CA 1
ATOM 4178 C C . ALA A 1 555 ? 19.714 -5.921 -14.861 1.00 97.75 555 ALA A C 1
ATOM 4180 O O . ALA A 1 555 ? 19.690 -6.629 -13.859 1.00 97.75 555 ALA A O 1
ATOM 4181 N N . ASP A 1 556 ? 20.824 -5.339 -15.293 1.00 97.81 556 ASP A N 1
ATOM 4182 C CA . ASP A 1 556 ? 22.091 -5.314 -14.569 1.00 97.81 556 ASP A CA 1
ATOM 4183 C C . ASP A 1 556 ? 22.401 -3.857 -14.208 1.00 97.81 556 ASP A C 1
ATOM 4185 O O . ASP A 1 556 ? 22.788 -3.056 -15.066 1.00 97.81 556 ASP A O 1
ATOM 4189 N N . LEU A 1 557 ? 22.123 -3.504 -12.950 1.00 98.31 557 LEU A N 1
ATOM 4190 C CA . LEU A 1 557 ? 22.253 -2.162 -12.397 1.00 98.31 557 LEU A CA 1
ATOM 4191 C C . LEU A 1 557 ? 23.509 -2.096 -11.526 1.00 98.31 557 LEU A C 1
ATOM 4193 O O . LEU A 1 557 ? 23.606 -2.779 -10.501 1.00 98.31 557 LEU A O 1
ATOM 4197 N N . ARG A 1 558 ? 24.471 -1.253 -11.912 1.00 97.31 558 ARG A N 1
ATOM 4198 C CA . ARG A 1 558 ? 25.755 -1.126 -11.204 1.00 97.31 558 ARG A CA 1
ATOM 4199 C C . ARG A 1 558 ? 26.088 0.315 -10.876 1.00 97.31 558 ARG A C 1
ATOM 4201 O O . ARG A 1 558 ? 25.788 1.215 -11.659 1.00 97.31 558 ARG A O 1
ATOM 4208 N N . TYR A 1 559 ? 26.780 0.529 -9.759 1.00 97.56 559 TYR A N 1
ATOM 4209 C CA . TYR A 1 559 ? 27.365 1.827 -9.398 1.00 97.56 559 TYR A CA 1
ATOM 4210 C C . TYR A 1 559 ? 26.350 2.973 -9.201 1.00 97.56 559 TYR A C 1
ATOM 4212 O O . TYR A 1 559 ? 26.712 4.146 -9.321 1.00 97.56 559 TYR A O 1
ATOM 4220 N N . GLY A 1 560 ? 25.090 2.647 -8.888 1.00 96.81 560 GLY A N 1
ATOM 4221 C CA . GLY A 1 560 ? 24.041 3.625 -8.568 1.00 96.81 560 GLY A CA 1
ATOM 4222 C C . GLY A 1 560 ? 24.141 4.149 -7.129 1.00 96.81 560 GLY A C 1
ATOM 4223 O O . GLY A 1 560 ? 25.155 3.957 -6.452 1.00 96.81 560 GLY A O 1
ATOM 4224 N N . GLY A 1 561 ? 23.087 4.791 -6.625 1.00 95.50 561 GLY A N 1
ATOM 4225 C CA . GLY A 1 561 ? 23.026 5.344 -5.265 1.00 95.50 561 GLY A CA 1
ATOM 4226 C C . GLY A 1 561 ? 23.611 6.755 -5.126 1.00 95.50 561 GLY A C 1
ATOM 4227 O O . GLY A 1 561 ? 23.964 7.181 -4.029 1.00 95.50 561 GLY A O 1
ATOM 4228 N N . GLY A 1 562 ? 23.810 7.469 -6.234 1.00 94.19 562 GLY A N 1
ATOM 4229 C CA . GLY A 1 562 ? 24.450 8.782 -6.270 1.00 94.19 562 GLY A CA 1
ATOM 4230 C C . GLY A 1 562 ? 23.501 9.947 -5.988 1.00 94.19 562 GLY A C 1
ATOM 4231 O O . GLY A 1 562 ? 22.292 9.888 -6.212 1.00 94.19 562 GLY A O 1
ATOM 4232 N N . ALA A 1 563 ? 24.069 11.068 -5.543 1.00 92.12 563 ALA A N 1
ATOM 4233 C CA . ALA A 1 563 ? 23.320 12.299 -5.324 1.00 92.12 563 ALA A CA 1
ATOM 4234 C C . ALA A 1 563 ? 23.178 13.110 -6.625 1.00 92.12 563 ALA A C 1
ATOM 4236 O O . ALA A 1 563 ? 24.172 13.581 -7.184 1.00 92.12 563 ALA A O 1
ATOM 4237 N N . VAL A 1 564 ? 21.943 13.328 -7.075 1.00 91.31 564 VAL A N 1
ATOM 4238 C CA . VAL A 1 564 ? 21.607 14.005 -8.338 1.00 91.31 564 VAL A CA 1
ATOM 4239 C C . VAL A 1 564 ? 20.760 15.254 -8.100 1.00 91.31 564 VAL A C 1
ATOM 4241 O O . VAL A 1 564 ? 20.102 15.392 -7.070 1.00 91.31 564 VAL A O 1
ATOM 4244 N N . SER A 1 565 ? 20.786 16.201 -9.042 1.00 88.56 565 SER A N 1
ATOM 4245 C CA . SER A 1 565 ? 19.963 17.412 -8.946 1.00 88.56 565 SER A CA 1
ATOM 4246 C C . SER A 1 565 ? 18.540 17.140 -9.440 1.00 88.56 565 SER A C 1
ATOM 4248 O O . SER A 1 565 ? 18.342 16.800 -10.605 1.00 88.56 565 SER A O 1
ATOM 4250 N N . ILE A 1 566 ? 17.552 17.315 -8.562 1.00 84.44 566 ILE A N 1
ATOM 4251 C CA . ILE A 1 566 ? 16.120 17.165 -8.847 1.00 84.44 566 ILE A CA 1
ATOM 4252 C C . ILE A 1 566 ? 15.418 18.431 -8.361 1.00 84.44 566 ILE A C 1
ATOM 4254 O O . ILE A 1 566 ? 15.526 18.794 -7.192 1.00 84.44 566 ILE A O 1
ATOM 4258 N N . GLY A 1 567 ? 14.755 19.159 -9.263 1.00 76.31 567 GLY A N 1
ATOM 4259 C CA . GLY A 1 567 ? 14.091 20.423 -8.909 1.00 76.31 567 GLY A CA 1
ATOM 4260 C C . GLY A 1 567 ? 15.032 21.481 -8.305 1.00 76.31 567 GLY A C 1
ATOM 4261 O O . GLY A 1 567 ? 14.587 22.337 -7.551 1.00 76.31 567 GLY A O 1
ATOM 4262 N N . GLY A 1 568 ? 16.340 21.407 -8.590 1.00 79.75 568 GLY A N 1
ATOM 4263 C CA . GLY A 1 568 ? 17.362 22.300 -8.030 1.00 79.75 568 GLY A CA 1
ATOM 4264 C C . GLY A 1 568 ? 17.934 21.874 -6.672 1.00 79.75 568 GLY A C 1
ATOM 4265 O O . GLY A 1 568 ? 18.907 22.476 -6.220 1.00 79.75 568 GLY A O 1
ATOM 4266 N N . ARG A 1 569 ? 17.405 20.815 -6.044 1.00 83.38 569 ARG A N 1
ATOM 4267 C CA . ARG A 1 569 ? 17.943 20.223 -4.810 1.00 83.38 569 ARG A CA 1
ATOM 4268 C C . ARG A 1 569 ? 18.790 18.998 -5.132 1.00 83.38 569 ARG A C 1
ATOM 4270 O O . ARG A 1 569 ? 18.480 18.251 -6.054 1.00 83.38 569 ARG A O 1
ATOM 4277 N N . GLN A 1 570 ? 19.862 18.788 -4.375 1.00 88.38 570 GLN A N 1
ATOM 4278 C CA . GLN A 1 570 ? 20.645 17.561 -4.460 1.00 88.38 570 GLN A CA 1
ATOM 4279 C C . GLN A 1 570 ? 19.988 16.481 -3.593 1.00 88.38 570 GLN A C 1
ATOM 4281 O O . GLN A 1 570 ? 19.806 16.681 -2.393 1.00 88.38 570 GLN A O 1
ATOM 4286 N N . VAL A 1 571 ? 19.604 15.370 -4.216 1.00 88.94 571 VAL A N 1
ATOM 4287 C CA . VAL A 1 571 ? 18.877 14.260 -3.587 1.00 88.94 571 VAL A CA 1
ATOM 4288 C C . VAL A 1 571 ? 19.589 12.958 -3.935 1.00 88.94 571 VAL A C 1
ATOM 4290 O O . VAL A 1 571 ? 19.980 12.760 -5.086 1.00 88.94 571 VAL A O 1
ATOM 4293 N N . VAL A 1 572 ? 19.793 12.095 -2.941 1.00 91.62 572 VAL A N 1
ATOM 4294 C CA . VAL A 1 572 ? 20.303 10.733 -3.152 1.00 91.62 572 VAL A CA 1
ATOM 4295 C C . VAL A 1 572 ? 19.176 9.886 -3.726 1.00 91.62 572 VAL A C 1
ATOM 4297 O O . VAL A 1 572 ? 18.066 9.916 -3.203 1.00 91.62 572 VAL A O 1
ATOM 4300 N N . VAL A 1 573 ? 19.461 9.175 -4.813 1.00 93.94 573 VAL A N 1
ATOM 4301 C CA . VAL A 1 573 ? 18.519 8.260 -5.462 1.00 93.94 573 VAL A CA 1
ATOM 4302 C C . VAL A 1 573 ? 19.142 6.877 -5.433 1.00 93.94 573 VAL A C 1
ATOM 4304 O O . VAL A 1 573 ? 20.247 6.700 -5.948 1.00 93.94 573 VAL A O 1
ATOM 4307 N N . SER A 1 574 ? 18.448 5.921 -4.824 1.00 96.00 574 SER A N 1
ATOM 4308 C CA . SER A 1 574 ? 18.853 4.511 -4.803 1.00 96.00 574 SER A CA 1
ATOM 4309 C C . SER A 1 574 ? 18.783 3.926 -6.226 1.00 96.00 574 SER A C 1
ATOM 4311 O O . SER A 1 574 ? 18.020 4.446 -7.038 1.00 96.00 574 SER A O 1
ATOM 4313 N N . PRO A 1 575 ? 19.531 2.860 -6.578 1.00 97.56 575 PRO A N 1
ATOM 4314 C CA . PRO A 1 575 ? 19.521 2.280 -7.927 1.00 97.56 575 PRO A CA 1
ATOM 4315 C C . PRO A 1 575 ? 18.114 2.007 -8.464 1.00 97.56 575 PRO A C 1
ATOM 4317 O O . PRO A 1 575 ? 17.855 2.268 -9.639 1.00 97.56 575 PRO A O 1
ATOM 4320 N N . ILE A 1 576 ? 17.207 1.553 -7.595 1.00 98.25 576 ILE A N 1
ATOM 4321 C CA . ILE A 1 576 ? 15.763 1.571 -7.824 1.00 98.25 576 ILE A CA 1
ATOM 4322 C C . ILE A 1 576 ? 15.106 2.280 -6.644 1.00 98.25 576 ILE A C 1
ATOM 4324 O O . ILE A 1 576 ? 15.274 1.873 -5.497 1.00 98.25 576 ILE A O 1
ATOM 4328 N N . ASP A 1 577 ? 14.360 3.338 -6.920 1.00 95.94 577 ASP A N 1
ATOM 4329 C CA . ASP A 1 577 ? 13.743 4.181 -5.908 1.00 95.94 577 ASP A CA 1
ATOM 4330 C C . ASP A 1 577 ? 12.268 4.394 -6.250 1.00 95.94 577 ASP A C 1
ATOM 4332 O O . ASP A 1 577 ? 11.941 4.871 -7.338 1.00 95.94 577 ASP A O 1
ATOM 4336 N N . MET A 1 578 ? 11.383 4.011 -5.336 1.00 95.81 578 MET A N 1
ATOM 4337 C CA . MET A 1 578 ? 9.935 4.023 -5.515 1.00 95.81 578 MET A CA 1
ATOM 4338 C C . MET A 1 578 ? 9.296 4.961 -4.495 1.00 95.81 578 MET A C 1
ATOM 4340 O O . MET A 1 578 ? 9.533 4.857 -3.294 1.00 95.81 578 MET A O 1
ATOM 4344 N N . ALA A 1 579 ? 8.481 5.893 -4.973 1.00 91.81 579 ALA A N 1
ATOM 4345 C CA . ALA A 1 579 ? 7.658 6.743 -4.123 1.00 91.81 579 ALA A CA 1
ATOM 4346 C C . ALA A 1 579 ? 6.194 6.543 -4.505 1.00 91.81 579 ALA A C 1
ATOM 4348 O O . ALA A 1 579 ? 5.764 7.036 -5.551 1.00 91.81 579 ALA A O 1
ATOM 4349 N N . ILE A 1 580 ? 5.460 5.783 -3.685 1.00 90.69 580 ILE A N 1
ATOM 4350 C CA . ILE A 1 580 ? 4.063 5.335 -3.864 1.00 90.69 580 ILE A CA 1
ATOM 4351 C C . ILE A 1 580 ? 3.861 4.380 -5.059 1.00 90.69 580 ILE A C 1
ATOM 4353 O O . ILE A 1 580 ? 2.970 3.537 -5.049 1.00 90.69 580 ILE A O 1
ATOM 4357 N N . THR A 1 581 ? 4.711 4.449 -6.080 1.00 92.69 581 THR A N 1
ATOM 4358 C CA . THR A 1 581 ? 4.643 3.613 -7.284 1.00 92.69 581 THR A CA 1
ATOM 4359 C C . THR A 1 581 ? 4.970 2.155 -7.015 1.00 92.69 581 THR A C 1
ATOM 4361 O O . THR A 1 581 ? 6.021 1.839 -6.455 1.00 92.69 581 THR A O 1
ATOM 4364 N N . ARG A 1 582 ? 4.158 1.258 -7.561 1.00 94.50 582 ARG A N 1
ATOM 4365 C CA . ARG A 1 582 ? 4.241 -0.186 -7.342 1.00 94.50 582 ARG A CA 1
ATOM 4366 C C . ARG A 1 582 ? 4.779 -0.896 -8.575 1.00 94.50 582 ARG A C 1
ATOM 4368 O O . ARG A 1 582 ? 4.040 -1.531 -9.326 1.00 94.50 582 ARG A O 1
ATOM 4375 N N . ALA A 1 583 ? 6.083 -0.777 -8.805 1.00 94.50 583 ALA A N 1
ATOM 4376 C CA . ALA A 1 583 ? 6.735 -1.409 -9.949 1.00 94.50 583 ALA A CA 1
ATOM 4377 C C . ALA A 1 583 ? 6.853 -2.936 -9.784 1.00 94.50 583 ALA A C 1
ATOM 4379 O O . ALA A 1 583 ? 6.873 -3.470 -8.676 1.00 94.50 583 ALA A O 1
ATOM 4380 N N . THR A 1 584 ? 6.954 -3.650 -10.903 1.00 94.56 584 THR A N 1
ATOM 4381 C CA . THR A 1 584 ? 7.369 -5.059 -10.924 1.00 94.56 584 THR A CA 1
ATOM 4382 C C . THR A 1 584 ? 8.872 -5.124 -11.181 1.00 94.56 584 THR A C 1
ATOM 4384 O O . THR A 1 584 ? 9.345 -4.560 -12.164 1.00 94.56 584 THR A O 1
ATOM 4387 N N . ILE A 1 585 ? 9.631 -5.787 -10.311 1.00 95.44 585 ILE A N 1
ATOM 4388 C CA . ILE A 1 585 ? 11.093 -5.871 -10.363 1.00 95.44 585 ILE A CA 1
ATOM 4389 C C . ILE A 1 585 ? 11.487 -7.339 -10.212 1.00 95.44 585 ILE A C 1
ATOM 4391 O O . ILE A 1 585 ? 11.446 -7.890 -9.112 1.00 95.44 585 ILE A O 1
ATOM 4395 N N . ILE A 1 586 ? 11.865 -7.987 -11.311 1.00 93.88 586 ILE A N 1
ATOM 4396 C CA . ILE A 1 586 ? 12.120 -9.430 -11.324 1.00 93.88 586 ILE A CA 1
ATOM 4397 C C . ILE A 1 586 ? 13.466 -9.793 -11.949 1.00 93.88 586 ILE A C 1
ATOM 4399 O O . ILE A 1 586 ? 13.907 -9.171 -12.915 1.00 93.88 586 ILE A O 1
ATOM 4403 N N . ASN A 1 587 ? 14.112 -10.842 -11.440 1.00 94.38 587 ASN A N 1
ATOM 4404 C CA . ASN A 1 587 ? 15.309 -11.452 -12.034 1.00 94.38 587 ASN A CA 1
ATOM 4405 C C . ASN A 1 587 ? 16.425 -10.453 -12.405 1.00 94.38 587 ASN A C 1
ATOM 4407 O O . ASN A 1 587 ? 17.108 -10.639 -13.412 1.00 94.38 587 ASN A O 1
ATOM 4411 N N . SER A 1 588 ? 16.571 -9.363 -11.650 1.00 96.62 588 SER A N 1
ATOM 4412 C CA . SER A 1 588 ? 17.527 -8.289 -11.931 1.00 96.62 588 SER A CA 1
ATOM 4413 C C . SER A 1 588 ? 18.674 -8.287 -10.925 1.00 96.62 588 SER A C 1
ATOM 4415 O O . SER A 1 588 ? 18.514 -8.693 -9.776 1.00 96.62 588 SER A O 1
ATOM 4417 N N . ASN A 1 589 ? 19.836 -7.811 -11.360 1.00 97.75 589 ASN A N 1
ATOM 4418 C CA . ASN A 1 589 ? 21.038 -7.691 -10.550 1.00 97.75 589 ASN A CA 1
ATOM 4419 C C . ASN A 1 589 ? 21.228 -6.232 -10.133 1.00 97.75 589 ASN A C 1
ATOM 4421 O O . ASN A 1 589 ? 21.219 -5.344 -10.985 1.00 97.75 589 ASN A O 1
ATOM 4425 N N . VAL A 1 590 ? 21.441 -5.987 -8.841 1.00 98.25 590 VAL A N 1
ATOM 4426 C CA . VAL A 1 590 ? 21.784 -4.660 -8.312 1.00 98.25 590 VAL A CA 1
ATOM 4427 C C . VAL A 1 590 ? 23.046 -4.773 -7.473 1.00 98.25 590 VAL A C 1
ATOM 4429 O O . VAL A 1 590 ? 23.039 -5.405 -6.415 1.00 98.25 590 VAL A O 1
ATOM 4432 N N . THR A 1 591 ? 24.141 -4.178 -7.948 1.00 98.25 591 THR A N 1
ATOM 4433 C CA . THR A 1 591 ? 25.452 -4.328 -7.297 1.00 98.25 591 THR A CA 1
ATOM 4434 C C . THR A 1 591 ? 26.263 -3.042 -7.232 1.00 98.25 591 THR A C 1
ATOM 4436 O O . THR A 1 591 ? 26.047 -2.113 -8.013 1.00 98.25 591 THR A O 1
ATOM 4439 N N . LEU A 1 592 ? 27.238 -3.000 -6.318 1.00 97.44 592 LEU A N 1
ATOM 4440 C CA . LEU A 1 592 ? 28.266 -1.952 -6.251 1.00 97.44 592 LEU A CA 1
ATOM 4441 C C . LEU A 1 592 ? 27.704 -0.530 -6.056 1.00 97.44 592 LEU A C 1
ATOM 4443 O O . LEU A 1 592 ? 28.309 0.445 -6.509 1.00 97.44 592 LEU A O 1
ATOM 4447 N N . SER A 1 593 ? 26.540 -0.389 -5.419 1.00 97.50 593 SER A N 1
ATOM 4448 C CA . SER A 1 593 ? 25.851 0.901 -5.273 1.00 97.50 593 SER A CA 1
ATOM 4449 C C . SER A 1 593 ? 26.153 1.599 -3.945 1.00 97.50 593 SER A C 1
ATOM 4451 O O . SER A 1 593 ? 26.392 0.958 -2.923 1.00 97.50 593 SER A O 1
ATOM 4453 N N . ALA A 1 594 ? 26.125 2.936 -3.952 1.00 97.06 594 ALA A N 1
ATOM 4454 C CA . ALA A 1 594 ? 26.470 3.772 -2.795 1.00 97.06 594 ALA A CA 1
ATOM 4455 C C . ALA A 1 594 ? 25.336 3.927 -1.768 1.00 97.06 594 ALA A C 1
ATOM 4457 O O . ALA A 1 594 ? 25.565 4.478 -0.691 1.00 97.06 594 ALA A O 1
ATOM 4458 N N . ASP A 1 595 ? 24.146 3.416 -2.070 1.00 95.25 595 ASP A N 1
ATOM 4459 C CA . ASP A 1 595 ? 22.960 3.453 -1.212 1.00 95.25 595 ASP A CA 1
ATOM 4460 C C . ASP A 1 595 ? 22.335 2.046 -1.112 1.00 95.25 595 ASP A C 1
ATOM 4462 O O . ASP A 1 595 ? 22.942 1.062 -1.550 1.00 95.25 595 ASP A O 1
ATOM 4466 N N . ALA A 1 596 ? 21.146 1.927 -0.520 1.00 96.25 596 ALA A N 1
ATOM 4467 C CA . ALA A 1 596 ? 20.351 0.708 -0.598 1.00 96.25 596 ALA A CA 1
ATOM 4468 C C . ALA A 1 596 ? 20.104 0.282 -2.045 1.00 96.25 596 ALA A C 1
ATOM 4470 O O . ALA A 1 596 ? 19.941 1.130 -2.915 1.00 96.25 596 ALA A O 1
ATOM 4471 N N . ALA A 1 597 ? 20.067 -1.025 -2.302 1.00 97.00 597 ALA A N 1
ATOM 4472 C CA . ALA A 1 597 ? 19.814 -1.560 -3.638 1.00 97.00 597 ALA A CA 1
ATOM 4473 C C . ALA A 1 597 ? 18.449 -1.128 -4.192 1.00 97.00 597 ALA A C 1
ATOM 4475 O O . ALA A 1 597 ? 18.325 -0.776 -5.367 1.00 97.00 597 ALA A O 1
ATOM 4476 N N . MET A 1 598 ? 17.440 -1.133 -3.323 1.00 97.38 598 MET A N 1
ATOM 4477 C CA . MET A 1 598 ? 16.104 -0.638 -3.612 1.00 97.38 598 MET A CA 1
ATOM 4478 C C . MET A 1 598 ? 15.633 0.237 -2.450 1.00 97.38 598 MET A C 1
ATOM 4480 O O . MET A 1 598 ? 15.983 -0.031 -1.299 1.00 97.38 598 MET A O 1
ATOM 4484 N N . ALA A 1 599 ? 14.822 1.250 -2.730 1.00 95.56 599 ALA A N 1
ATOM 4485 C CA . ALA A 1 599 ? 14.149 2.045 -1.711 1.00 95.56 599 ALA A CA 1
ATOM 4486 C C . ALA A 1 599 ? 12.675 2.259 -2.064 1.00 95.56 599 ALA A C 1
ATOM 4488 O O . ALA A 1 599 ? 12.327 2.363 -3.241 1.00 95.56 599 ALA A O 1
ATOM 4489 N N . ALA A 1 600 ? 11.825 2.321 -1.043 1.00 94.62 600 ALA A N 1
ATOM 4490 C CA . ALA A 1 600 ? 10.391 2.543 -1.174 1.00 94.62 600 ALA A CA 1
ATOM 4491 C C . ALA A 1 600 ? 9.871 3.447 -0.050 1.00 94.62 600 ALA A C 1
ATOM 4493 O O . ALA A 1 600 ? 10.345 3.355 1.084 1.00 94.62 600 ALA A O 1
ATOM 4494 N N . THR A 1 601 ? 8.895 4.302 -0.343 1.00 92.12 601 THR A N 1
ATOM 4495 C CA . THR A 1 601 ? 8.116 5.000 0.696 1.00 92.12 601 THR A CA 1
ATOM 4496 C C . THR A 1 601 ? 7.086 4.061 1.343 1.00 92.12 601 THR A C 1
ATOM 4498 O O . THR A 1 601 ? 6.696 3.090 0.692 1.00 92.12 601 THR A O 1
ATOM 4501 N N . PRO A 1 602 ? 6.605 4.312 2.578 1.00 90.56 602 PRO A N 1
ATOM 4502 C CA . PRO A 1 602 ? 5.669 3.419 3.273 1.00 90.56 602 PRO A CA 1
ATOM 4503 C C . PRO A 1 602 ? 4.402 3.072 2.476 1.00 90.56 602 PRO A C 1
ATOM 4505 O O . PRO A 1 602 ? 4.111 1.894 2.283 1.00 90.56 602 PRO A O 1
ATOM 4508 N N . ASP A 1 603 ? 3.718 4.064 1.901 1.00 89.31 603 ASP A N 1
ATOM 4509 C CA . ASP A 1 603 ? 2.495 3.837 1.110 1.00 89.31 603 ASP A CA 1
ATOM 4510 C C . ASP A 1 603 ? 2.749 3.123 -0.235 1.00 89.31 603 ASP A C 1
ATOM 4512 O O . ASP A 1 603 ? 1.814 2.707 -0.919 1.00 89.31 603 ASP A O 1
ATOM 4516 N N . THR A 1 604 ? 4.015 2.897 -0.617 1.00 93.19 604 THR A N 1
ATOM 4517 C CA . THR A 1 604 ? 4.347 2.020 -1.755 1.00 93.19 604 THR A CA 1
ATOM 4518 C C . THR A 1 604 ? 3.866 0.588 -1.517 1.00 93.19 604 THR A C 1
ATOM 4520 O O . THR A 1 604 ? 3.637 -0.133 -2.480 1.00 93.19 604 THR A O 1
ATOM 4523 N N . PHE A 1 605 ? 3.684 0.167 -0.262 1.00 94.06 605 PHE A N 1
ATOM 4524 C CA . PHE A 1 605 ? 3.262 -1.184 0.120 1.00 94.06 605 PHE A CA 1
ATOM 4525 C C . PHE A 1 605 ? 1.738 -1.338 0.287 1.00 94.06 605 PHE A C 1
ATOM 4527 O O . PHE A 1 605 ? 1.272 -2.342 0.830 1.00 94.06 605 PHE A O 1
ATOM 4534 N N . ALA A 1 606 ? 0.947 -0.371 -0.188 1.00 92.31 606 ALA A N 1
ATOM 4535 C CA . ALA A 1 606 ? -0.508 -0.421 -0.094 1.00 92.31 606 ALA A CA 1
ATOM 4536 C C . ALA A 1 606 ? -1.097 -1.693 -0.749 1.00 92.31 606 ALA A C 1
ATOM 4538 O O . ALA A 1 606 ? -0.788 -2.023 -1.905 1.00 92.31 606 ALA A O 1
ATOM 4539 N N . GLU A 1 607 ? -1.986 -2.382 -0.025 1.00 91.69 607 GLU A N 1
ATOM 4540 C CA . GLU A 1 607 ? -2.890 -3.403 -0.560 1.00 91.69 607 GLU A CA 1
ATOM 4541 C C . GLU A 1 607 ? -4.111 -2.695 -1.156 1.00 91.69 607 GLU A C 1
ATOM 4543 O O . GLU A 1 607 ? -4.909 -2.076 -0.459 1.00 91.69 607 GLU A O 1
ATOM 4548 N N . THR A 1 608 ? -4.262 -2.780 -2.475 1.00 89.06 608 THR A N 1
ATOM 4549 C CA . THR A 1 608 ? -5.422 -2.259 -3.196 1.00 89.06 608 THR A CA 1
ATOM 4550 C C . THR A 1 608 ? -6.239 -3.403 -3.747 1.00 89.06 608 THR A C 1
ATOM 4552 O O . THR A 1 608 ? -5.746 -4.237 -4.515 1.00 89.06 608 THR A O 1
ATOM 4555 N N . ARG A 1 609 ? -7.523 -3.387 -3.411 1.00 84.50 609 ARG A N 1
ATOM 4556 C CA . ARG A 1 609 ? -8.511 -4.274 -3.993 1.00 84.50 609 ARG A CA 1
ATOM 4557 C C . ARG A 1 609 ? -9.355 -3.504 -4.978 1.00 84.50 609 ARG A C 1
ATOM 4559 O O . ARG A 1 609 ? -10.152 -2.645 -4.619 1.00 84.50 609 ARG A O 1
ATOM 4566 N N . PHE A 1 610 ? -9.222 -3.849 -6.249 1.00 84.62 610 PHE A N 1
ATOM 4567 C CA . PHE A 1 610 ? -9.994 -3.192 -7.302 1.00 84.62 610 PHE A CA 1
ATOM 4568 C C . PHE A 1 610 ? -11.467 -3.593 -7.305 1.00 84.62 610 PHE A C 1
ATOM 4570 O O . PHE A 1 610 ? -12.259 -3.087 -8.089 1.00 84.62 610 PHE A O 1
ATOM 4577 N N . THR A 1 611 ? -11.829 -4.474 -6.385 1.00 77.38 611 THR A N 1
ATOM 4578 C CA . THR A 1 611 ? -13.171 -4.867 -6.012 1.00 77.38 611 THR A CA 1
ATOM 4579 C C . THR A 1 611 ? -13.872 -3.879 -5.077 1.00 77.38 611 THR A C 1
ATOM 4581 O O . THR A 1 611 ? -15.095 -3.929 -4.982 1.00 77.38 611 THR A O 1
ATOM 4584 N N . ASP A 1 612 ? -13.153 -2.988 -4.398 1.00 77.06 612 ASP A N 1
ATOM 4585 C CA . ASP A 1 612 ? -13.755 -2.073 -3.424 1.00 77.06 612 ASP A CA 1
ATOM 4586 C C . ASP A 1 612 ? -14.728 -1.085 -4.084 1.00 77.06 612 ASP A C 1
ATOM 4588 O O . ASP A 1 612 ? -14.579 -0.728 -5.257 1.00 77.06 612 ASP A O 1
ATOM 4592 N N . ASN A 1 613 ? -15.706 -0.593 -3.313 1.00 73.81 613 ASN A N 1
ATOM 4593 C CA . ASN A 1 613 ? -16.783 0.280 -3.804 1.00 73.81 613 ASN A CA 1
ATOM 4594 C C . ASN A 1 613 ? -16.266 1.491 -4.598 1.00 73.81 613 ASN A C 1
ATOM 4596 O O . ASN A 1 613 ? -16.847 1.856 -5.622 1.00 73.81 613 ASN A O 1
ATOM 4600 N N . ARG A 1 614 ? -15.119 2.058 -4.197 1.00 76.25 614 ARG A N 1
ATOM 4601 C CA . ARG A 1 614 ? -14.445 3.154 -4.914 1.00 76.25 614 ARG A CA 1
ATOM 4602 C C . ARG A 1 614 ? -14.142 2.823 -6.382 1.00 76.25 614 ARG A C 1
ATOM 4604 O O . ARG A 1 614 ? -14.264 3.698 -7.233 1.00 76.25 614 ARG A O 1
ATOM 4611 N N . PHE A 1 615 ? -13.742 1.589 -6.679 1.00 78.62 615 PHE A N 1
ATOM 4612 C CA . PHE A 1 615 ? -13.329 1.147 -8.018 1.00 78.62 615 PHE A CA 1
ATOM 4613 C C . PHE A 1 615 ? -14.467 0.526 -8.835 1.00 78.62 615 PHE A C 1
ATOM 4615 O O . PHE A 1 615 ? -14.289 0.262 -10.024 1.00 78.62 615 PHE A O 1
ATOM 4622 N N . GLN A 1 616 ? -15.618 0.291 -8.200 1.00 73.12 616 GLN A N 1
ATOM 4623 C CA . GLN A 1 616 ? -16.817 -0.294 -8.806 1.00 73.12 616 GLN A CA 1
ATOM 4624 C C . GLN A 1 616 ? -17.907 0.749 -9.122 1.00 73.12 616 GLN A C 1
ATOM 4626 O O . GLN A 1 616 ? -18.944 0.402 -9.688 1.00 73.12 616 GLN A O 1
ATOM 4631 N N . ALA A 1 617 ? -17.687 2.022 -8.777 1.00 69.62 617 ALA A N 1
ATOM 4632 C CA . ALA A 1 617 ? -18.591 3.124 -9.102 1.00 69.62 617 ALA A CA 1
ATOM 4633 C C . ALA A 1 617 ? -18.704 3.374 -10.628 1.00 69.62 617 ALA A C 1
ATOM 4635 O O . ALA A 1 617 ? -17.798 3.059 -11.403 1.00 69.62 617 ALA A O 1
ATOM 4636 N N . ASP A 1 618 ? -19.835 3.950 -11.062 1.00 57.53 618 ASP A N 1
ATOM 4637 C CA . ASP A 1 618 ? -20.229 4.090 -12.475 1.00 57.53 618 ASP A CA 1
ATOM 4638 C C . ASP A 1 618 ? -19.095 4.578 -13.413 1.00 57.53 618 ASP A C 1
ATOM 4640 O O . ASP A 1 618 ? -18.482 5.623 -13.201 1.00 57.53 618 ASP A O 1
ATOM 4644 N N . ASN A 1 619 ? -18.909 3.866 -14.536 1.00 54.84 619 ASN A N 1
ATOM 4645 C CA . ASN A 1 619 ? -17.970 4.121 -15.651 1.00 54.84 619 ASN A CA 1
ATOM 4646 C C . ASN A 1 619 ? -16.478 3.779 -15.453 1.00 54.84 619 ASN A C 1
ATOM 4648 O O . ASN A 1 619 ? -15.730 3.887 -16.429 1.00 54.84 619 ASN A O 1
ATOM 4652 N N . ALA A 1 620 ? -16.036 3.310 -14.284 1.00 57.47 620 ALA A N 1
ATOM 4653 C CA . ALA A 1 620 ? -14.689 2.760 -14.116 1.00 57.47 620 ALA A CA 1
ATOM 4654 C C . ALA A 1 620 ? -14.724 1.231 -14.293 1.00 57.47 620 ALA A C 1
ATOM 4656 O O . ALA A 1 620 ? -15.160 0.500 -13.412 1.00 57.47 620 ALA A O 1
ATOM 4657 N N . PHE A 1 621 ? -14.300 0.714 -15.453 1.00 57.22 621 PHE A N 1
ATOM 4658 C CA . PHE A 1 621 ? -13.968 -0.711 -15.526 1.00 57.22 621 PHE A CA 1
ATOM 4659 C C . PHE A 1 621 ? -12.612 -0.896 -14.856 1.00 57.22 621 PHE A C 1
ATOM 4661 O O . PHE A 1 621 ? -11.591 -0.541 -15.447 1.00 57.22 621 PHE A O 1
ATOM 4668 N N . THR A 1 622 ? -12.617 -1.460 -13.654 1.00 66.19 622 THR A N 1
ATOM 4669 C CA . THR A 1 622 ? -11.389 -1.816 -12.948 1.00 66.19 622 THR A CA 1
ATOM 4670 C C . THR A 1 622 ? -11.275 -3.340 -12.891 1.00 66.19 622 THR A C 1
ATOM 4672 O O . THR A 1 622 ? -12.266 -3.995 -12.549 1.00 66.19 622 THR A O 1
ATOM 4675 N N . PRO A 1 623 ? -10.138 -3.940 -13.298 1.00 67.81 623 PRO A N 1
ATOM 4676 C CA . PRO A 1 623 ? -10.028 -5.392 -13.373 1.00 67.81 623 PRO A CA 1
ATOM 4677 C C . PRO A 1 623 ? -10.195 -6.045 -11.995 1.00 67.81 623 PRO A C 1
ATOM 4679 O O . PRO A 1 623 ? -9.802 -5.486 -10.977 1.00 67.81 623 PRO A O 1
ATOM 4682 N N . ASP A 1 624 ? -10.755 -7.252 -11.963 1.00 75.50 624 ASP A N 1
ATOM 4683 C CA . ASP A 1 624 ? -10.997 -7.993 -10.725 1.00 75.50 624 ASP A CA 1
ATOM 4684 C C . ASP A 1 624 ? -9.716 -8.692 -10.234 1.00 75.50 624 ASP A C 1
ATOM 4686 O O . ASP A 1 624 ? -9.424 -9.836 -10.588 1.00 75.50 624 ASP A O 1
ATOM 4690 N N . TYR A 1 625 ? -8.922 -8.006 -9.409 1.00 82.25 625 TYR A N 1
ATOM 4691 C CA . TYR A 1 625 ? -7.716 -8.535 -8.761 1.00 82.25 625 TYR A CA 1
ATOM 4692 C C . TYR A 1 625 ? -7.287 -7.660 -7.575 1.00 82.25 625 TYR A C 1
ATOM 4694 O O . TYR A 1 625 ? -7.861 -6.603 -7.302 1.00 82.25 625 TYR A O 1
ATOM 4702 N N . VAL A 1 626 ? -6.274 -8.139 -6.856 1.00 86.81 626 VAL A N 1
ATOM 4703 C CA . VAL A 1 626 ? -5.646 -7.443 -5.732 1.00 86.81 626 VAL A CA 1
ATOM 4704 C C . VAL A 1 626 ? -4.209 -7.125 -6.115 1.00 86.81 626 VAL A C 1
ATOM 4706 O O . VAL A 1 626 ? -3.499 -7.999 -6.615 1.00 86.81 626 VAL A O 1
ATOM 4709 N N . ARG A 1 627 ? -3.769 -5.892 -5.859 1.00 89.88 627 ARG A N 1
ATOM 4710 C CA . ARG A 1 627 ? -2.352 -5.527 -5.881 1.00 89.88 627 ARG A CA 1
ATOM 4711 C C . ARG A 1 627 ? -1.885 -5.304 -4.457 1.00 89.88 627 ARG A C 1
ATOM 4713 O O . ARG A 1 627 ? -2.477 -4.494 -3.757 1.00 89.88 627 ARG A O 1
ATOM 4720 N N . VAL A 1 628 ? -0.792 -5.947 -4.075 1.00 92.69 628 VAL A N 1
ATOM 4721 C CA . VAL A 1 628 ? -0.063 -5.615 -2.855 1.00 92.69 628 VAL A CA 1
ATOM 4722 C C . VAL A 1 628 ? 1.293 -5.096 -3.259 1.00 92.69 628 VAL A C 1
ATOM 4724 O O . VAL A 1 628 ? 2.015 -5.795 -3.958 1.00 92.69 628 VAL A O 1
ATOM 4727 N N . GLY A 1 629 ? 1.567 -3.847 -2.892 1.00 94.06 629 GLY A N 1
ATOM 4728 C CA . GLY A 1 629 ? 2.888 -3.260 -3.031 1.00 94.06 629 GLY A CA 1
ATOM 4729 C C . GLY A 1 629 ? 3.537 -3.368 -4.422 1.00 94.06 629 GLY A C 1
ATOM 4730 O O . GLY A 1 629 ? 2.853 -3.536 -5.447 1.00 94.06 629 GLY A O 1
ATOM 4731 N N . PRO A 1 630 ? 4.869 -3.209 -4.500 1.00 94.56 630 PRO A N 1
ATOM 4732 C CA . PRO A 1 630 ? 5.640 -3.636 -5.660 1.00 94.56 630 PRO A CA 1
ATOM 4733 C C . PRO A 1 630 ? 5.629 -5.173 -5.767 1.00 94.56 630 PRO A C 1
ATOM 4735 O O . PRO A 1 630 ? 5.211 -5.860 -4.852 1.00 94.56 630 PRO A O 1
ATOM 4738 N N . ASN A 1 631 ? 6.042 -5.718 -6.913 1.00 92.69 631 ASN A N 1
ATOM 4739 C CA . ASN A 1 631 ? 6.230 -7.167 -7.060 1.00 92.69 631 ASN A CA 1
ATOM 4740 C C . ASN A 1 631 ? 7.716 -7.441 -7.260 1.00 92.69 631 ASN A C 1
ATOM 4742 O O . ASN A 1 631 ? 8.235 -7.182 -8.350 1.00 92.69 631 ASN A O 1
ATOM 4746 N N . ILE A 1 632 ? 8.401 -7.913 -6.222 1.00 94.44 632 ILE A N 1
ATOM 4747 C CA . ILE A 1 632 ? 9.856 -8.058 -6.188 1.00 94.44 632 ILE A CA 1
ATOM 4748 C C . ILE A 1 632 ? 10.225 -9.532 -6.081 1.00 94.44 632 ILE A C 1
ATOM 4750 O O . ILE A 1 632 ? 9.942 -10.190 -5.083 1.00 94.44 632 ILE A O 1
ATOM 4754 N N . ARG A 1 633 ? 10.919 -10.058 -7.099 1.00 92.81 633 ARG A N 1
ATOM 4755 C CA . ARG A 1 633 ? 11.226 -11.492 -7.135 1.00 92.81 633 ARG A CA 1
ATOM 4756 C C . ARG A 1 633 ? 12.517 -11.882 -7.831 1.00 92.81 633 ARG A C 1
ATOM 4758 O O . ARG A 1 633 ? 12.834 -11.373 -8.901 1.00 92.81 633 ARG A O 1
ATOM 4765 N N . GLY A 1 634 ? 13.244 -12.849 -7.270 1.00 92.19 634 GLY A N 1
ATOM 4766 C CA . GLY A 1 634 ? 14.397 -13.459 -7.948 1.00 92.19 634 GLY A CA 1
ATOM 4767 C C . GLY A 1 634 ? 15.547 -12.489 -8.253 1.00 92.19 634 GLY A C 1
ATOM 4768 O O . GLY A 1 634 ? 16.384 -12.778 -9.105 1.00 92.19 634 GLY A O 1
ATOM 4769 N N . ASN A 1 635 ? 15.585 -11.330 -7.593 1.00 95.12 635 ASN A N 1
ATOM 4770 C CA . ASN A 1 635 ? 16.638 -10.338 -7.783 1.00 95.12 635 ASN A CA 1
ATOM 4771 C C . ASN A 1 635 ? 17.908 -10.751 -7.033 1.00 95.12 635 ASN A C 1
ATOM 4773 O O . ASN A 1 635 ? 17.845 -11.261 -5.915 1.00 95.12 635 ASN A O 1
ATOM 4777 N N . PHE A 1 636 ? 19.067 -10.494 -7.632 1.00 96.38 636 PHE A N 1
ATOM 4778 C CA . PHE A 1 636 ? 20.362 -10.689 -6.994 1.00 96.38 636 PHE A CA 1
ATOM 4779 C C . PHE A 1 636 ? 20.914 -9.342 -6.531 1.00 96.38 636 PHE A C 1
ATOM 4781 O O . PHE A 1 636 ? 21.064 -8.410 -7.322 1.00 96.38 636 PHE A O 1
ATOM 4788 N N . ILE A 1 637 ? 21.212 -9.235 -5.240 1.00 96.69 637 ILE A N 1
ATOM 4789 C CA . ILE A 1 637 ? 21.634 -7.986 -4.613 1.00 96.69 637 ILE A CA 1
ATOM 4790 C C . ILE A 1 637 ? 22.900 -8.250 -3.813 1.00 96.69 637 ILE A C 1
ATOM 4792 O O . ILE A 1 637 ? 22.875 -9.034 -2.864 1.00 96.69 637 ILE A O 1
ATOM 4796 N N . ASP A 1 638 ? 23.991 -7.587 -4.186 1.00 97.12 638 ASP A N 1
ATOM 4797 C CA . ASP A 1 638 ? 25.285 -7.777 -3.533 1.00 97.12 638 ASP A CA 1
ATOM 4798 C C . ASP A 1 638 ? 26.161 -6.519 -3.581 1.00 97.12 638 ASP A C 1
ATOM 4800 O O . ASP A 1 638 ? 26.031 -5.690 -4.475 1.00 97.12 638 ASP A O 1
ATOM 4804 N N . GLU A 1 639 ? 27.069 -6.377 -2.616 1.00 96.81 639 GLU A N 1
ATOM 4805 C CA . GLU A 1 639 ? 28.040 -5.271 -2.539 1.00 96.81 639 GLU A CA 1
ATOM 4806 C C . GLU A 1 639 ? 27.442 -3.845 -2.653 1.00 96.81 639 GLU A C 1
ATOM 4808 O O . GLU A 1 639 ? 28.091 -2.926 -3.152 1.00 96.81 639 GLU A O 1
ATOM 4813 N N . ASN A 1 640 ? 26.216 -3.630 -2.168 1.00 97.19 640 ASN A N 1
ATOM 4814 C CA . ASN A 1 640 ? 25.632 -2.295 -1.987 1.00 97.19 640 ASN A CA 1
ATOM 4815 C C . ASN A 1 640 ? 25.826 -1.817 -0.539 1.00 97.19 640 ASN A C 1
ATOM 4817 O O . ASN A 1 640 ? 26.036 -2.631 0.363 1.00 97.19 640 ASN A O 1
ATOM 4821 N N . SER A 1 641 ? 25.693 -0.510 -0.282 1.00 96.44 641 SER A N 1
ATOM 4822 C CA . SER A 1 641 ? 25.709 0.019 1.095 1.00 96.44 641 SER A CA 1
ATOM 4823 C C . SER A 1 641 ? 24.664 -0.662 1.990 1.00 96.44 641 SER A C 1
ATOM 4825 O O . SER A 1 641 ? 24.942 -0.941 3.157 1.00 96.44 641 SER A O 1
ATOM 4827 N N . ILE A 1 642 ? 23.480 -0.964 1.436 1.00 96.25 642 ILE A N 1
ATOM 4828 C CA . ILE A 1 642 ? 22.462 -1.823 2.057 1.00 96.25 642 ILE A CA 1
ATOM 4829 C C . ILE A 1 642 ? 21.980 -2.843 1.015 1.00 96.25 642 ILE A C 1
ATOM 4831 O O . ILE A 1 642 ? 21.369 -2.485 0.008 1.00 96.25 642 ILE A O 1
ATOM 4835 N N . ASN A 1 643 ? 22.221 -4.130 1.274 1.00 96.56 643 ASN A N 1
ATOM 4836 C CA . ASN A 1 643 ? 21.722 -5.237 0.450 1.00 96.56 643 ASN A CA 1
ATOM 4837 C C . ASN A 1 643 ? 20.278 -5.599 0.843 1.00 96.56 643 ASN A C 1
ATOM 4839 O O . ASN A 1 643 ? 20.023 -6.644 1.440 1.00 96.56 643 ASN A O 1
ATOM 4843 N N . GLY A 1 644 ? 19.343 -4.696 0.555 1.00 96.19 644 GLY A N 1
ATOM 4844 C CA . GLY A 1 644 ? 17.926 -4.853 0.879 1.00 96.19 644 GLY A CA 1
ATOM 4845 C C . GLY A 1 644 ? 17.056 -3.742 0.295 1.00 96.19 644 GLY A C 1
ATOM 4846 O O . GLY A 1 644 ? 17.550 -2.865 -0.419 1.00 96.19 644 GLY A O 1
ATOM 4847 N N . LEU A 1 645 ? 15.765 -3.804 0.619 1.00 96.75 645 LEU A N 1
ATOM 4848 C CA . LEU A 1 645 ? 14.761 -2.792 0.314 1.00 96.75 645 LEU A CA 1
ATOM 4849 C C . LEU A 1 645 ? 14.642 -1.840 1.500 1.00 96.75 645 LEU A C 1
ATOM 4851 O O . LEU A 1 645 ? 14.140 -2.211 2.560 1.00 96.75 645 LEU A O 1
ATOM 4855 N N . PHE A 1 646 ? 15.130 -0.619 1.337 1.00 95.62 646 PHE A N 1
ATOM 4856 C CA . PHE A 1 646 ? 15.081 0.394 2.378 1.00 95.62 646 PHE A CA 1
ATOM 4857 C C . PHE A 1 646 ? 13.726 1.105 2.394 1.00 95.62 646 PHE A C 1
ATOM 4859 O O . PHE A 1 646 ? 13.320 1.696 1.393 1.00 95.62 646 PHE A O 1
ATOM 4866 N N . ILE A 1 647 ? 13.041 1.076 3.536 1.00 93.38 647 ILE A N 1
ATOM 4867 C CA . ILE A 1 647 ? 11.778 1.792 3.724 1.00 93.38 647 ILE A CA 1
ATOM 4868 C C . ILE A 1 647 ? 12.117 3.211 4.177 1.00 93.38 647 ILE A C 1
ATOM 4870 O O . ILE A 1 647 ? 12.544 3.442 5.310 1.00 93.38 647 ILE A O 1
ATOM 4874 N N . ARG A 1 648 ? 11.984 4.167 3.257 1.00 87.62 648 ARG A N 1
ATOM 4875 C CA . ARG A 1 648 ? 12.401 5.552 3.465 1.00 87.62 648 ARG A CA 1
ATOM 4876 C C . ARG A 1 648 ? 11.271 6.343 4.118 1.00 87.62 648 ARG A C 1
ATOM 4878 O O . ARG A 1 648 ? 10.329 6.725 3.441 1.00 87.62 648 ARG A O 1
ATOM 4885 N N . LEU A 1 649 ? 11.412 6.603 5.420 1.00 80.19 649 LEU A N 1
ATOM 4886 C CA . LEU A 1 649 ? 10.423 7.348 6.212 1.00 80.19 649 LEU A CA 1
ATOM 4887 C C . LEU A 1 649 ? 10.588 8.860 6.112 1.00 80.19 649 LEU A C 1
ATOM 4889 O O . LEU A 1 649 ? 9.630 9.596 6.276 1.00 80.19 649 LEU A O 1
ATOM 4893 N N . GLN A 1 650 ? 11.786 9.369 5.841 1.00 67.75 650 GLN A N 1
ATOM 4894 C CA . GLN A 1 650 ? 11.927 10.801 5.611 1.00 67.75 650 GLN A CA 1
ATOM 4895 C C . GLN A 1 650 ? 11.339 11.152 4.250 1.00 67.75 650 GLN A C 1
ATOM 4897 O O . GLN A 1 650 ? 11.839 10.682 3.219 1.00 67.75 650 GLN A O 1
ATOM 4902 N N . THR A 1 651 ? 10.348 12.052 4.246 1.00 60.38 651 THR A N 1
ATOM 4903 C CA . THR A 1 651 ? 9.942 12.732 3.013 1.00 60.38 651 THR A CA 1
ATOM 4904 C C . THR A 1 651 ? 11.202 13.238 2.318 1.00 60.38 651 THR A C 1
ATOM 4906 O O . THR A 1 651 ? 12.133 13.741 2.953 1.00 60.38 651 THR A O 1
ATOM 4909 N N . ARG A 1 652 ? 11.277 13.145 0.990 1.00 57.34 652 ARG A N 1
ATOM 4910 C CA . ARG A 1 652 ? 12.479 13.594 0.255 1.00 57.34 652 ARG A CA 1
ATOM 4911 C C . ARG A 1 652 ? 12.729 15.115 0.401 1.00 57.34 652 ARG A C 1
ATOM 4913 O O . ARG A 1 652 ? 13.790 15.617 0.019 1.00 57.34 652 ARG A O 1
ATOM 4920 N N . THR A 1 653 ? 11.766 15.848 0.973 1.00 51.34 653 THR A N 1
ATOM 4921 C CA . THR A 1 653 ? 11.862 17.236 1.451 1.00 51.34 653 THR A CA 1
ATOM 4922 C C . THR A 1 653 ? 12.511 17.380 2.837 1.00 51.34 653 THR A C 1
ATOM 4924 O O . THR A 1 653 ? 13.155 18.400 3.071 1.00 51.34 653 THR A O 1
ATOM 4927 N N . GLY A 1 654 ? 12.490 16.347 3.680 1.00 51.91 654 GLY A N 1
ATOM 4928 C CA . GLY A 1 654 ? 13.266 16.220 4.921 1.00 51.91 654 GLY A CA 1
ATOM 4929 C C . GLY A 1 654 ? 12.619 16.810 6.175 1.00 51.91 654 GLY A C 1
ATOM 4930 O O . GLY A 1 654 ? 13.243 16.774 7.229 1.00 51.91 654 GLY A O 1
ATOM 4931 N N . ASP A 1 655 ? 11.402 17.346 6.066 1.00 53.44 655 ASP A N 1
ATOM 4932 C CA . ASP A 1 655 ? 10.767 18.111 7.148 1.00 53.44 655 ASP A CA 1
ATOM 4933 C C . ASP A 1 655 ? 9.695 17.311 7.916 1.00 53.44 655 ASP A C 1
ATOM 4935 O O . ASP A 1 655 ? 9.283 17.730 8.994 1.00 53.44 655 ASP A O 1
ATOM 4939 N N . VAL A 1 656 ? 9.249 16.164 7.385 1.00 64.81 656 VAL A N 1
ATOM 4940 C CA . VAL A 1 656 ? 8.179 15.327 7.962 1.00 64.81 656 VAL A CA 1
ATOM 4941 C C . VAL A 1 656 ? 8.500 13.843 7.739 1.00 64.81 656 VAL A C 1
ATOM 4943 O O . VAL A 1 656 ? 9.038 13.491 6.681 1.00 64.81 656 VAL A O 1
ATOM 4946 N N . LEU A 1 657 ? 8.205 13.001 8.738 1.00 70.31 657 LEU A N 1
ATOM 4947 C CA . LEU A 1 657 ? 8.227 11.540 8.618 1.00 70.31 657 LEU A CA 1
ATOM 4948 C C . LEU A 1 657 ? 6.938 11.068 7.936 1.00 70.31 657 LEU A C 1
ATOM 4950 O O . LEU A 1 657 ? 5.854 11.501 8.307 1.00 70.31 657 LEU A O 1
ATOM 4954 N N . GLU A 1 658 ? 7.066 10.191 6.950 1.00 75.62 658 GLU A N 1
ATOM 4955 C CA . GLU A 1 658 ? 5.953 9.514 6.300 1.00 75.62 658 GLU A CA 1
ATOM 4956 C C . GLU A 1 658 ? 5.414 8.412 7.215 1.00 75.62 658 GLU A C 1
ATOM 4958 O O . GLU A 1 658 ? 6.168 7.602 7.768 1.00 75.62 658 GLU A O 1
ATOM 4963 N N . THR A 1 659 ? 4.097 8.411 7.368 1.00 80.00 659 THR A N 1
ATOM 4964 C CA . THR A 1 659 ? 3.311 7.417 8.095 1.00 80.00 659 THR A CA 1
ATOM 4965 C C . THR A 1 659 ? 2.720 6.417 7.100 1.00 80.00 659 THR A C 1
ATOM 4967 O O . THR A 1 659 ? 2.643 6.685 5.901 1.00 80.00 659 THR A O 1
ATOM 4970 N N . ILE A 1 660 ? 2.323 5.237 7.576 1.00 84.56 660 ILE A N 1
ATOM 4971 C CA . ILE A 1 660 ? 1.383 4.397 6.824 1.00 84.56 660 ILE A CA 1
ATOM 4972 C C . ILE A 1 660 ? -0.006 4.958 7.083 1.00 84.56 660 ILE A C 1
ATOM 4974 O O . ILE A 1 660 ? -0.423 4.971 8.234 1.00 84.56 660 ILE A O 1
ATOM 4978 N N . THR A 1 661 ? -0.704 5.378 6.031 1.00 79.62 661 THR A N 1
ATOM 4979 C CA . THR A 1 661 ? -2.075 5.926 6.127 1.00 79.62 661 THR A CA 1
ATOM 4980 C C . THR A 1 661 ? -3.124 5.021 5.484 1.00 79.62 661 THR A C 1
ATOM 4982 O O . THR A 1 661 ? -4.322 5.301 5.497 1.00 79.62 661 THR A O 1
ATOM 4985 N N . THR A 1 662 ? -2.671 3.934 4.862 1.00 84.06 662 THR A N 1
ATOM 4986 C CA . THR A 1 662 ? -3.500 3.027 4.072 1.00 84.06 662 THR A CA 1
ATOM 4987 C C . THR A 1 662 ? -3.226 1.581 4.450 1.00 84.06 662 THR A C 1
ATOM 4989 O O . THR A 1 662 ? -2.148 1.242 4.948 1.00 84.06 662 THR A O 1
ATOM 4992 N N . SER A 1 663 ? -4.188 0.694 4.183 1.00 86.50 663 SER A N 1
ATOM 4993 C CA . SER A 1 663 ? -4.005 -0.744 4.379 1.00 86.50 663 SER A CA 1
ATOM 4994 C C . SER A 1 663 ? -2.769 -1.221 3.622 1.00 86.50 663 SER A C 1
ATOM 4996 O O . SER A 1 663 ? -2.721 -1.180 2.395 1.00 86.50 663 SER A O 1
ATOM 4998 N N . THR A 1 664 ? -1.758 -1.652 4.368 1.00 88.69 664 THR A N 1
ATOM 4999 C CA . THR A 1 664 ? -0.412 -1.898 3.852 1.00 88.69 664 THR A CA 1
ATOM 5000 C C . THR A 1 664 ? 0.028 -3.310 4.186 1.00 88.69 664 THR A C 1
ATOM 5002 O O . THR A 1 664 ? -0.145 -3.778 5.311 1.00 88.69 664 THR A O 1
ATOM 5005 N N . ARG A 1 665 ? 0.639 -3.990 3.212 1.00 90.69 665 ARG A N 1
ATOM 5006 C CA . ARG A 1 665 ? 1.204 -5.322 3.408 1.00 90.69 665 ARG A CA 1
ATOM 5007 C C . ARG A 1 665 ? 2.547 -5.440 2.697 1.00 90.69 665 ARG A C 1
ATOM 5009 O O . ARG A 1 665 ? 2.662 -5.172 1.510 1.00 90.69 665 ARG A O 1
ATOM 5016 N N . MET A 1 666 ? 3.559 -5.874 3.442 1.00 91.75 666 MET A N 1
ATOM 5017 C CA . MET A 1 666 ? 4.887 -6.199 2.916 1.00 91.75 666 MET A CA 1
ATOM 5018 C C . MET A 1 666 ? 4.957 -7.711 2.686 1.00 91.75 666 MET A C 1
ATOM 5020 O O . MET A 1 666 ? 5.140 -8.468 3.641 1.00 91.75 666 MET A O 1
ATOM 5024 N N . ASP A 1 667 ? 4.755 -8.166 1.449 1.00 91.19 667 ASP A N 1
ATOM 5025 C CA . ASP A 1 667 ? 4.736 -9.594 1.092 1.00 91.19 667 ASP A CA 1
ATOM 5026 C C . ASP A 1 667 ? 5.911 -10.052 0.215 1.00 91.19 667 ASP A C 1
ATOM 5028 O O . ASP A 1 667 ? 6.066 -11.255 -0.014 1.00 91.19 667 ASP A O 1
ATOM 5032 N N . ASP A 1 668 ? 6.799 -9.138 -0.182 1.00 91.69 668 ASP A N 1
ATOM 5033 C CA . ASP A 1 668 ? 8.021 -9.438 -0.932 1.00 91.69 668 ASP A CA 1
ATOM 5034 C C . ASP A 1 668 ? 9.070 -10.171 -0.064 1.00 91.69 668 ASP A C 1
ATOM 5036 O O . ASP A 1 668 ? 10.048 -9.596 0.418 1.00 91.69 668 ASP A O 1
ATOM 5040 N N . THR A 1 669 ? 8.899 -11.477 0.156 1.00 89.19 669 THR A N 1
ATOM 5041 C CA . THR A 1 669 ? 9.793 -12.274 1.022 1.00 89.19 669 THR A CA 1
ATOM 5042 C C . THR A 1 669 ? 11.185 -12.536 0.440 1.00 89.19 669 THR A C 1
ATOM 5044 O O . THR A 1 669 ? 12.071 -13.011 1.152 1.00 89.19 669 THR A O 1
ATOM 5047 N N . ASP A 1 670 ? 11.385 -12.252 -0.847 1.00 87.94 670 ASP A N 1
ATOM 5048 C CA . ASP A 1 670 ? 12.644 -12.481 -1.564 1.00 87.94 670 ASP A CA 1
ATOM 5049 C C . ASP A 1 670 ? 13.699 -11.396 -1.281 1.00 87.94 670 ASP A C 1
ATOM 5051 O O . ASP A 1 670 ? 14.867 -11.553 -1.644 1.00 87.94 670 ASP A O 1
ATOM 5055 N N . ILE A 1 671 ? 13.311 -10.300 -0.619 1.00 93.50 671 ILE A N 1
ATOM 5056 C CA . ILE A 1 671 ? 14.192 -9.189 -0.264 1.00 93.50 671 ILE A CA 1
ATOM 5057 C C . ILE A 1 671 ? 14.032 -8.809 1.211 1.00 93.50 671 ILE A C 1
ATOM 5059 O O . ILE A 1 671 ? 12.938 -8.775 1.771 1.00 93.50 671 ILE A O 1
ATOM 5063 N N . THR A 1 672 ? 15.150 -8.497 1.867 1.00 95.38 672 THR A N 1
ATOM 5064 C CA . THR A 1 672 ? 15.112 -7.998 3.247 1.00 95.38 672 THR A CA 1
ATOM 5065 C C . THR A 1 672 ? 14.586 -6.566 3.254 1.00 95.38 672 THR A C 1
ATOM 5067 O O . THR A 1 672 ? 15.226 -5.682 2.683 1.00 95.38 672 THR A O 1
ATOM 5070 N N . HIS A 1 673 ? 13.466 -6.331 3.934 1.00 95.06 673 HIS A N 1
ATOM 5071 C CA . HIS A 1 673 ? 12.960 -4.991 4.231 1.00 95.06 673 HIS A CA 1
ATOM 5072 C C . HIS A 1 673 ? 13.775 -4.376 5.378 1.00 95.06 673 HIS A C 1
ATOM 5074 O O . HIS A 1 673 ? 13.987 -5.019 6.408 1.00 95.06 673 HIS A O 1
ATOM 5080 N N . VAL A 1 674 ? 14.257 -3.145 5.205 1.00 94.62 674 VAL A N 1
ATOM 5081 C CA . VAL A 1 674 ? 15.143 -2.462 6.156 1.00 94.62 674 VAL A CA 1
ATOM 5082 C C . VAL A 1 674 ? 14.489 -1.174 6.647 1.00 94.62 674 VAL A C 1
ATOM 5084 O O . VAL A 1 674 ? 14.241 -0.262 5.862 1.00 94.62 674 VAL A O 1
ATOM 5087 N N . LEU A 1 675 ? 14.272 -1.098 7.961 1.00 90.69 675 LEU A N 1
ATOM 5088 C CA . LEU A 1 675 ? 13.811 0.082 8.695 1.00 90.69 675 LEU A CA 1
ATOM 5089 C C . LEU A 1 675 ? 14.935 0.566 9.614 1.00 90.69 675 LEU A C 1
ATOM 5091 O O . LEU A 1 675 ? 15.485 -0.219 10.387 1.00 90.69 675 LEU A O 1
ATOM 5095 N N . THR A 1 676 ? 15.282 1.849 9.543 1.00 84.12 676 THR A N 1
ATOM 5096 C CA . THR A 1 676 ? 16.294 2.467 10.428 1.00 84.12 676 THR A CA 1
ATOM 5097 C C . THR A 1 676 ? 15.713 3.507 11.378 1.00 84.12 676 THR A C 1
ATOM 5099 O O . THR A 1 676 ? 16.424 4.005 12.247 1.00 84.12 676 THR A O 1
ATOM 5102 N N . GLU A 1 677 ? 14.441 3.845 11.203 1.00 80.69 677 GLU A N 1
ATOM 5103 C CA . GLU A 1 677 ? 13.696 4.835 11.973 1.00 80.69 677 GLU A CA 1
ATOM 5104 C C . GLU A 1 677 ? 12.346 4.226 12.390 1.00 80.69 677 GLU A C 1
ATOM 5106 O O . GLU A 1 677 ? 11.939 3.185 11.866 1.00 80.69 677 GLU A O 1
ATOM 5111 N N . ASN A 1 678 ? 11.666 4.852 13.354 1.00 80.75 678 ASN A N 1
ATOM 5112 C CA . ASN A 1 678 ? 10.362 4.383 13.818 1.00 80.75 678 ASN A CA 1
ATOM 5113 C C . ASN A 1 678 ? 9.302 4.668 12.751 1.00 80.75 678 ASN A C 1
ATOM 5115 O O . ASN A 1 678 ? 9.036 5.827 12.440 1.00 80.75 678 ASN A O 1
ATOM 5119 N N . LEU A 1 679 ? 8.695 3.606 12.227 1.00 82.69 679 LEU A N 1
ATOM 5120 C CA . LEU A 1 679 ? 7.549 3.687 11.333 1.00 82.69 679 LEU A CA 1
ATOM 5121 C C . LEU A 1 679 ? 6.277 3.887 12.156 1.00 82.69 679 LEU A C 1
ATOM 5123 O O . LEU A 1 679 ? 5.975 3.076 13.030 1.00 82.69 679 LEU A O 1
ATOM 5127 N N . VAL A 1 680 ? 5.556 4.966 11.870 1.00 81.94 680 VAL A N 1
ATOM 5128 C CA . VAL A 1 680 ? 4.264 5.270 12.490 1.00 81.94 680 VAL A CA 1
ATOM 5129 C C . VAL A 1 680 ? 3.157 4.778 11.562 1.00 81.94 680 VAL A C 1
ATOM 5131 O O . VAL A 1 680 ? 3.216 5.000 10.352 1.00 81.94 680 VAL A O 1
ATOM 5134 N N . ILE A 1 681 ? 2.176 4.082 12.128 1.00 82.75 681 ILE A N 1
ATOM 5135 C CA . ILE A 1 681 ? 0.986 3.600 11.426 1.00 82.75 681 ILE A CA 1
ATOM 5136 C C . ILE A 1 681 ? -0.177 4.455 11.920 1.00 82.75 681 ILE A C 1
ATOM 5138 O O . ILE A 1 681 ? -0.447 4.480 13.118 1.00 82.75 681 ILE A O 1
ATOM 5142 N N . GLU A 1 682 ? -0.801 5.185 11.004 1.00 72.12 682 GLU A N 1
ATOM 5143 C CA . GLU A 1 682 ? -2.002 5.981 11.230 1.00 72.12 682 GLU A CA 1
ATOM 5144 C C . GLU A 1 682 ? -3.194 5.187 10.691 1.00 72.12 682 GLU A C 1
ATOM 5146 O O . GLU A 1 682 ? -3.251 4.859 9.503 1.00 72.12 682 GLU A O 1
ATOM 5151 N N . GLY A 1 683 ? -4.119 4.832 11.576 1.00 58.16 683 GLY A N 1
ATOM 5152 C CA . GLY A 1 683 ? -5.269 3.989 11.264 1.00 58.16 683 GLY A CA 1
ATOM 5153 C C . GLY A 1 683 ? -6.017 3.649 12.527 1.00 58.16 683 GLY A C 1
ATOM 5154 O O . GLY A 1 683 ? -5.437 2.881 13.328 1.00 58.16 683 GLY A O 1
#

Foldseek 3Di:
DDDDDPDFFFQDAFDDDDAAAEAEEEQDQWAFADDLPDPDGDSHDIDGFPQDPLLVVLLVVLQVLLLVQFSYDYHYDDDDDPDPRAAYEGEEFCCRAPVQDGQDDDDDDDRDPDQKHFHDPPPPSATRYIYGYCVVQVDPQQSDCLRLSSLSSNQRVLSNLGGGADCVDPWDASRHRCSNPHTDPPDDDDRHDPSSSVNRCRSGPQFQFDKDKDKDWDPFWFKKKKKKAACPDPPHFQFQKKKWKWFQDPVRATDTDDIFRDDFHSIDMDIDTDGTGMMMMMMGGPQQGPAGPVDPRRTGRHSGDTDIDIDIDTDHDDPDADADPVRFGDPALPPVHHDDDDDADDDDDDQVQEFEEDLPQDQDPDDERGPNHHHNAQQVVQVVHDQQHEYEYEAAPAPVGHLLQFLRTAAHEEAADPVRHGDRNYNEAEHAANYEYEYEFSYAYAYALYEHHAADQDLVHGRFNYEYAYYWAQFDQDPVRDGDADPVRDGRTRAYEYFHLLDNPGHDDRPDDDRPHQAAQRYAAYAADCPSQVVDPVHDDCVLLVHQRHEHARYEQERHQHFHAGPNDTFGHANAEEELHAYEHEQYEFARHAAENAEYEQNLQAKDACPDPSNVPPPRPRDGDIDGHHSHYNYHFDHYPHRFYEHDQQDSVRPGGDEAAHHGDDPNPRTDYDDPDDHHHDD

pLDDT: mean 87.64, std 10.81, range [29.09, 98.31]